Protein AF-A0A820IJX9-F1 (afdb_monomer)

Organism: NCBI:txid392030

Solvent-accessible surface area (backbone atoms only — not comparable to full-atom values): 36284 Å² total; per-residue (Å²): 142,84,86,86,88,84,89,85,84,89,75,97,72,84,84,76,83,81,79,85,72,93,63,94,74,79,81,80,58,70,76,65,58,66,68,69,74,77,71,93,64,100,60,86,51,48,82,42,84,26,24,65,51,80,82,35,75,58,30,22,73,74,80,63,50,58,52,84,50,95,81,56,66,68,45,68,67,50,68,68,48,31,47,49,36,31,75,81,65,39,32,43,57,52,89,66,27,23,36,38,60,94,46,53,49,101,87,32,70,37,70,72,45,52,52,60,68,57,61,94,61,63,58,49,34,76,40,38,67,70,59,50,53,50,52,52,49,56,45,48,55,53,48,54,55,50,50,54,51,49,53,50,39,68,76,56,60,52,71,64,76,56,95,89,53,80,82,71,52,60,68,59,44,25,70,45,43,70,38,47,70,66,54,47,51,54,58,51,70,50,43,59,78,85,65,41,73,73,51,101,87,39,45,49,65,41,33,43,47,54,45,33,28,33,39,33,64,42,59,54,62,66,59,50,23,63,47,50,67,42,95,45,60,66,60,51,52,52,40,42,53,48,35,51,52,38,40,58,69,44,41,25,59,68,64,32,35,58,86,44,54,56,65,68,53,44,34,72,76,30,44,41,69,68,52,36,65,65,69,72,49,85,63,76,88,49,48,53,40,35,50,48,72,47,75,36,40,34,47,85,55,91,48,65,68,60,33,55,39,19,32,21,81,91,76,74,44,35,27,34,28,40,36,38,33,20,30,56,66,33,50,59,43,32,63,49,59,57,37,53,29,25,95,81,39,43,63,17,50,46,47,48,51,51,59,77,64,32,86,63,40,58,64,79,64,51,55,70,66,20,36,41,38,38,56,68,74,34,61,86,28,45,68,60,46,41,74,70,37,32,41,71,46,55,48,70,76,75,53,93,94,48,94,67,70,53,75,65,50,48,49,52,26,51,43,46,50,62,48,48,48,31,52,57,50,42,52,51,57,58,40,61,22,29,37,50,66,38,74,31,58,65,95,45,56,86,49,48,30,60,59,61,44,64,64,72,79,80,70,80,50,66,44,81,28,49,46,66,80,39,44,68,60,47,41,73,46,56,72,65,58,48,27,60,59,43,67,38,63,70,36,55,64,48,11,52,56,57,41,52,75,49,40,45,99,85,74,45,41,69,27,30,23,27,75,90,40,66,50,32,42,33,41,82,44,74,41,94,89,37,96,88,44,70,33,50,29,38,41,37,42,43,73,82,42,74,78,52,65,41,32,73,48,100,58,17,81,48,92,73,42,61,34,43,70,52,37,15,53,50,44,34,68,24,37,40,78,81,40,61,83,74,63,70,80,92,68,64,77,62,55,82,71,57,80,63,79,84,72,59,75,73,78,79,90,70,91,75,88,89,80,88,82,84,86,84,84,81,87,78,92,84,132

Radius of gyration: 39.13 Å; Cα contacts (8 Å, |Δi|>4): 849; chains: 1; bounding box: 114×64×134 Å

pLDDT: mean 79.32, std 17.68, range [20.72, 97.44]

Structure (mmCIF, N/CA/C/O backbone):
data_AF-A0A820IJX9-F1
#
_entry.id   AF-A0A820IJX9-F1
#
loop_
_atom_site.group_PDB
_atom_site.id
_atom_site.type_symbol
_atom_site.label_atom_id
_atom_site.label_alt_id
_atom_site.label_comp_id
_atom_site.label_asym_id
_atom_site.label_entity_id
_atom_site.label_seq_id
_atom_site.pdbx_PDB_ins_code
_atom_site.Cartn_x
_atom_site.Cartn_y
_atom_site.Cartn_z
_atom_site.occupancy
_atom_site.B_iso_or_equiv
_atom_site.auth_seq_id
_atom_site.auth_comp_id
_atom_site.auth_asym_id
_atom_site.auth_atom_id
_atom_site.pdbx_PDB_model_num
ATOM 1 N N . MET A 1 1 ? 42.073 -17.102 -12.879 1.00 31.80 1 MET A N 1
ATOM 2 C CA . MET A 1 1 ? 43.390 -17.291 -13.516 1.00 31.80 1 MET A CA 1
ATOM 3 C C . MET A 1 1 ? 44.353 -17.722 -12.416 1.00 31.80 1 MET A C 1
ATOM 5 O O . MET A 1 1 ? 44.684 -16.904 -11.571 1.00 31.80 1 MET A O 1
ATOM 9 N N . LYS A 1 2 ? 44.666 -19.017 -12.320 1.00 20.72 2 LYS A N 1
ATOM 10 C CA . LYS A 1 2 ? 45.702 -19.557 -11.426 1.00 20.72 2 LYS A CA 1
ATOM 11 C C . LYS A 1 2 ? 46.682 -20.309 -12.317 1.00 20.72 2 LYS A C 1
ATOM 13 O O . LYS A 1 2 ? 46.236 -21.080 -13.160 1.00 20.72 2 LYS A O 1
ATOM 18 N N . ILE A 1 3 ? 47.963 -20.004 -12.169 1.00 26.28 3 ILE A N 1
ATOM 19 C CA . ILE A 1 3 ? 49.069 -20.662 -12.858 1.00 26.28 3 ILE A CA 1
ATOM 20 C C . ILE A 1 3 ? 49.832 -21.382 -11.752 1.00 26.28 3 ILE A C 1
ATOM 22 O O . ILE A 1 3 ? 50.403 -20.711 -10.895 1.00 26.28 3 ILE A O 1
ATOM 26 N N . ASP A 1 4 ? 49.798 -22.709 -11.760 1.00 24.23 4 ASP A N 1
ATOM 27 C CA . ASP A 1 4 ? 50.715 -23.530 -10.975 1.00 24.23 4 ASP A CA 1
ATOM 28 C C . ASP A 1 4 ? 51.800 -24.029 -11.937 1.00 24.23 4 ASP A C 1
ATOM 30 O O . ASP A 1 4 ? 51.501 -24.572 -13.002 1.00 24.23 4 ASP A O 1
ATOM 34 N N . VAL A 1 5 ? 53.059 -23.759 -11.589 1.00 33.53 5 VAL A N 1
ATOM 35 C CA . VAL A 1 5 ? 54.252 -24.185 -12.327 1.00 33.53 5 VAL A CA 1
ATOM 36 C C . VAL A 1 5 ? 54.889 -25.314 -11.530 1.00 33.53 5 VAL A C 1
ATOM 38 O O . VAL A 1 5 ? 55.386 -25.075 -10.432 1.00 33.53 5 VAL A O 1
ATOM 41 N N . GLU A 1 6 ? 54.917 -26.520 -12.092 1.00 26.78 6 GLU A N 1
ATOM 42 C CA . GLU A 1 6 ? 55.829 -27.576 -11.656 1.00 26.78 6 GLU A CA 1
ATOM 43 C C . GLU A 1 6 ? 56.790 -27.915 -12.795 1.00 26.78 6 GLU A C 1
ATOM 45 O O . GLU A 1 6 ? 56.400 -28.260 -13.909 1.00 26.78 6 GLU A O 1
ATOM 50 N N . THR A 1 7 ? 58.074 -27.756 -12.493 1.00 35.88 7 THR A N 1
ATOM 51 C CA . THR A 1 7 ? 59.224 -28.054 -13.342 1.00 35.88 7 THR A CA 1
ATOM 52 C C . THR A 1 7 ? 59.630 -29.518 -13.204 1.00 35.88 7 THR A C 1
ATOM 54 O O . THR A 1 7 ? 59.951 -29.950 -12.097 1.00 35.88 7 THR A O 1
ATOM 57 N N . GLN A 1 8 ? 59.749 -30.236 -14.323 1.00 29.16 8 GLN A N 1
ATOM 58 C CA . GLN A 1 8 ? 60.670 -31.368 -14.458 1.00 29.16 8 GLN A CA 1
ATOM 59 C C . GLN A 1 8 ? 61.413 -31.295 -15.795 1.00 29.16 8 GLN A C 1
ATOM 61 O O . GLN A 1 8 ? 60.885 -30.840 -16.806 1.00 29.16 8 GLN A O 1
ATOM 66 N N . THR A 1 9 ? 62.684 -31.664 -15.718 1.00 32.75 9 THR A N 1
ATOM 67 C CA . THR A 1 9 ? 63.774 -31.410 -16.655 1.00 32.75 9 THR A CA 1
ATOM 68 C C . THR A 1 9 ? 63.932 -32.488 -17.728 1.00 32.75 9 THR A C 1
ATOM 70 O O . THR A 1 9 ? 63.598 -33.650 -17.515 1.00 32.75 9 THR A O 1
ATOM 73 N N . ASP A 1 10 ? 64.570 -32.049 -18.816 1.00 32.97 10 ASP A N 1
ATOM 74 C CA . ASP A 1 10 ? 65.324 -32.796 -19.832 1.00 32.97 10 ASP A CA 1
ATOM 75 C C . ASP A 1 10 ? 64.570 -33.389 -21.033 1.00 32.97 10 ASP A C 1
ATOM 77 O O . ASP A 1 10 ? 63.985 -34.467 -20.991 1.00 32.97 10 ASP A O 1
ATOM 81 N N . GLY A 1 11 ? 64.726 -32.700 -22.172 1.00 32.88 11 GLY A N 1
ATOM 82 C CA . GLY A 1 11 ? 64.509 -33.244 -23.514 1.00 32.88 11 GLY A CA 1
ATOM 83 C C . GLY A 1 11 ? 63.673 -32.329 -24.404 1.00 32.88 11 GLY A C 1
ATOM 84 O O . GLY A 1 11 ? 62.457 -32.308 -24.287 1.00 32.88 11 GLY A O 1
ATOM 85 N N . VAL A 1 12 ? 64.350 -31.579 -25.282 1.00 40.69 12 VAL A N 1
ATOM 86 C CA . VAL A 1 12 ? 63.839 -30.701 -26.358 1.00 40.69 12 VAL A CA 1
ATOM 87 C C . VAL A 1 12 ? 62.379 -30.985 -26.759 1.00 40.69 12 VAL A C 1
ATOM 89 O O . VAL A 1 12 ? 62.106 -31.942 -27.480 1.00 40.69 12 VAL A O 1
ATOM 92 N N . ALA A 1 13 ? 61.456 -30.123 -26.322 1.00 28.61 13 ALA A N 1
ATOM 93 C CA . ALA A 1 13 ? 60.044 -30.165 -26.691 1.00 28.61 13 ALA A CA 1
ATOM 94 C C . ALA A 1 13 ? 59.657 -28.875 -27.432 1.00 28.61 13 ALA A C 1
ATOM 96 O O . ALA A 1 13 ? 59.848 -27.773 -26.922 1.00 28.61 13 ALA A O 1
ATOM 97 N N . GLU A 1 14 ? 59.118 -29.018 -28.643 1.00 31.45 14 GLU A N 1
ATOM 98 C CA . GLU A 1 14 ? 58.400 -27.956 -29.349 1.00 31.45 14 GLU A CA 1
ATOM 99 C C . GLU A 1 14 ? 57.160 -27.556 -28.527 1.00 31.45 14 GLU A C 1
ATOM 101 O O . GLU A 1 14 ? 56.232 -28.350 -28.358 1.00 31.45 14 GLU A O 1
ATOM 106 N N . GLU A 1 15 ? 57.122 -26.327 -28.005 1.00 27.41 15 GLU A N 1
ATOM 107 C CA . GLU A 1 15 ? 55.934 -25.777 -27.341 1.00 27.41 15 GLU A CA 1
ATOM 108 C C . GLU A 1 15 ? 54.823 -25.505 -28.370 1.00 27.41 15 GLU A C 1
ATOM 110 O O . GLU A 1 15 ? 54.707 -24.423 -28.946 1.00 27.41 15 GLU A O 1
ATOM 115 N N . GLN A 1 16 ? 53.953 -26.492 -28.593 1.00 29.77 16 GLN A N 1
ATOM 116 C CA . GLN A 1 16 ? 52.632 -26.254 -29.169 1.00 29.77 16 GLN A CA 1
ATOM 117 C C . GLN A 1 16 ? 51.704 -25.685 -28.091 1.00 29.77 16 GLN A C 1
ATOM 119 O O . GLN A 1 16 ? 51.156 -26.407 -27.257 1.00 29.77 16 GLN A O 1
ATOM 124 N N . MET A 1 17 ? 51.490 -24.373 -28.137 1.00 24.92 17 MET A N 1
ATOM 125 C CA . MET A 1 17 ? 50.489 -23.674 -27.335 1.00 24.92 17 MET A CA 1
ATOM 126 C C . MET A 1 17 ? 49.076 -24.076 -27.807 1.00 24.92 17 MET A C 1
ATOM 128 O O . MET A 1 17 ? 48.529 -23.504 -28.748 1.00 24.92 17 MET A O 1
ATOM 132 N N . LYS A 1 18 ? 48.475 -25.096 -27.179 1.00 26.00 18 LYS A N 1
ATOM 133 C CA . LYS A 1 18 ? 47.068 -25.467 -27.407 1.00 26.00 18 LYS A CA 1
ATOM 134 C C . LYS A 1 18 ? 46.151 -24.533 -26.622 1.00 26.00 18 LYS A C 1
ATOM 136 O O . LYS A 1 18 ? 46.002 -24.662 -25.411 1.00 26.00 18 LYS A O 1
ATOM 141 N N . ILE A 1 19 ? 45.523 -23.600 -27.331 1.00 25.70 19 ILE A N 1
ATOM 142 C CA . ILE A 1 19 ? 44.379 -22.834 -26.834 1.00 25.70 19 ILE A CA 1
ATOM 143 C C . ILE A 1 19 ? 43.129 -23.668 -27.124 1.00 25.70 19 ILE A C 1
ATOM 145 O O . ILE A 1 19 ? 42.722 -23.803 -28.277 1.00 25.70 19 ILE A O 1
ATOM 149 N N . ASP A 1 20 ? 42.540 -24.250 -26.084 1.00 27.50 20 ASP A N 1
ATOM 150 C CA . ASP A 1 20 ? 41.312 -25.035 -26.198 1.00 27.50 20 ASP A CA 1
ATOM 151 C C . ASP A 1 20 ? 40.101 -24.085 -26.183 1.00 27.50 20 ASP A C 1
ATOM 153 O O . ASP A 1 20 ? 39.605 -23.674 -25.131 1.00 27.50 20 ASP A O 1
ATOM 157 N N . ILE A 1 21 ? 39.670 -23.645 -27.370 1.00 28.48 21 ILE A N 1
ATOM 158 C CA . ILE A 1 21 ? 38.436 -22.870 -27.547 1.00 28.48 21 ILE A CA 1
ATOM 159 C C . ILE A 1 21 ? 37.325 -23.870 -27.848 1.00 28.48 21 ILE A C 1
ATOM 161 O O . ILE A 1 21 ? 37.113 -24.271 -28.991 1.00 28.48 21 ILE A O 1
ATOM 165 N N . GLY A 1 22 ? 36.601 -24.279 -26.809 1.00 33.31 22 GLY A N 1
ATOM 166 C CA . GLY A 1 22 ? 35.400 -25.089 -26.954 1.00 33.31 22 GLY A CA 1
ATOM 167 C C . GLY A 1 22 ? 34.324 -24.337 -27.737 1.00 33.31 22 GLY A C 1
ATOM 168 O O . GLY A 1 22 ? 33.561 -23.571 -27.165 1.00 33.31 22 GLY A O 1
ATOM 169 N N . THR A 1 23 ? 34.260 -24.540 -29.051 1.00 30.33 23 THR A N 1
ATOM 170 C CA . THR A 1 23 ? 33.072 -24.336 -29.898 1.00 30.33 23 THR A CA 1
ATOM 171 C C . THR A 1 23 ? 33.265 -25.094 -31.212 1.00 30.33 23 THR A C 1
ATOM 173 O O . THR A 1 23 ? 34.341 -25.075 -31.800 1.00 30.33 23 THR A O 1
ATOM 176 N N . GLN A 1 24 ? 32.217 -25.801 -31.648 1.00 33.06 24 GLN A N 1
ATOM 177 C CA . GLN A 1 24 ? 32.191 -26.691 -32.815 1.00 33.06 24 GLN A CA 1
ATOM 178 C C . GLN A 1 24 ? 32.876 -26.085 -34.050 1.00 33.06 24 GLN A C 1
ATOM 180 O O . GLN A 1 24 ? 32.298 -25.275 -34.776 1.00 33.06 24 GLN A O 1
ATOM 185 N N . THR A 1 25 ? 34.101 -26.523 -34.321 1.00 27.86 25 THR A N 1
ATOM 186 C CA . THR A 1 25 ? 34.817 -26.191 -35.548 1.00 27.86 25 THR A CA 1
ATOM 187 C C . THR A 1 25 ? 34.223 -27.032 -36.676 1.00 27.86 25 THR A C 1
ATOM 189 O O . THR A 1 25 ? 34.378 -28.252 -36.711 1.00 27.86 25 THR A O 1
ATOM 192 N N . LYS A 1 26 ? 33.518 -26.396 -37.619 1.00 31.23 26 LYS A N 1
ATOM 193 C CA . LYS A 1 26 ? 33.279 -27.009 -38.930 1.00 31.23 26 LYS A CA 1
ATOM 194 C C . LYS A 1 26 ? 34.651 -27.207 -39.573 1.00 31.23 26 LYS A C 1
ATOM 196 O O . LYS A 1 26 ? 35.306 -26.230 -39.922 1.00 31.23 26 LYS A O 1
ATOM 201 N N . VAL A 1 27 ? 35.084 -28.459 -39.684 1.00 29.92 27 VAL A N 1
ATOM 202 C CA . VAL A 1 27 ? 36.323 -28.841 -40.367 1.00 29.92 27 VAL A CA 1
ATOM 203 C C . VAL A 1 27 ? 36.219 -28.388 -41.823 1.00 29.92 27 VAL A C 1
ATOM 205 O O . VAL A 1 27 ? 35.438 -28.935 -42.600 1.00 29.92 27 VAL A O 1
ATOM 208 N N . ILE A 1 28 ? 36.977 -27.354 -42.180 1.00 31.27 28 ILE A N 1
ATOM 209 C CA . ILE A 1 28 ? 37.189 -26.956 -43.569 1.00 31.27 28 ILE A CA 1
ATOM 210 C C . ILE A 1 28 ? 38.214 -27.945 -44.133 1.00 31.27 28 ILE A C 1
ATOM 212 O O . ILE A 1 28 ? 39.368 -27.957 -43.723 1.00 31.27 28 ILE A O 1
ATOM 216 N N . THR A 1 29 ? 37.780 -28.831 -45.027 1.00 35.59 29 THR A N 1
ATOM 217 C CA . THR A 1 29 ? 38.657 -29.800 -45.703 1.00 35.59 29 THR A CA 1
ATOM 218 C C . THR A 1 29 ? 39.637 -29.107 -46.656 1.00 35.59 29 THR A C 1
ATOM 220 O O . THR A 1 29 ? 39.228 -28.208 -47.391 1.00 35.59 29 THR A O 1
ATOM 223 N N . GLU A 1 30 ? 40.881 -29.600 -46.733 1.00 37.69 30 GLU A N 1
ATOM 224 C CA . GLU A 1 30 ? 42.003 -29.113 -47.573 1.00 37.69 30 GLU A CA 1
ATOM 225 C C . GLU A 1 30 ? 41.640 -28.808 -49.041 1.00 37.69 30 GLU A C 1
ATOM 227 O O . GLU A 1 30 ? 42.233 -27.932 -49.671 1.00 37.69 30 GLU A O 1
ATOM 232 N N . LYS A 1 31 ? 40.596 -29.446 -49.589 1.00 38.88 31 LYS A N 1
ATOM 233 C CA . LYS A 1 31 ? 40.064 -29.134 -50.928 1.00 38.88 31 LYS A CA 1
ATOM 234 C C . LYS A 1 31 ? 39.573 -27.687 -51.094 1.00 38.88 31 LYS A C 1
ATOM 236 O O . LYS A 1 31 ? 39.574 -27.200 -52.219 1.00 38.88 31 LYS A O 1
ATOM 241 N N . GLN A 1 32 ? 39.162 -27.006 -50.022 1.00 40.28 32 GLN A N 1
ATOM 242 C CA . GLN A 1 32 ? 38.742 -25.598 -50.078 1.00 40.28 32 GLN A CA 1
ATOM 243 C C . GLN A 1 32 ? 39.925 -24.622 -50.014 1.00 40.28 32 GLN A C 1
ATOM 245 O O . GLN A 1 32 ? 39.826 -23.540 -50.582 1.00 40.28 32 GLN A O 1
ATOM 250 N N . MET A 1 33 ? 41.056 -25.002 -49.407 1.00 32.75 33 MET A N 1
ATOM 251 C CA . MET A 1 33 ? 42.272 -24.173 -49.417 1.00 32.75 33 MET A CA 1
ATOM 252 C C . MET A 1 33 ? 42.925 -24.142 -50.804 1.00 32.75 33 MET A C 1
ATOM 254 O O . MET A 1 33 ? 43.287 -23.072 -51.289 1.00 32.75 33 MET A O 1
ATOM 258 N N . ASN A 1 34 ? 42.950 -25.278 -51.508 1.00 37.72 34 ASN A N 1
ATOM 259 C CA . ASN A 1 34 ? 43.560 -25.374 -52.842 1.00 37.72 34 ASN A CA 1
ATOM 260 C C . ASN A 1 34 ? 42.801 -24.620 -53.953 1.00 37.72 34 ASN A C 1
ATOM 262 O O . ASN A 1 34 ? 43.336 -24.454 -55.048 1.00 37.72 34 ASN A O 1
ATOM 266 N N . GLN A 1 35 ? 41.577 -24.136 -53.701 1.00 40.38 35 GLN A N 1
ATOM 267 C CA . GLN A 1 35 ? 40.887 -23.222 -54.624 1.00 40.38 35 GLN A CA 1
ATOM 268 C C . GLN A 1 35 ? 41.380 -21.769 -54.519 1.00 40.38 35 GLN A C 1
ATOM 270 O O . GLN A 1 35 ? 41.171 -21.007 -55.460 1.00 40.38 35 GLN A O 1
ATOM 275 N N . TYR A 1 36 ? 42.056 -21.387 -53.429 1.00 38.88 36 TYR A N 1
ATOM 276 C CA . TYR A 1 36 ? 42.547 -20.020 -53.215 1.00 38.88 36 TYR A CA 1
ATOM 277 C C . TYR A 1 36 ? 44.025 -19.816 -53.582 1.00 38.88 36 TYR A C 1
ATOM 279 O O . TYR A 1 36 ? 44.436 -18.678 -53.793 1.00 38.88 36 TYR A O 1
ATOM 287 N N . GLU A 1 37 ? 44.823 -20.881 -53.712 1.00 36.06 37 GLU A N 1
ATOM 288 C CA . GLU A 1 37 ? 46.267 -20.756 -53.987 1.00 36.06 37 GLU A CA 1
ATOM 289 C C . GLU A 1 37 ? 46.631 -20.601 -55.473 1.00 36.06 37 GLU A C 1
ATOM 291 O O . GLU A 1 37 ? 47.745 -20.191 -55.789 1.00 36.06 37 GLU A O 1
ATOM 296 N N . ASN A 1 38 ? 45.698 -20.822 -56.403 1.00 40.09 38 ASN A N 1
ATOM 297 C CA . ASN A 1 38 ? 45.972 -20.742 -57.843 1.00 40.09 38 ASN A CA 1
ATOM 298 C C . ASN A 1 38 ? 45.238 -19.589 -58.542 1.00 40.09 38 ASN A C 1
ATOM 300 O O . ASN A 1 38 ? 44.512 -19.805 -59.508 1.00 40.09 38 ASN A O 1
ATOM 304 N N . GLN A 1 39 ? 45.454 -18.352 -58.083 1.00 40.88 39 GLN A N 1
ATOM 305 C CA . GLN A 1 39 ? 45.225 -17.139 -58.884 1.00 40.88 39 GLN A CA 1
ATOM 306 C C . GLN A 1 39 ? 46.299 -16.081 -58.588 1.00 40.88 39 GLN A C 1
ATOM 308 O O . GLN A 1 39 ? 46.058 -15.052 -57.958 1.00 40.88 39 GLN A O 1
ATOM 313 N N . SER A 1 40 ? 47.514 -16.315 -59.083 1.00 46.19 40 SER A N 1
ATOM 314 C CA . SER A 1 40 ? 48.481 -15.244 -59.304 1.00 46.19 40 SER A CA 1
ATOM 315 C C . SER A 1 40 ? 48.059 -14.439 -60.535 1.00 46.19 40 SER A C 1
ATOM 317 O O . SER A 1 40 ? 48.448 -14.718 -61.665 1.00 46.19 40 SER A O 1
ATOM 319 N N . THR A 1 41 ? 47.254 -13.400 -60.321 1.00 39.25 41 THR A N 1
ATOM 320 C CA . THR A 1 41 ? 47.034 -12.373 -61.344 1.00 39.25 41 THR A CA 1
ATOM 321 C C . THR A 1 41 ? 47.116 -10.984 -60.740 1.00 39.25 41 THR A C 1
ATOM 323 O O . THR A 1 41 ? 46.399 -10.630 -59.806 1.00 39.25 41 THR A O 1
ATOM 326 N N . SER A 1 42 ? 48.012 -10.199 -61.323 1.00 48.34 42 SER A N 1
ATOM 327 C CA . SER A 1 42 ? 48.183 -8.761 -61.179 1.00 48.34 42 SER A CA 1
ATOM 328 C C . SER A 1 42 ? 46.860 -7.990 -61.068 1.00 48.34 42 SER A C 1
ATOM 330 O O . SER A 1 42 ? 46.226 -7.671 -62.071 1.00 48.34 42 SER A O 1
ATOM 332 N N . SER A 1 43 ? 46.472 -7.624 -59.850 1.00 46.31 43 SER A N 1
ATOM 333 C CA . SER A 1 43 ? 45.634 -6.457 -59.563 1.00 46.31 43 SER A CA 1
ATOM 334 C C . SER A 1 43 ? 45.831 -6.075 -58.091 1.00 46.31 43 SER A C 1
ATOM 336 O O . SER A 1 43 ? 45.998 -6.941 -57.239 1.00 46.31 43 SER A O 1
ATOM 338 N N . ASN A 1 44 ? 45.870 -4.782 -57.765 1.00 61.28 44 ASN A N 1
ATOM 339 C CA . ASN A 1 44 ? 46.156 -4.261 -56.414 1.00 61.28 44 ASN A CA 1
ATOM 340 C C . ASN A 1 44 ? 45.029 -4.522 -55.375 1.00 61.28 44 ASN A C 1
ATOM 342 O O . ASN A 1 44 ? 44.795 -3.689 -54.494 1.00 61.28 44 ASN A O 1
ATOM 346 N N . GLY A 1 45 ? 44.294 -5.633 -55.473 1.00 70.31 45 GLY A N 1
ATOM 347 C CA . GLY A 1 45 ? 43.138 -5.928 -54.630 1.00 70.31 45 GLY A CA 1
ATOM 348 C C . GLY A 1 45 ? 42.999 -7.401 -54.246 1.00 70.31 45 GLY A C 1
ATOM 349 O O . GLY A 1 45 ? 43.401 -8.296 -54.978 1.00 70.31 45 GLY A O 1
ATOM 350 N N . ILE A 1 46 ? 42.420 -7.626 -53.071 1.00 84.25 46 ILE A N 1
ATOM 351 C CA . ILE A 1 46 ? 42.130 -8.922 -52.454 1.00 84.25 46 ILE A CA 1
ATOM 352 C C . ILE A 1 46 ? 40.650 -9.232 -52.690 1.00 84.25 46 ILE A C 1
ATOM 354 O O . ILE A 1 46 ? 39.807 -8.350 -52.506 1.00 84.25 46 ILE A O 1
ATOM 358 N N . GLN A 1 47 ? 40.323 -10.459 -53.097 1.00 86.19 47 GLN A N 1
ATOM 359 C CA . GLN A 1 47 ? 38.933 -10.907 -53.192 1.00 86.19 47 GLN A CA 1
ATOM 360 C C . GLN A 1 47 ? 38.402 -11.320 -51.818 1.00 86.19 47 GLN A C 1
ATOM 362 O O . GLN A 1 47 ? 39.047 -12.086 -51.107 1.00 86.19 47 GLN A O 1
ATOM 367 N N . LEU A 1 48 ? 37.226 -10.816 -51.448 1.00 86.50 48 LEU A N 1
ATOM 368 C CA . LEU A 1 48 ? 36.584 -11.083 -50.163 1.00 86.50 48 LEU A CA 1
ATOM 369 C C . LEU A 1 48 ? 35.128 -11.536 -50.355 1.00 86.50 48 LEU A C 1
ATOM 371 O O . LEU A 1 48 ? 34.458 -11.030 -51.259 1.00 86.50 48 LEU A O 1
ATOM 375 N N . PRO A 1 49 ? 34.618 -12.457 -49.512 1.00 86.88 49 PRO A N 1
ATOM 376 C CA . PRO A 1 49 ? 33.335 -13.142 -49.703 1.00 86.88 49 PRO A CA 1
ATOM 377 C C . PRO A 1 49 ? 32.144 -12.357 -49.128 1.00 86.88 49 PRO A C 1
ATOM 379 O O . PRO A 1 49 ? 31.303 -12.895 -48.408 1.00 86.88 49 PRO A O 1
ATOM 382 N N . PHE A 1 50 ? 32.085 -11.057 -49.399 1.00 87.50 50 PHE A N 1
ATOM 383 C CA . PHE A 1 50 ? 30.981 -10.202 -48.979 1.00 87.50 50 PHE A CA 1
ATOM 384 C C . PHE A 1 50 ? 30.691 -9.133 -50.029 1.00 87.50 50 PHE A C 1
ATOM 386 O O . PHE A 1 50 ? 31.552 -8.768 -50.832 1.00 87.50 50 PHE A O 1
ATOM 393 N N . TYR A 1 51 ? 29.468 -8.613 -50.020 1.00 88.00 51 TYR A N 1
ATOM 394 C CA . TYR A 1 51 ? 29.055 -7.567 -50.943 1.00 88.00 51 TYR A CA 1
ATOM 395 C C . TYR A 1 51 ? 29.616 -6.203 -50.510 1.00 88.00 51 TYR A C 1
ATOM 397 O O . TYR A 1 51 ? 29.429 -5.786 -49.367 1.00 88.00 51 TYR A O 1
ATOM 405 N N . ARG A 1 52 ? 30.256 -5.464 -51.428 1.00 86.94 52 ARG A N 1
ATOM 406 C CA . ARG A 1 52 ? 30.708 -4.079 -51.194 1.00 86.94 52 ARG A CA 1
ATOM 407 C C . ARG A 1 52 ? 29.716 -3.078 -51.767 1.00 86.94 52 ARG A C 1
ATOM 409 O O . ARG A 1 52 ? 29.495 -3.019 -52.976 1.00 86.94 52 ARG A O 1
ATOM 416 N N . LEU A 1 53 ? 29.191 -2.211 -50.907 1.00 87.31 53 LEU A N 1
ATOM 417 C CA . LEU A 1 53 ? 28.348 -1.107 -51.343 1.00 87.31 53 LEU A CA 1
ATOM 418 C C . LEU A 1 53 ? 29.186 -0.030 -52.061 1.00 87.31 53 LEU A C 1
ATOM 420 O O . LEU A 1 53 ? 30.248 0.346 -51.557 1.00 87.31 53 LEU A O 1
ATOM 424 N N . PRO A 1 54 ? 28.727 0.517 -53.204 1.00 83.75 54 PRO A N 1
ATOM 425 C CA . PRO A 1 54 ? 29.405 1.627 -53.859 1.00 83.75 54 PRO A CA 1
ATOM 426 C C . PRO A 1 54 ? 29.523 2.834 -52.927 1.00 83.75 54 PRO A C 1
ATOM 428 O O . PRO A 1 54 ? 28.555 3.232 -52.267 1.00 83.75 54 PRO A O 1
ATOM 431 N N . LYS A 1 55 ? 30.712 3.439 -52.887 1.00 81.62 55 LYS A N 1
ATOM 432 C CA . LYS A 1 55 ? 30.944 4.635 -52.080 1.00 81.62 55 LYS A CA 1
ATOM 433 C C . LYS A 1 55 ? 30.225 5.823 -52.707 1.00 81.62 55 LYS A C 1
ATOM 435 O O . LYS A 1 55 ? 30.554 6.233 -53.817 1.00 81.62 55 LYS A O 1
ATOM 440 N N . SER A 1 56 ? 29.260 6.389 -51.989 1.00 81.06 56 SER A N 1
ATOM 441 C CA . SER A 1 56 ? 28.605 7.626 -52.401 1.00 81.06 56 SER A CA 1
ATOM 442 C C . SER A 1 56 ? 28.190 8.479 -51.212 1.00 81.06 56 SER A C 1
ATOM 444 O O . SER A 1 56 ? 27.543 8.024 -50.271 1.00 81.06 56 SER A O 1
ATOM 446 N N . ASN A 1 57 ? 28.549 9.752 -51.303 1.00 80.62 57 ASN A N 1
ATOM 447 C CA . ASN A 1 57 ? 28.247 10.812 -50.349 1.00 80.62 57 ASN A CA 1
ATOM 448 C C . ASN A 1 57 ? 27.180 11.795 -50.874 1.00 80.62 57 ASN A C 1
ATOM 450 O O . ASN A 1 57 ? 26.696 12.636 -50.114 1.00 80.62 57 ASN A O 1
ATOM 454 N N . LYS A 1 58 ? 26.796 11.682 -52.156 1.00 82.75 58 LYS A N 1
ATOM 455 C CA . LYS A 1 58 ? 25.820 12.562 -52.830 1.00 82.75 58 LYS A CA 1
ATOM 456 C C . LYS A 1 58 ? 24.414 11.967 -52.925 1.00 82.75 58 LYS A C 1
ATOM 458 O O . LYS A 1 58 ? 23.459 12.721 -53.085 1.00 82.75 58 LYS A O 1
ATOM 463 N N . ILE A 1 59 ? 24.285 10.645 -52.828 1.00 87.44 59 ILE A N 1
ATOM 464 C CA . ILE A 1 59 ? 23.006 9.928 -52.902 1.00 87.44 59 ILE A CA 1
ATOM 465 C C . ILE A 1 59 ? 22.820 9.018 -51.688 1.00 87.44 59 ILE A C 1
ATOM 467 O O . ILE A 1 59 ? 23.788 8.595 -51.054 1.00 87.44 59 ILE A O 1
ATOM 471 N N . CYS A 1 60 ? 21.571 8.687 -51.369 1.00 86.12 60 CYS A N 1
ATOM 472 C CA . CYS A 1 60 ? 21.266 7.708 -50.341 1.00 86.12 60 CYS A CA 1
ATOM 473 C C . CYS A 1 60 ? 21.742 6.319 -50.759 1.00 86.12 60 CYS A C 1
ATOM 475 O O . CYS A 1 60 ? 21.306 5.783 -51.773 1.00 86.12 60 CYS A O 1
ATOM 477 N N . SER A 1 61 ? 22.552 5.707 -49.898 1.00 85.38 61 SER A N 1
ATOM 478 C CA . SER A 1 61 ? 23.150 4.381 -50.083 1.00 85.38 61 SER A CA 1
ATOM 479 C C . SER A 1 61 ? 22.134 3.232 -50.216 1.00 85.38 61 SER A C 1
ATOM 481 O O . SER A 1 61 ? 22.515 2.126 -50.577 1.00 85.38 61 SER A O 1
ATOM 483 N N . ILE A 1 62 ? 20.852 3.481 -49.918 1.00 85.19 62 ILE A N 1
ATOM 484 C CA . ILE A 1 62 ? 19.784 2.468 -49.879 1.00 85.19 62 ILE A CA 1
ATOM 485 C C . ILE A 1 62 ? 18.734 2.731 -50.961 1.00 85.19 62 ILE A C 1
ATOM 487 O O . ILE A 1 62 ? 18.417 1.831 -51.729 1.00 85.19 62 ILE A O 1
ATOM 491 N N . CYS A 1 63 ? 18.194 3.954 -51.052 1.00 84.56 63 CYS A N 1
ATOM 492 C CA . CYS A 1 63 ? 17.147 4.290 -52.029 1.00 84.56 63 CYS A CA 1
ATOM 493 C C . CYS A 1 63 ? 17.626 5.098 -53.241 1.00 84.56 63 CYS A C 1
ATOM 495 O O . CYS A 1 63 ? 16.802 5.480 -54.066 1.00 84.56 63 CYS A O 1
ATOM 497 N N . GLY A 1 64 ? 18.918 5.424 -53.338 1.00 82.81 64 GLY A N 1
ATOM 498 C CA . GLY A 1 64 ? 19.498 6.137 -54.481 1.00 82.81 64 GLY A CA 1
ATOM 499 C C . GLY A 1 64 ? 19.097 7.611 -54.623 1.00 82.81 64 GLY A C 1
ATOM 500 O O . GLY A 1 64 ? 19.588 8.285 -55.523 1.00 82.81 64 GLY A O 1
ATOM 501 N N . LYS A 1 65 ? 18.236 8.147 -53.745 1.00 84.88 65 LYS A N 1
ATOM 502 C CA . LYS A 1 65 ? 17.788 9.550 -53.802 1.00 84.88 65 LYS A CA 1
ATOM 503 C C . LYS A 1 65 ? 18.955 10.519 -53.615 1.00 84.88 65 LYS A C 1
ATOM 505 O O . LYS A 1 65 ? 19.731 10.362 -52.674 1.00 84.88 65 LYS A O 1
ATOM 510 N N . SER A 1 66 ? 19.044 11.535 -54.472 1.00 82.81 66 SER A N 1
ATOM 511 C CA . SER A 1 66 ? 20.071 12.577 -54.375 1.00 82.81 66 SER A CA 1
ATOM 512 C C . SER A 1 66 ? 19.833 13.516 -53.198 1.00 82.81 66 SER A C 1
ATOM 514 O O . SER A 1 66 ? 18.714 13.959 -52.958 1.00 82.81 66 SER A O 1
ATOM 516 N N . PHE A 1 67 ? 20.909 13.869 -52.500 1.00 80.75 67 PHE A N 1
ATOM 517 C CA . PHE A 1 67 ? 20.904 14.875 -51.439 1.00 80.75 67 PHE A CA 1
ATOM 518 C C . PHE A 1 67 ? 21.091 16.303 -51.970 1.00 80.75 67 PHE A C 1
ATOM 520 O O . PHE A 1 67 ? 21.031 17.254 -51.197 1.00 80.75 67 PHE A O 1
ATOM 527 N N . SER A 1 68 ? 21.305 16.477 -53.281 1.00 70.94 68 SER A N 1
ATOM 528 C CA . SER A 1 68 ? 21.401 17.800 -53.915 1.00 70.94 68 SER A CA 1
ATOM 529 C C . SER A 1 68 ? 20.056 18.533 -54.001 1.00 70.94 68 SER A C 1
ATOM 531 O O . SER A 1 68 ? 20.032 19.756 -54.130 1.00 70.94 68 SER A O 1
ATOM 533 N N . SER A 1 69 ? 18.930 17.819 -53.893 1.00 63.19 69 SER A N 1
ATOM 534 C CA . SER A 1 69 ? 17.612 18.428 -53.705 1.00 63.19 69 SER A CA 1
ATOM 535 C C . SER A 1 69 ? 17.459 18.837 -52.238 1.00 63.19 69 SER A C 1
ATOM 537 O O . SER A 1 69 ? 17.448 17.968 -51.366 1.00 63.19 69 SER A O 1
ATOM 539 N N . LYS A 1 70 ? 17.322 20.141 -51.961 1.00 57.28 70 LYS A N 1
ATOM 540 C CA . LYS A 1 70 ? 17.280 20.785 -50.625 1.00 57.28 70 LYS A CA 1
ATOM 541 C C . LYS A 1 70 ? 16.213 20.263 -49.626 1.00 57.28 70 LYS A C 1
ATOM 543 O O . LYS A 1 70 ? 16.049 20.854 -48.567 1.00 57.28 70 LYS A O 1
ATOM 548 N N . SER A 1 71 ? 15.492 19.182 -49.922 1.00 62.31 71 SER A N 1
ATOM 549 C CA . SER A 1 71 ? 14.371 18.650 -49.133 1.00 62.31 71 SER A CA 1
ATOM 550 C C . SER A 1 71 ? 14.629 17.308 -48.429 1.00 62.31 71 SER A C 1
ATOM 552 O O . SER A 1 71 ? 13.739 16.826 -47.733 1.00 62.31 71 SER A O 1
ATOM 554 N N . ILE A 1 72 ? 15.804 16.678 -48.580 1.00 69.44 72 ILE A N 1
ATOM 555 C CA . ILE A 1 72 ? 16.066 15.342 -48.007 1.00 69.44 72 ILE A CA 1
ATOM 556 C C . ILE A 1 72 ? 17.169 15.404 -46.944 1.00 69.44 72 ILE A C 1
ATOM 558 O O . ILE A 1 72 ? 18.358 15.479 -47.253 1.00 69.44 72 ILE A O 1
ATOM 562 N N . SER A 1 73 ? 16.773 15.305 -45.674 1.00 78.12 73 SER A N 1
ATOM 563 C CA . SER A 1 73 ? 17.685 15.137 -44.537 1.00 78.12 73 SER A CA 1
ATOM 564 C C . SER A 1 73 ? 18.400 13.782 -44.585 1.00 78.12 73 SER A C 1
ATOM 566 O O . SER A 1 73 ? 17.766 12.736 -44.785 1.00 78.12 73 SER A O 1
ATOM 568 N N . CYS A 1 74 ? 19.714 13.783 -44.360 1.00 82.75 74 CYS A N 1
ATOM 569 C CA . CYS A 1 74 ? 20.543 12.583 -44.422 1.00 82.75 74 CYS A CA 1
ATOM 570 C C . CYS A 1 74 ? 21.696 12.592 -43.417 1.00 82.75 74 CYS A C 1
ATOM 572 O O . CYS A 1 74 ? 22.263 13.639 -43.102 1.00 82.75 74 CYS A O 1
ATOM 574 N N . GLN A 1 75 ? 22.077 11.396 -42.980 1.00 84.88 75 GLN A N 1
ATOM 575 C CA . GLN A 1 75 ? 23.135 11.152 -42.003 1.00 84.88 75 GLN A CA 1
ATOM 576 C C . GLN A 1 75 ? 24.123 10.109 -42.521 1.00 84.88 75 GLN A C 1
ATOM 578 O O . GLN A 1 75 ? 23.774 9.274 -43.361 1.00 84.88 75 GLN A O 1
ATOM 583 N N . GLU A 1 76 ? 25.368 10.191 -42.064 1.00 87.12 76 GLU A N 1
ATOM 584 C CA . GLU A 1 76 ? 26.368 9.159 -42.326 1.00 87.12 76 GLU A CA 1
ATOM 585 C C . GLU A 1 76 ? 26.017 7.873 -41.569 1.00 87.12 76 GLU A C 1
ATOM 587 O O . GLU A 1 76 ? 25.487 7.920 -40.460 1.00 87.12 76 GLU A O 1
ATOM 592 N N . ILE A 1 77 ? 26.271 6.721 -42.190 1.00 87.19 77 ILE A N 1
ATOM 593 C CA . ILE A 1 77 ? 26.090 5.420 -41.544 1.00 87.19 77 ILE A CA 1
ATOM 594 C C . ILE A 1 77 ? 27.259 5.215 -40.572 1.00 87.19 77 ILE A C 1
ATOM 596 O O . ILE A 1 77 ? 28.415 5.143 -40.993 1.00 87.19 77 ILE A O 1
ATOM 600 N N . ASN A 1 78 ? 26.950 5.142 -39.276 1.00 87.06 78 ASN A N 1
ATOM 601 C CA . ASN A 1 78 ? 27.950 5.047 -38.210 1.00 87.06 78 ASN A CA 1
ATOM 602 C C . ASN A 1 78 ? 28.727 3.713 -38.232 1.00 87.06 78 ASN A C 1
ATOM 604 O O . ASN A 1 78 ? 28.257 2.716 -38.778 1.00 87.06 78 ASN A O 1
ATOM 608 N N . GLN A 1 79 ? 29.913 3.700 -37.615 1.00 86.06 79 GLN A N 1
ATOM 609 C CA . GLN A 1 79 ? 30.829 2.550 -37.579 1.00 86.06 79 GLN A CA 1
ATOM 610 C C . GLN A 1 79 ? 30.158 1.264 -37.084 1.00 86.06 79 GLN A C 1
ATOM 612 O O . GLN A 1 79 ? 30.190 0.266 -37.800 1.00 86.06 79 GLN A O 1
ATOM 617 N N . SER A 1 80 ? 29.469 1.312 -35.939 1.00 84.69 80 SER A N 1
ATOM 618 C CA . SER A 1 80 ? 28.782 0.145 -35.365 1.00 84.69 80 SER A CA 1
ATOM 619 C C . SER A 1 80 ? 27.773 -0.471 -36.345 1.00 84.69 80 SER A C 1
ATOM 621 O O . SER A 1 80 ? 27.793 -1.675 -36.580 1.00 84.69 80 SER A O 1
ATOM 623 N N . THR A 1 81 ? 26.978 0.348 -37.048 1.00 85.75 81 THR A N 1
ATOM 624 C CA . THR A 1 81 ? 26.039 -0.144 -38.073 1.00 85.75 81 THR A CA 1
ATOM 625 C C . THR A 1 81 ? 26.761 -0.765 -39.270 1.00 85.75 81 THR A C 1
ATOM 627 O O . THR A 1 81 ? 26.285 -1.764 -39.810 1.00 85.75 81 THR A O 1
ATOM 630 N N . ARG A 1 82 ? 27.901 -0.205 -39.706 1.00 87.94 82 ARG A N 1
ATOM 631 C CA . ARG A 1 82 ? 28.697 -0.778 -40.810 1.00 87.94 82 ARG A CA 1
ATOM 632 C C . ARG A 1 82 ? 29.274 -2.140 -40.427 1.00 87.94 82 ARG A C 1
ATOM 634 O O . ARG A 1 82 ? 29.170 -3.071 -41.221 1.00 87.94 82 ARG A O 1
ATOM 641 N N . VAL A 1 83 ? 29.829 -2.260 -39.218 1.00 86.75 83 VAL A N 1
ATOM 642 C CA . VAL A 1 83 ? 30.375 -3.520 -38.690 1.00 86.75 83 VAL A CA 1
ATOM 643 C C . VAL A 1 83 ? 29.263 -4.557 -38.515 1.00 86.75 83 VAL A C 1
ATOM 645 O O . VAL A 1 83 ? 29.415 -5.687 -38.966 1.00 86.75 83 VAL A O 1
ATOM 648 N N . GLN A 1 84 ? 28.112 -4.169 -37.959 1.00 86.12 84 GLN A N 1
ATOM 649 C CA . GLN A 1 84 ? 26.945 -5.044 -37.805 1.00 86.12 84 GLN A CA 1
ATOM 650 C C . GLN A 1 84 ? 26.429 -5.554 -39.166 1.00 86.12 84 GLN A C 1
ATOM 652 O O . GLN A 1 84 ? 26.163 -6.741 -39.324 1.00 86.12 84 GLN A O 1
ATOM 657 N N . CYS A 1 85 ? 26.351 -4.687 -40.186 1.00 86.06 85 CYS A N 1
ATOM 658 C CA . CYS A 1 85 ? 25.967 -5.093 -41.545 1.00 86.06 85 CYS A CA 1
ATOM 659 C C . CYS A 1 85 ? 26.957 -6.086 -42.168 1.00 86.06 85 CYS A C 1
ATOM 661 O O . CYS A 1 85 ? 26.548 -6.969 -42.927 1.00 86.06 85 CYS A O 1
ATOM 663 N N . LEU A 1 86 ? 28.247 -5.954 -41.858 1.00 88.19 86 LEU A N 1
ATOM 664 C CA . LEU A 1 86 ? 29.259 -6.892 -42.320 1.00 88.19 86 LEU A CA 1
ATOM 665 C C . LEU A 1 86 ? 29.107 -8.248 -41.621 1.00 88.19 86 LEU A C 1
ATOM 667 O O . LEU A 1 86 ? 29.024 -9.261 -42.307 1.00 88.19 86 LEU A O 1
ATOM 671 N N . LEU A 1 87 ? 29.008 -8.256 -40.289 1.00 85.06 87 LEU A N 1
ATOM 672 C CA . LEU A 1 87 ? 28.932 -9.472 -39.472 1.00 85.06 87 LEU A CA 1
ATOM 673 C C . LEU A 1 87 ? 27.636 -10.265 -39.690 1.00 85.06 87 LEU A C 1
ATOM 675 O O . LEU A 1 87 ? 27.681 -11.471 -39.913 1.00 85.06 87 LEU A O 1
ATOM 679 N N . ASP A 1 88 ? 26.485 -9.595 -39.658 1.00 83.31 88 ASP A N 1
ATOM 680 C CA . ASP A 1 88 ? 25.185 -10.276 -39.658 1.00 83.31 88 ASP A CA 1
ATOM 681 C C . ASP A 1 88 ? 24.677 -10.558 -41.077 1.00 83.31 88 ASP A C 1
ATOM 683 O O . ASP A 1 88 ? 23.785 -11.388 -41.293 1.00 83.31 88 ASP A O 1
ATOM 687 N N . HIS A 1 89 ? 25.175 -9.807 -42.065 1.00 84.44 89 HIS A N 1
ATOM 688 C CA . HIS A 1 89 ? 24.584 -9.770 -43.401 1.00 84.44 89 HIS A CA 1
ATOM 689 C C . HIS A 1 89 ? 25.582 -9.849 -44.556 1.00 84.44 89 HIS A C 1
ATOM 691 O O . HIS A 1 89 ? 25.123 -9.845 -45.698 1.00 84.44 89 HIS A O 1
ATOM 697 N N . ASN A 1 90 ? 26.890 -9.962 -44.295 1.00 87.19 90 ASN A N 1
ATOM 698 C CA . ASN A 1 90 ? 27.945 -9.984 -45.316 1.00 87.19 90 ASN A CA 1
ATOM 699 C C . ASN A 1 90 ? 27.878 -8.775 -46.268 1.00 87.19 90 ASN A C 1
ATOM 701 O O . ASN A 1 90 ? 28.065 -8.908 -47.480 1.00 87.19 90 ASN A O 1
ATOM 705 N N . ILE A 1 91 ? 27.584 -7.586 -45.730 1.00 88.69 91 ILE A N 1
ATOM 706 C CA . ILE A 1 91 ? 27.544 -6.332 -46.491 1.00 88.69 91 ILE A CA 1
ATOM 707 C C . ILE A 1 91 ? 28.564 -5.355 -45.913 1.00 88.69 91 ILE A C 1
ATOM 709 O O . ILE A 1 91 ? 28.373 -4.801 -44.832 1.00 88.69 91 ILE A O 1
ATOM 713 N N . TYR A 1 92 ? 29.612 -5.071 -46.680 1.00 88.81 92 TYR A N 1
ATOM 714 C CA . TYR A 1 92 ? 30.556 -4.010 -46.367 1.00 88.81 92 TYR A CA 1
ATOM 715 C C . TYR A 1 92 ? 30.051 -2.660 -46.882 1.00 88.81 92 TYR A C 1
ATOM 717 O O . TYR A 1 92 ? 29.849 -2.449 -48.083 1.00 88.81 92 TYR A O 1
ATOM 725 N N . ILE A 1 93 ? 29.888 -1.720 -45.955 1.00 88.69 93 ILE A N 1
ATOM 726 C CA . ILE A 1 93 ? 29.535 -0.329 -46.232 1.00 88.69 93 ILE A CA 1
ATOM 727 C C . ILE A 1 93 ? 30.801 0.521 -46.044 1.00 88.69 93 ILE A C 1
ATOM 729 O O . ILE A 1 93 ? 31.322 0.564 -44.932 1.00 88.69 93 ILE A O 1
ATOM 733 N N . PRO A 1 94 ? 31.311 1.208 -47.082 1.00 87.25 94 PRO A N 1
ATOM 734 C CA . PRO A 1 94 ? 32.484 2.070 -46.939 1.00 87.25 94 PRO A CA 1
ATOM 735 C C . PRO A 1 94 ? 32.246 3.306 -46.055 1.00 87.25 94 PRO A C 1
ATOM 737 O O . PRO A 1 94 ? 31.129 3.818 -45.947 1.00 87.25 94 PRO A O 1
ATOM 740 N N . ILE A 1 95 ? 33.330 3.845 -45.486 1.00 85.69 95 ILE A N 1
ATOM 741 C CA . ILE A 1 95 ? 33.320 5.126 -44.756 1.00 85.69 95 ILE A CA 1
ATOM 742 C C . ILE A 1 95 ? 32.826 6.262 -45.665 1.00 85.69 95 ILE A C 1
ATOM 744 O O . ILE A 1 95 ? 33.258 6.372 -46.820 1.00 85.69 95 ILE A O 1
ATOM 748 N N . GLY A 1 96 ? 31.962 7.137 -45.137 1.00 84.19 96 GLY A N 1
ATOM 749 C CA . GLY A 1 96 ? 31.382 8.275 -45.854 1.00 84.19 96 GLY A CA 1
ATOM 750 C C . GLY A 1 96 ? 30.068 7.980 -46.584 1.00 84.19 96 GLY A C 1
ATOM 751 O O . GLY A 1 96 ? 29.485 8.893 -47.175 1.00 84.19 96 GLY A O 1
ATOM 752 N N . ASN A 1 97 ? 29.579 6.735 -46.561 1.00 87.75 97 ASN A N 1
ATOM 753 C CA . ASN A 1 97 ? 28.264 6.393 -47.098 1.00 87.75 97 ASN A CA 1
ATOM 754 C C . ASN A 1 97 ? 27.145 6.976 -46.223 1.00 87.75 97 ASN A C 1
ATOM 756 O O . ASN A 1 97 ? 27.129 6.824 -45.002 1.00 87.75 97 ASN A O 1
ATOM 760 N N . ARG A 1 98 ? 26.171 7.628 -46.866 1.00 87.50 98 ARG A N 1
ATOM 761 C CA . ARG A 1 98 ? 25.054 8.307 -46.185 1.00 87.50 98 ARG A CA 1
ATOM 762 C C . ARG A 1 98 ? 23.709 7.648 -46.481 1.00 87.50 98 ARG A C 1
ATOM 764 O O . ARG A 1 98 ? 23.501 7.084 -47.560 1.00 87.50 98 ARG A O 1
ATOM 771 N N . CYS A 1 99 ? 22.768 7.761 -45.547 1.00 87.56 99 CYS A N 1
ATOM 772 C CA . CYS A 1 99 ? 21.380 7.321 -45.696 1.00 87.56 99 CYS A CA 1
ATOM 773 C C . CYS A 1 99 ? 20.385 8.438 -45.326 1.00 87.56 99 CYS A C 1
ATOM 775 O O . CYS A 1 99 ? 20.699 9.330 -44.537 1.00 87.56 99 CYS A O 1
ATOM 777 N N . CYS A 1 100 ? 19.189 8.431 -45.925 1.00 86.06 100 CYS A N 1
ATOM 778 C CA . CYS A 1 100 ? 18.114 9.339 -45.514 1.00 86.06 100 CYS A CA 1
ATOM 779 C C . CYS A 1 100 ? 17.450 8.850 -44.217 1.00 86.06 100 CYS A C 1
ATOM 781 O O . CYS A 1 100 ? 17.447 7.647 -43.949 1.00 86.06 100 CYS A O 1
ATOM 783 N N . LEU A 1 101 ? 16.816 9.756 -43.464 1.00 81.81 101 LEU A N 1
ATOM 784 C CA . LEU A 1 101 ? 16.189 9.428 -42.171 1.00 81.81 101 LEU A CA 1
ATOM 785 C C . LEU A 1 101 ? 15.155 8.288 -42.247 1.00 81.81 101 LEU A C 1
ATOM 787 O O . LEU A 1 101 ? 15.045 7.516 -41.306 1.00 81.81 101 LEU A O 1
ATOM 791 N N . ASN A 1 102 ? 14.477 8.097 -43.386 1.00 81.12 102 ASN A N 1
ATOM 792 C CA . ASN A 1 102 ? 13.495 7.013 -43.567 1.00 81.12 102 ASN A CA 1
ATOM 793 C C . ASN A 1 102 ? 14.095 5.592 -43.535 1.00 81.12 102 ASN A C 1
ATOM 795 O O . ASN A 1 102 ? 13.349 4.621 -43.457 1.00 81.12 102 ASN A O 1
ATOM 799 N N . HIS A 1 103 ? 15.419 5.456 -43.653 1.00 79.38 103 HIS A N 1
ATOM 800 C CA . HIS A 1 103 ? 16.114 4.162 -43.645 1.00 79.38 103 HIS A CA 1
ATOM 801 C C . HIS A 1 103 ? 16.928 3.919 -42.374 1.00 79.38 103 HIS A C 1
ATOM 803 O O . HIS A 1 103 ? 17.556 2.870 -42.237 1.00 79.38 103 HIS A O 1
ATOM 809 N N . HIS A 1 104 ? 16.899 4.872 -41.446 1.00 69.25 104 HIS A N 1
ATOM 810 C CA . HIS A 1 104 ? 17.620 4.808 -40.191 1.00 69.25 104 HIS A CA 1
ATOM 811 C C . HIS A 1 104 ? 16.638 4.655 -39.028 1.00 69.25 104 HIS A C 1
ATOM 813 O O . HIS A 1 104 ? 15.629 5.351 -38.955 1.00 69.25 104 HIS A O 1
ATOM 819 N N . SER A 1 105 ? 16.948 3.750 -38.112 1.00 64.25 105 SER A N 1
ATOM 820 C CA . SER A 1 105 ? 16.225 3.500 -36.864 1.00 64.25 105 SER A CA 1
ATOM 821 C C . SER A 1 105 ? 17.115 3.841 -35.664 1.00 64.25 105 SER A C 1
ATOM 823 O O . SER A 1 105 ? 18.305 4.092 -35.841 1.00 64.25 105 SER A O 1
ATOM 825 N N . GLU A 1 106 ? 16.570 3.849 -34.441 1.00 55.81 106 GLU A N 1
ATOM 826 C CA . GLU A 1 106 ? 17.378 4.044 -33.218 1.00 55.81 106 GLU A CA 1
ATOM 827 C C . GLU A 1 106 ? 18.519 3.009 -33.092 1.00 55.81 106 GLU A C 1
ATOM 829 O O . GLU A 1 106 ? 19.546 3.322 -32.500 1.00 55.81 106 GLU A O 1
ATOM 834 N N . ASN A 1 107 ? 18.387 1.833 -33.725 1.00 59.53 107 ASN A N 1
ATOM 835 C CA . ASN A 1 107 ? 19.344 0.721 -33.654 1.00 59.53 107 ASN A CA 1
ATOM 836 C C . ASN A 1 107 ? 20.105 0.473 -34.980 1.00 59.53 107 ASN A C 1
ATOM 838 O O . ASN A 1 107 ? 20.559 -0.640 -35.227 1.00 59.53 107 ASN A O 1
ATOM 842 N N . GLY A 1 108 ? 20.215 1.473 -35.864 1.00 73.19 108 GLY A N 1
ATOM 843 C CA . GLY A 1 108 ? 20.901 1.338 -37.161 1.00 73.19 108 GLY A CA 1
ATOM 844 C C . GLY A 1 108 ? 19.942 1.189 -38.349 1.00 73.19 108 GLY A C 1
ATOM 845 O O . GLY A 1 108 ? 18.861 1.782 -38.355 1.00 73.19 108 GLY A O 1
ATOM 846 N N . LEU A 1 109 ? 20.319 0.448 -39.397 1.00 80.12 109 LEU A N 1
ATOM 847 C CA . LEU A 1 109 ? 19.488 0.293 -40.605 1.00 80.12 109 LEU A CA 1
ATOM 848 C C . LEU A 1 109 ? 18.269 -0.609 -40.357 1.00 80.12 109 LEU A C 1
ATOM 850 O O . LEU A 1 109 ? 18.375 -1.649 -39.716 1.00 80.12 109 LEU A O 1
ATOM 854 N N . SER A 1 110 ? 17.101 -0.240 -40.896 1.00 77.31 110 SER A N 1
ATOM 855 C CA . SER A 1 110 ? 15.899 -1.081 -40.774 1.00 77.31 110 SER A CA 1
ATOM 856 C C . SER A 1 110 ? 16.013 -2.385 -41.579 1.00 77.31 110 SER A C 1
ATOM 858 O O . SER A 1 110 ? 16.651 -2.406 -42.632 1.00 77.31 110 SER A O 1
ATOM 860 N N . ILE A 1 111 ? 15.329 -3.453 -41.144 1.00 75.06 111 ILE A N 1
ATOM 861 C CA . ILE A 1 111 ? 15.322 -4.770 -41.823 1.00 75.06 111 ILE A CA 1
ATOM 862 C C . ILE A 1 111 ? 14.973 -4.633 -43.313 1.00 75.06 111 ILE A C 1
ATOM 864 O O . ILE A 1 111 ? 15.709 -5.107 -44.173 1.00 75.06 111 ILE A O 1
ATOM 868 N N . GLN A 1 112 ? 13.924 -3.870 -43.633 1.00 78.69 112 GLN A N 1
ATOM 869 C CA . GLN A 1 112 ? 13.516 -3.587 -45.017 1.00 78.69 112 GLN A CA 1
ATOM 870 C C . GLN A 1 112 ? 14.610 -2.885 -45.838 1.00 78.69 112 GLN A C 1
ATOM 872 O O . GLN A 1 112 ? 14.684 -3.026 -47.057 1.00 78.69 112 GLN A O 1
ATOM 877 N N . SER A 1 113 ? 15.452 -2.081 -45.187 1.00 80.81 113 SER A N 1
ATOM 878 C CA . SER A 1 113 ? 16.574 -1.408 -45.842 1.00 80.81 113 SER A CA 1
ATOM 879 C C . SER A 1 113 ? 17.708 -2.384 -46.142 1.00 80.81 113 SER A C 1
ATOM 881 O O . SER A 1 113 ? 18.306 -2.310 -47.211 1.00 80.81 113 SER A O 1
ATOM 883 N N . ILE A 1 114 ? 17.966 -3.322 -45.232 1.00 79.62 114 ILE A N 1
ATOM 884 C CA . ILE A 1 114 ? 18.963 -4.384 -45.396 1.00 79.62 114 ILE A CA 1
ATOM 885 C C . ILE A 1 114 ? 18.535 -5.353 -46.505 1.00 79.62 114 ILE A C 1
ATOM 887 O O . ILE A 1 114 ? 19.345 -5.698 -47.361 1.00 79.62 114 ILE A O 1
ATOM 891 N N . GLU A 1 115 ? 17.258 -5.733 -46.564 1.00 80.75 115 GLU A N 1
ATOM 892 C CA . GLU A 1 115 ? 16.710 -6.563 -47.647 1.00 80.75 115 GLU A CA 1
ATOM 893 C C . GLU A 1 115 ? 16.882 -5.899 -49.017 1.00 80.75 115 GLU A C 1
ATOM 895 O O . GLU A 1 115 ? 17.379 -6.527 -49.952 1.00 80.75 115 GLU A O 1
ATOM 900 N N . LYS A 1 116 ? 16.596 -4.594 -49.125 1.00 80.62 116 LYS A N 1
ATOM 901 C CA . LYS A 1 116 ? 16.856 -3.824 -50.354 1.00 80.62 116 LYS A CA 1
ATOM 902 C C . LYS A 1 116 ? 18.321 -3.873 -50.770 1.00 80.62 116 LYS A C 1
ATOM 904 O O . LYS A 1 116 ? 18.606 -3.958 -51.962 1.00 80.62 116 LYS A O 1
ATOM 909 N N . LEU A 1 117 ? 19.242 -3.845 -49.807 1.00 77.69 117 LEU A N 1
ATOM 910 C CA . LEU A 1 117 ? 20.672 -3.953 -50.080 1.00 77.69 117 LEU A CA 1
ATOM 911 C C . LEU A 1 117 ? 21.101 -5.352 -50.534 1.00 77.69 117 LEU A C 1
ATOM 913 O O . LEU A 1 117 ? 22.113 -5.413 -51.226 1.00 77.69 117 LEU A O 1
ATOM 917 N N . LYS A 1 118 ? 20.363 -6.417 -50.185 1.00 73.31 118 LYS A N 1
ATOM 918 C CA . LYS A 1 118 ? 20.642 -7.816 -50.569 1.00 73.31 118 LYS A CA 1
ATOM 919 C C . LYS A 1 118 ? 20.133 -8.192 -51.965 1.00 73.31 118 LYS A C 1
ATOM 921 O O . LYS A 1 118 ? 20.663 -9.118 -52.570 1.00 73.31 118 LYS A O 1
ATOM 926 N N . THR A 1 119 ? 19.119 -7.499 -52.483 1.00 67.00 119 THR A N 1
ATOM 927 C CA . THR A 1 119 ? 18.516 -7.826 -53.789 1.00 67.00 119 THR A CA 1
ATOM 928 C C . THR A 1 119 ? 19.546 -7.739 -54.929 1.00 67.00 119 THR A C 1
ATOM 930 O O . THR A 1 119 ? 20.103 -6.669 -55.172 1.00 67.00 119 THR A O 1
ATOM 933 N N . ASN A 1 120 ? 19.757 -8.851 -55.646 1.00 54.38 120 ASN A N 1
ATOM 934 C CA . ASN A 1 120 ? 20.538 -8.964 -56.890 1.00 54.38 120 ASN A CA 1
ATOM 935 C C . ASN A 1 120 ? 21.989 -8.460 -56.830 1.00 54.38 120 ASN A C 1
ATOM 937 O O . ASN A 1 120 ? 22.423 -7.706 -57.703 1.00 54.38 120 ASN A O 1
ATOM 941 N N . LYS A 1 121 ? 22.750 -8.871 -55.812 1.00 68.88 121 LYS A N 1
ATOM 942 C CA . LYS A 1 121 ? 24.165 -8.507 -55.678 1.00 68.88 121 LYS A CA 1
ATOM 943 C C . LYS A 1 121 ? 25.045 -9.717 -55.428 1.00 68.88 121 LYS A C 1
ATOM 945 O O . LYS A 1 121 ? 24.678 -10.638 -54.706 1.00 68.88 121 LYS A O 1
ATOM 950 N N . GLU A 1 122 ? 26.218 -9.680 -56.037 1.00 69.50 122 GLU A N 1
ATOM 951 C CA . GLU A 1 122 ? 27.249 -10.689 -55.878 1.00 69.50 122 GLU A CA 1
ATOM 952 C C . GLU A 1 122 ? 27.857 -10.611 -54.468 1.00 69.50 122 GLU A C 1
ATOM 954 O O . GLU A 1 122 ? 28.302 -9.550 -54.025 1.00 69.50 122 GLU A O 1
ATOM 959 N N . ASN A 1 123 ? 27.886 -11.742 -53.754 1.00 74.19 123 ASN A N 1
ATOM 960 C CA . ASN A 1 123 ? 28.490 -11.870 -52.418 1.00 74.19 123 ASN A CA 1
ATOM 961 C C . ASN A 1 123 ? 30.022 -11.981 -52.482 1.00 74.19 123 ASN A C 1
ATOM 963 O O . ASN A 1 123 ? 30.637 -12.744 -51.742 1.00 74.19 123 ASN A O 1
ATOM 967 N N . HIS A 1 124 ? 30.640 -11.248 -53.397 1.00 81.75 124 HIS A N 1
ATOM 968 C CA . HIS A 1 124 ? 32.081 -11.135 -53.486 1.00 81.75 124 HIS A CA 1
ATOM 969 C C . HIS A 1 124 ? 32.456 -9.717 -53.907 1.00 81.75 124 HIS A C 1
ATOM 971 O O . HIS A 1 124 ? 31.720 -9.039 -54.624 1.00 81.75 124 HIS A O 1
ATOM 977 N N . CYS A 1 125 ? 33.607 -9.245 -53.449 1.00 85.25 125 CYS A N 1
ATOM 978 C CA . CYS A 1 125 ? 34.147 -7.967 -53.883 1.00 85.25 125 CYS A CA 1
ATOM 979 C C . CYS A 1 125 ? 35.672 -7.977 -53.880 1.00 85.25 125 CYS A C 1
ATOM 981 O O . CYS A 1 125 ? 36.305 -8.733 -53.148 1.00 85.25 125 CYS A O 1
ATOM 983 N N . THR A 1 126 ? 36.264 -7.098 -54.685 1.00 85.94 126 THR A N 1
ATOM 984 C CA . THR A 1 126 ? 37.703 -6.832 -54.659 1.00 85.94 126 THR A CA 1
ATOM 985 C C . THR A 1 126 ? 37.973 -5.563 -53.853 1.00 85.94 126 THR A C 1
ATOM 987 O O . THR A 1 126 ? 37.414 -4.494 -54.125 1.00 85.94 126 THR A O 1
ATOM 990 N N . ILE A 1 127 ? 38.829 -5.673 -52.840 1.00 84.69 127 ILE A N 1
ATOM 991 C CA . ILE A 1 127 ? 39.146 -4.600 -51.892 1.00 84.69 127 ILE A CA 1
ATOM 992 C C . ILE A 1 127 ? 40.656 -4.363 -51.853 1.00 84.69 127 ILE A C 1
ATOM 994 O O . ILE A 1 127 ? 41.447 -5.297 -51.923 1.00 84.69 127 ILE A O 1
ATOM 998 N N . LYS A 1 128 ? 41.075 -3.095 -51.778 1.00 86.25 128 LYS A N 1
ATOM 999 C CA . LYS A 1 128 ? 42.496 -2.729 -51.676 1.00 86.25 128 LYS A CA 1
ATOM 1000 C C . LYS A 1 128 ? 43.038 -3.058 -50.284 1.00 86.25 128 LYS A C 1
ATOM 1002 O O . LYS A 1 128 ? 42.281 -3.084 -49.320 1.00 86.25 128 LYS A O 1
ATOM 1007 N N . ARG A 1 129 ? 44.357 -3.224 -50.159 1.00 82.50 129 ARG A N 1
ATOM 1008 C CA . ARG A 1 129 ? 45.013 -3.488 -48.861 1.00 82.50 129 ARG A CA 1
ATOM 1009 C C . ARG A 1 129 ? 44.653 -2.445 -47.793 1.00 82.50 129 ARG A C 1
ATOM 1011 O O . ARG A 1 129 ? 44.287 -2.827 -46.689 1.00 82.50 129 ARG A O 1
ATOM 1018 N N . ASP A 1 130 ? 44.657 -1.162 -48.147 1.00 81.81 130 ASP A N 1
ATOM 1019 C CA . ASP A 1 130 ? 44.334 -0.075 -47.207 1.00 81.81 130 ASP A CA 1
ATOM 1020 C C . ASP A 1 130 ? 42.880 -0.139 -46.710 1.00 81.81 130 ASP A C 1
ATOM 1022 O O . ASP A 1 130 ? 42.612 0.034 -45.524 1.00 81.81 130 ASP A O 1
ATOM 1026 N N . ASP A 1 131 ? 41.938 -0.456 -47.604 1.00 81.12 131 ASP A N 1
ATOM 1027 C CA . ASP A 1 131 ? 40.521 -0.619 -47.260 1.00 81.12 131 ASP A CA 1
ATOM 1028 C C . ASP A 1 131 ? 40.307 -1.837 -46.332 1.00 81.12 131 ASP A C 1
ATOM 1030 O O . ASP A 1 131 ? 39.443 -1.803 -45.457 1.00 81.12 131 ASP A O 1
ATOM 1034 N N . LEU A 1 132 ? 41.102 -2.906 -46.488 1.00 86.06 132 LEU A N 1
ATOM 1035 C CA . LEU A 1 132 ? 41.060 -4.074 -45.600 1.00 86.06 132 LEU A CA 1
ATOM 1036 C C . LEU A 1 132 ? 41.575 -3.741 -44.193 1.00 86.06 132 LEU A C 1
ATOM 1038 O O . LEU A 1 132 ? 40.964 -4.159 -43.212 1.00 86.06 132 LEU A O 1
ATOM 1042 N N . ILE A 1 133 ? 42.655 -2.961 -44.082 1.00 85.88 133 ILE A N 1
ATOM 1043 C CA . ILE A 1 133 ? 43.168 -2.483 -42.786 1.00 85.88 133 ILE A CA 1
ATOM 1044 C C . ILE A 1 133 ? 42.088 -1.673 -42.058 1.00 85.88 133 ILE A C 1
ATOM 1046 O O . ILE A 1 133 ? 41.876 -1.867 -40.863 1.00 85.88 133 ILE A O 1
ATOM 1050 N N . ILE A 1 134 ? 41.364 -0.814 -42.782 1.00 85.69 134 ILE A N 1
ATOM 1051 C CA . ILE A 1 134 ? 40.239 -0.046 -42.234 1.00 85.69 134 ILE A CA 1
ATOM 1052 C C . ILE A 1 134 ? 39.143 -0.976 -41.700 1.00 85.69 134 ILE A C 1
ATOM 1054 O O . ILE A 1 134 ? 38.687 -0.780 -40.580 1.00 85.69 134 ILE A O 1
ATOM 1058 N N . ILE A 1 135 ? 38.743 -2.003 -42.461 1.00 87.12 135 ILE A N 1
ATOM 1059 C CA . ILE A 1 135 ? 37.728 -2.977 -42.018 1.00 87.12 135 ILE A CA 1
ATOM 1060 C C . ILE A 1 135 ? 38.164 -3.676 -40.727 1.00 87.12 135 ILE A C 1
ATOM 1062 O O . ILE A 1 135 ? 37.382 -3.766 -39.783 1.00 87.12 135 ILE A O 1
ATOM 1066 N N . LEU A 1 136 ? 39.408 -4.158 -40.676 1.00 88.88 136 LEU A N 1
ATOM 1067 C CA . LEU A 1 136 ? 39.930 -4.874 -39.512 1.00 88.88 136 LEU A CA 1
ATOM 1068 C C . LEU A 1 136 ? 40.021 -3.972 -38.276 1.00 88.88 136 LEU A C 1
ATOM 1070 O O . LEU A 1 136 ? 39.691 -4.422 -37.181 1.00 88.88 136 LEU A O 1
ATOM 1074 N N . ASN A 1 137 ? 40.417 -2.708 -38.442 1.00 88.19 137 ASN A N 1
ATOM 1075 C CA . ASN A 1 137 ? 40.439 -1.739 -37.346 1.00 88.19 137 ASN A CA 1
ATOM 1076 C C . ASN A 1 137 ? 39.024 -1.390 -36.865 1.00 88.19 137 ASN A C 1
ATOM 1078 O O . ASN A 1 137 ? 38.780 -1.456 -35.663 1.00 88.19 137 ASN A O 1
ATOM 1082 N N . ASP A 1 138 ? 38.081 -1.128 -37.779 1.00 86.06 138 ASP A N 1
ATOM 1083 C CA . ASP A 1 138 ? 36.673 -0.874 -37.441 1.00 86.06 138 ASP A CA 1
ATOM 1084 C C . ASP A 1 138 ? 36.083 -2.044 -36.631 1.00 86.06 138 ASP A C 1
ATOM 1086 O O . ASP A 1 138 ? 35.400 -1.829 -35.628 1.00 86.06 138 ASP A O 1
ATOM 1090 N N . MET A 1 139 ? 36.368 -3.286 -37.049 1.00 87.31 139 MET A N 1
ATOM 1091 C CA . MET A 1 139 ? 35.946 -4.502 -36.348 1.00 87.31 139 MET A CA 1
ATOM 1092 C C . MET A 1 139 ? 36.627 -4.648 -34.986 1.00 87.31 139 MET A C 1
ATOM 1094 O O . MET A 1 139 ? 35.960 -4.979 -34.008 1.00 87.31 139 MET A O 1
ATOM 1098 N N . LYS A 1 140 ? 37.940 -4.405 -34.909 1.00 88.12 140 LYS A N 1
ATOM 1099 C CA . LYS A 1 140 ? 38.707 -4.482 -33.661 1.00 88.12 140 LYS A CA 1
ATOM 1100 C C . LYS A 1 140 ? 38.172 -3.497 -32.626 1.00 88.12 140 LYS A C 1
ATOM 1102 O O . LYS A 1 140 ? 37.943 -3.901 -31.493 1.00 88.12 140 LYS A O 1
ATOM 1107 N N . GLU A 1 141 ? 37.948 -2.242 -33.003 1.00 86.06 141 GLU A N 1
ATOM 1108 C CA . GLU A 1 14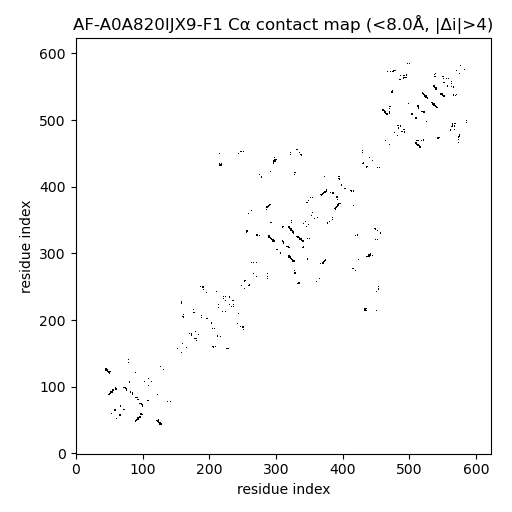1 ? 37.420 -1.211 -32.102 1.00 86.06 141 GLU A CA 1
ATOM 1109 C C . GLU A 1 141 ? 36.006 -1.550 -31.607 1.00 86.06 141 GLU A C 1
ATOM 1111 O O . GLU A 1 141 ? 35.721 -1.437 -30.412 1.00 86.06 141 GLU A O 1
ATOM 1116 N N . GLU A 1 142 ? 35.127 -2.033 -32.494 1.00 84.12 142 GLU A N 1
ATOM 1117 C CA . GLU A 1 142 ? 33.771 -2.455 -32.119 1.00 84.12 142 GLU A CA 1
ATOM 1118 C C . GLU A 1 142 ? 33.805 -3.656 -31.158 1.00 84.12 142 GLU A C 1
ATOM 1120 O O . GLU A 1 142 ? 33.079 -3.680 -30.161 1.00 84.12 142 GLU A O 1
ATOM 1125 N N . LEU A 1 143 ? 34.674 -4.640 -31.420 1.00 83.25 143 LEU A N 1
ATOM 1126 C CA . LEU A 1 143 ? 34.859 -5.803 -30.551 1.00 83.25 143 LEU A CA 1
ATOM 1127 C C . LEU A 1 143 ? 35.439 -5.406 -29.194 1.00 83.25 143 LEU A C 1
ATOM 1129 O O . LEU A 1 143 ? 34.884 -5.810 -28.181 1.00 83.25 143 LEU A O 1
ATOM 1133 N N . GLN A 1 144 ? 36.479 -4.571 -29.149 1.00 84.25 144 GLN A N 1
ATOM 1134 C CA . GLN A 1 144 ? 37.062 -4.069 -27.898 1.00 84.25 144 GLN A CA 1
ATOM 1135 C C . GLN A 1 144 ? 36.042 -3.287 -27.061 1.00 84.25 144 GLN A C 1
ATOM 1137 O O . GLN A 1 144 ? 35.997 -3.426 -25.837 1.00 84.25 144 GLN A O 1
ATOM 1142 N N . THR A 1 145 ? 35.185 -2.499 -27.715 1.00 80.25 145 THR A N 1
ATOM 1143 C CA . THR A 1 145 ? 34.108 -1.759 -27.044 1.00 80.25 145 THR A CA 1
ATOM 1144 C C . THR A 1 145 ? 33.058 -2.706 -26.458 1.00 80.25 145 THR A C 1
ATOM 1146 O O . THR A 1 145 ? 32.600 -2.505 -25.331 1.00 80.25 145 THR A O 1
ATOM 1149 N N . LYS A 1 146 ? 32.673 -3.755 -27.198 1.00 80.69 146 LYS A N 1
ATOM 1150 C CA . LYS A 1 146 ? 31.735 -4.779 -26.711 1.00 80.69 146 LYS A CA 1
ATOM 1151 C C . LYS A 1 146 ? 32.343 -5.626 -25.592 1.00 80.69 146 LYS A C 1
ATOM 1153 O O . LYS A 1 146 ? 31.652 -5.882 -24.613 1.00 80.69 146 LYS A O 1
ATOM 1158 N N . ASP A 1 147 ? 33.615 -5.995 -25.697 1.00 80.62 147 ASP A N 1
ATOM 1159 C CA . ASP A 1 147 ? 34.330 -6.795 -24.697 1.00 80.62 147 ASP A CA 1
ATOM 1160 C C . ASP A 1 147 ? 34.476 -6.031 -23.373 1.00 80.62 147 ASP A C 1
ATOM 1162 O O . ASP A 1 147 ? 34.107 -6.538 -22.318 1.00 80.62 147 ASP A O 1
ATOM 1166 N N . SER A 1 148 ? 34.834 -4.742 -23.440 1.00 74.88 148 SER A N 1
ATOM 1167 C CA . SER A 1 148 ? 34.877 -3.858 -22.262 1.00 74.88 148 SER A CA 1
ATOM 1168 C C . SER A 1 148 ? 33.517 -3.766 -21.554 1.00 74.88 148 SER A C 1
ATOM 1170 O O . SER A 1 148 ? 33.446 -3.835 -20.328 1.00 74.88 148 SER A O 1
ATOM 1172 N N . LYS A 1 149 ? 32.414 -3.659 -22.315 1.00 74.81 149 LYS A N 1
ATOM 1173 C CA . LYS A 1 149 ? 31.049 -3.682 -21.755 1.00 74.81 149 LYS A CA 1
ATOM 1174 C C . LYS A 1 149 ? 30.691 -5.036 -21.145 1.00 74.81 149 LYS A C 1
ATOM 1176 O O . LYS A 1 149 ? 29.999 -5.082 -20.132 1.00 74.81 149 LYS A O 1
ATOM 1181 N N . ILE A 1 150 ? 31.117 -6.138 -21.760 1.00 74.38 150 ILE A N 1
ATOM 1182 C CA . ILE A 1 150 ? 30.885 -7.488 -21.236 1.00 74.38 150 ILE A CA 1
ATOM 1183 C C . ILE A 1 150 ? 31.623 -7.669 -19.907 1.00 74.38 150 ILE A C 1
ATOM 1185 O O . ILE A 1 150 ? 31.038 -8.200 -18.966 1.00 74.38 150 ILE A O 1
ATOM 1189 N N . ASP A 1 151 ? 32.866 -7.206 -19.801 1.00 76.69 151 ASP A N 1
ATOM 1190 C CA . ASP A 1 151 ? 33.634 -7.276 -18.559 1.00 76.69 151 ASP A CA 1
ATOM 1191 C C . ASP A 1 151 ? 33.035 -6.399 -17.455 1.00 76.69 151 ASP A C 1
ATOM 1193 O O . ASP A 1 151 ? 32.928 -6.848 -16.311 1.00 76.69 151 ASP A O 1
ATOM 1197 N N . GLU A 1 152 ? 32.542 -5.203 -17.790 1.00 72.12 152 GLU A N 1
ATOM 1198 C CA . GLU A 1 152 ? 31.791 -4.356 -16.857 1.00 72.12 152 GLU A CA 1
ATOM 1199 C C . GLU A 1 152 ? 30.516 -5.058 -16.352 1.00 72.12 152 GLU A C 1
ATOM 1201 O O . GLU A 1 152 ? 30.270 -5.103 -15.146 1.00 72.12 152 GLU A O 1
ATOM 1206 N N . LEU A 1 153 ? 29.743 -5.682 -17.249 1.00 70.31 153 LEU A N 1
ATOM 1207 C CA . LEU A 1 153 ? 28.534 -6.441 -16.902 1.00 70.31 153 LEU A CA 1
ATOM 1208 C C . LEU A 1 153 ? 28.834 -7.727 -16.116 1.00 70.31 153 LEU A C 1
ATOM 1210 O O . LEU A 1 153 ? 28.001 -8.164 -15.326 1.00 70.31 153 LEU A O 1
ATOM 1214 N N . LYS A 1 154 ? 30.003 -8.349 -16.305 1.00 72.50 154 LYS A N 1
ATOM 1215 C CA . LYS A 1 154 ? 30.440 -9.498 -15.493 1.00 72.50 154 LYS A CA 1
ATOM 1216 C C . LYS A 1 154 ? 30.820 -9.075 -14.077 1.00 72.50 154 LYS A C 1
ATOM 1218 O O . LYS A 1 154 ? 30.535 -9.808 -13.135 1.00 72.50 154 LYS A O 1
ATOM 1223 N N . GLN A 1 155 ? 31.468 -7.919 -13.926 1.00 73.38 155 GLN A N 1
ATOM 1224 C CA . GLN A 1 155 ? 31.845 -7.384 -12.616 1.00 73.38 155 GLN A CA 1
ATOM 1225 C C . GLN A 1 155 ? 30.631 -6.838 -11.856 1.00 73.38 155 GLN A C 1
ATOM 1227 O O . GLN A 1 155 ? 30.513 -7.060 -10.654 1.00 73.38 155 GLN A O 1
ATOM 1232 N N . ASN A 1 156 ? 29.712 -6.172 -12.561 1.00 68.94 156 ASN A N 1
ATOM 1233 C CA . ASN A 1 156 ? 28.492 -5.586 -12.014 1.00 68.94 156 ASN A CA 1
ATOM 1234 C C . ASN A 1 156 ? 27.272 -6.029 -12.839 1.00 68.94 156 ASN A C 1
ATOM 1236 O O . ASN A 1 156 ? 26.774 -5.262 -13.671 1.00 68.94 156 ASN A O 1
ATOM 1240 N N . PRO A 1 157 ? 26.772 -7.260 -12.634 1.00 75.06 157 PRO A N 1
ATOM 1241 C CA . PRO A 1 157 ? 25.609 -7.732 -13.366 1.00 75.06 157 PRO A CA 1
ATOM 1242 C C . PRO A 1 157 ? 24.369 -6.901 -13.008 1.00 75.06 157 PRO A C 1
ATOM 1244 O O . PRO A 1 157 ? 24.184 -6.545 -11.837 1.00 75.06 157 PRO A O 1
ATOM 1247 N N . PRO A 1 158 ? 23.491 -6.608 -13.987 1.00 79.69 158 PRO A N 1
ATOM 1248 C CA . PRO A 1 158 ? 22.217 -5.970 -13.697 1.00 79.69 158 PRO A CA 1
ATOM 1249 C C . PRO A 1 158 ? 21.411 -6.834 -12.734 1.00 79.69 158 PRO A C 1
ATOM 1251 O O . PRO A 1 158 ? 21.499 -8.066 -12.743 1.00 79.69 158 PRO A O 1
ATOM 1254 N N . LEU A 1 159 ? 20.572 -6.183 -11.931 1.00 83.38 159 LEU A N 1
ATOM 1255 C CA . LEU A 1 159 ? 19.628 -6.901 -11.096 1.00 83.38 159 LEU A CA 1
ATOM 1256 C C . LEU A 1 159 ? 18.711 -7.751 -11.977 1.00 83.38 159 LEU A C 1
ATOM 1258 O O . LEU A 1 159 ? 17.956 -7.235 -12.801 1.00 83.38 159 LEU A O 1
ATOM 1262 N N . ASN A 1 160 ? 18.757 -9.058 -11.750 1.00 78.56 160 ASN A N 1
ATOM 1263 C CA . ASN A 1 160 ? 17.899 -10.026 -12.403 1.00 78.56 160 ASN A CA 1
ATOM 1264 C C . ASN A 1 160 ? 17.084 -10.760 -11.339 1.00 78.56 160 ASN A C 1
ATOM 1266 O O . ASN A 1 160 ? 17.630 -11.254 -10.354 1.00 78.56 160 ASN A O 1
ATOM 1270 N N . PHE A 1 161 ? 15.772 -10.791 -11.538 1.00 81.38 161 PHE A N 1
ATOM 1271 C CA . PHE A 1 161 ? 14.833 -11.435 -10.629 1.00 81.38 161 PHE A CA 1
ATOM 1272 C C . PHE A 1 161 ? 14.222 -12.702 -11.218 1.00 81.38 161 PHE A C 1
ATOM 1274 O O . PHE A 1 161 ? 13.409 -13.322 -10.542 1.00 81.38 161 PHE A O 1
ATOM 1281 N N . ASP A 1 162 ? 14.589 -13.083 -12.441 1.00 79.12 162 ASP A N 1
ATOM 1282 C CA . ASP A 1 162 ? 14.158 -14.325 -13.070 1.00 79.12 162 ASP A CA 1
ATOM 1283 C C . ASP A 1 162 ? 14.905 -15.536 -12.501 1.00 79.12 162 ASP A C 1
ATOM 1285 O O . ASP A 1 162 ? 16.067 -15.445 -12.101 1.00 79.12 162 ASP A O 1
ATOM 1289 N N . ASP A 1 163 ? 14.236 -16.691 -12.504 1.00 63.16 163 ASP A N 1
ATOM 1290 C CA . ASP A 1 163 ? 14.700 -17.927 -11.852 1.00 63.16 163 ASP A CA 1
ATOM 1291 C C . ASP A 1 163 ? 15.979 -18.526 -12.478 1.00 63.16 163 ASP A C 1
ATOM 1293 O O . ASP A 1 163 ? 16.553 -19.477 -11.951 1.00 63.16 163 ASP A O 1
ATOM 1297 N N . ASN A 1 164 ? 16.461 -17.936 -13.576 1.00 55.78 164 ASN A N 1
ATOM 1298 C CA . ASN A 1 164 ? 17.614 -18.386 -14.354 1.00 55.78 164 ASN A CA 1
ATOM 1299 C C . ASN A 1 164 ? 18.935 -17.672 -13.974 1.00 55.78 164 ASN A C 1
ATOM 1301 O O . ASN A 1 164 ? 19.941 -17.860 -14.657 1.00 55.78 164 ASN A O 1
ATOM 1305 N N . GLY A 1 165 ? 18.941 -16.818 -12.940 1.00 55.06 165 GLY A N 1
ATOM 1306 C CA . GLY A 1 165 ? 20.096 -16.003 -12.528 1.00 55.06 165 GLY A CA 1
ATOM 1307 C C . GLY A 1 165 ? 20.805 -16.445 -11.236 1.00 55.06 165 GLY A C 1
ATOM 1308 O O . GLY A 1 165 ? 20.452 -17.437 -10.599 1.00 55.06 165 GLY A O 1
ATOM 1309 N N . ILE A 1 166 ? 21.814 -15.664 -10.820 1.00 52.88 166 ILE A N 1
ATOM 1310 C CA . ILE A 1 166 ? 22.462 -15.790 -9.503 1.00 52.88 166 ILE A CA 1
ATOM 1311 C C . ILE A 1 166 ? 21.391 -15.590 -8.424 1.00 52.88 166 ILE A C 1
ATOM 1313 O O . ILE A 1 166 ? 20.803 -14.513 -8.324 1.00 52.88 166 ILE A O 1
ATOM 1317 N N . LYS A 1 167 ? 21.138 -16.621 -7.607 1.00 62.91 167 LYS A N 1
ATOM 1318 C CA . LYS A 1 167 ? 20.145 -16.561 -6.527 1.00 62.91 167 LYS A CA 1
ATOM 1319 C C . LYS A 1 167 ? 20.543 -15.507 -5.497 1.00 62.91 167 LYS A C 1
ATOM 1321 O O . LYS A 1 167 ? 21.425 -15.722 -4.667 1.00 62.91 167 LYS A O 1
ATOM 1326 N N . MET A 1 168 ? 19.864 -14.366 -5.544 1.00 75.06 168 MET A N 1
ATOM 1327 C CA . MET A 1 168 ? 19.917 -13.372 -4.483 1.00 75.06 168 MET A CA 1
ATOM 1328 C C . MET A 1 168 ? 19.374 -13.980 -3.182 1.00 75.06 168 MET A C 1
ATOM 1330 O O . MET A 1 168 ? 18.396 -14.724 -3.203 1.00 75.06 168 MET A O 1
ATOM 1334 N N . SER A 1 169 ? 19.996 -13.654 -2.043 1.00 79.81 169 SER A N 1
ATOM 1335 C CA . SER A 1 169 ? 19.494 -14.106 -0.740 1.00 79.81 169 SER A CA 1
ATOM 1336 C C . SER A 1 169 ? 18.074 -13.586 -0.485 1.00 79.81 169 SER A C 1
ATOM 1338 O O . SER A 1 169 ? 17.755 -12.450 -0.850 1.00 79.81 169 SER A O 1
ATOM 1340 N N . ASP A 1 170 ? 17.236 -14.366 0.200 1.00 78.31 170 ASP A N 1
ATOM 1341 C CA . ASP A 1 170 ? 15.868 -13.943 0.538 1.00 78.31 170 ASP A CA 1
ATOM 1342 C C . ASP A 1 170 ? 15.838 -12.659 1.372 1.00 78.31 170 ASP A C 1
ATOM 1344 O O . ASP A 1 170 ? 14.945 -11.825 1.209 1.00 78.31 170 ASP A O 1
ATOM 1348 N N . THR A 1 171 ? 16.850 -12.443 2.215 1.00 80.50 171 THR A N 1
ATOM 1349 C CA . THR A 1 171 ? 17.014 -11.206 2.985 1.00 80.50 171 THR A CA 1
ATOM 1350 C C . THR A 1 171 ? 17.198 -10.001 2.064 1.00 80.50 171 THR A C 1
ATOM 1352 O O . THR A 1 171 ? 16.500 -8.996 2.213 1.00 80.50 171 THR A O 1
ATOM 1355 N N . SER A 1 172 ? 18.099 -10.099 1.082 1.00 83.44 172 SER A N 1
ATOM 1356 C CA . SER A 1 172 ? 18.327 -9.045 0.087 1.00 83.44 172 SER A CA 1
ATOM 1357 C C . SER A 1 172 ? 17.095 -8.836 -0.797 1.00 83.44 172 SER A C 1
ATOM 1359 O O . SER A 1 172 ? 16.693 -7.699 -1.047 1.00 83.44 172 SER A O 1
ATOM 1361 N N . PHE A 1 173 ? 16.436 -9.923 -1.200 1.00 85.69 173 PHE A N 1
ATOM 1362 C CA . PHE A 1 173 ? 15.219 -9.884 -2.003 1.00 85.69 173 PHE A CA 1
ATOM 1363 C C . PHE A 1 173 ? 14.092 -9.133 -1.285 1.00 85.69 173 PHE A C 1
ATOM 1365 O O . PHE A 1 173 ? 13.490 -8.211 -1.846 1.00 85.69 173 PHE A O 1
ATOM 1372 N N . LYS A 1 174 ? 13.860 -9.463 -0.010 1.00 85.12 174 LYS A N 1
ATOM 1373 C CA . LYS A 1 174 ? 12.864 -8.806 0.842 1.00 85.12 174 LYS A CA 1
ATOM 1374 C C . LYS A 1 174 ? 13.239 -7.368 1.172 1.00 85.12 174 LYS A C 1
ATOM 1376 O O . LYS A 1 174 ? 12.353 -6.519 1.265 1.00 85.12 174 LYS A O 1
ATOM 1381 N N . ALA A 1 175 ? 14.526 -7.056 1.301 1.00 86.50 175 ALA A N 1
ATOM 1382 C CA . ALA A 1 175 ? 14.979 -5.681 1.485 1.00 86.50 175 ALA A CA 1
ATOM 1383 C C . ALA A 1 175 ? 14.632 -4.801 0.270 1.00 86.50 175 ALA A C 1
ATOM 1385 O O . ALA A 1 175 ? 14.103 -3.701 0.448 1.00 86.50 175 ALA A O 1
ATOM 1386 N N . LEU A 1 176 ? 14.868 -5.305 -0.947 1.00 89.38 176 LEU A N 1
ATOM 1387 C CA . LEU A 1 176 ? 14.619 -4.579 -2.194 1.00 89.38 176 LEU A CA 1
ATOM 1388 C C . LEU A 1 176 ? 13.127 -4.470 -2.527 1.00 89.38 176 LEU A C 1
ATOM 1390 O O . LEU A 1 176 ? 12.644 -3.380 -2.829 1.00 89.38 176 LEU A O 1
ATOM 1394 N N . THR A 1 177 ? 12.393 -5.581 -2.471 1.00 88.38 177 THR A N 1
ATOM 1395 C CA . THR A 1 177 ? 11.008 -5.655 -2.975 1.00 88.38 177 THR A CA 1
ATOM 1396 C C . THR A 1 177 ? 9.953 -5.514 -1.877 1.00 88.38 177 THR A C 1
ATOM 1398 O O . THR A 1 177 ? 8.825 -5.099 -2.140 1.00 88.38 177 THR A O 1
ATOM 1401 N N . GLY A 1 178 ? 10.309 -5.826 -0.629 1.00 84.69 178 GLY A N 1
ATOM 1402 C CA . GLY A 1 178 ? 9.372 -5.974 0.486 1.00 84.69 178 GLY A CA 1
ATOM 1403 C C . GLY A 1 178 ? 8.691 -7.345 0.567 1.00 84.69 178 GLY A C 1
ATOM 1404 O O . GLY A 1 178 ? 7.998 -7.594 1.551 1.00 84.69 178 GLY A O 1
ATOM 1405 N N . LEU A 1 179 ? 8.899 -8.222 -0.418 1.00 85.44 179 LEU A N 1
ATOM 1406 C CA . LEU A 1 179 ? 8.330 -9.569 -0.504 1.00 85.44 179 LEU A CA 1
ATOM 1407 C C . LEU A 1 179 ? 9.452 -10.608 -0.474 1.00 85.44 179 LEU A C 1
ATOM 1409 O O . LEU A 1 179 ? 10.581 -10.285 -0.816 1.00 85.44 179 LEU A O 1
ATOM 1413 N N . ASN A 1 180 ? 9.174 -11.844 -0.070 1.00 83.94 180 ASN A N 1
ATOM 1414 C CA . ASN A 1 180 ? 10.070 -12.964 -0.377 1.00 83.94 180 ASN A CA 1
ATOM 1415 C C . ASN A 1 180 ? 9.764 -13.533 -1.781 1.00 83.94 180 ASN A C 1
ATOM 1417 O O . ASN A 1 180 ? 8.858 -13.053 -2.470 1.00 83.94 180 ASN A O 1
ATOM 1421 N N . GLN A 1 181 ? 10.527 -14.537 -2.217 1.00 82.19 181 GLN A N 1
ATOM 1422 C CA . GLN A 1 181 ? 10.369 -15.121 -3.553 1.00 82.19 181 GLN A CA 1
ATOM 1423 C C . GLN A 1 181 ? 8.991 -15.762 -3.750 1.00 82.19 181 GLN A C 1
ATOM 1425 O O . GLN A 1 181 ? 8.344 -15.498 -4.761 1.00 82.19 181 GLN A O 1
ATOM 1430 N N . ASP A 1 182 ? 8.505 -16.520 -2.766 1.00 80.00 182 ASP A N 1
ATOM 1431 C CA . ASP A 1 182 ? 7.195 -17.178 -2.832 1.00 80.00 182 ASP A CA 1
ATOM 1432 C C . ASP A 1 182 ? 6.046 -16.171 -2.909 1.00 80.00 182 ASP A C 1
ATOM 1434 O O . ASP A 1 182 ? 5.111 -16.338 -3.686 1.00 80.00 182 ASP A O 1
ATOM 1438 N N . GLN A 1 183 ? 6.137 -15.073 -2.160 1.00 82.19 183 GLN A N 1
ATOM 1439 C CA . GLN A 1 183 ? 5.171 -13.979 -2.215 1.00 82.19 183 GLN A CA 1
ATOM 1440 C C . GLN A 1 183 ? 5.198 -13.258 -3.564 1.00 82.19 183 GLN A C 1
ATOM 1442 O O . GLN A 1 183 ? 4.149 -12.838 -4.050 1.00 82.19 183 GLN A O 1
ATOM 1447 N N . LEU A 1 184 ? 6.374 -13.102 -4.184 1.00 85.81 184 LEU A N 1
ATOM 1448 C CA . LEU A 1 184 ? 6.443 -12.563 -5.541 1.00 85.81 184 LEU A CA 1
ATOM 1449 C C . LEU A 1 184 ? 5.848 -13.549 -6.556 1.00 85.81 184 LEU A C 1
ATOM 1451 O O . LEU A 1 184 ? 5.143 -13.111 -7.463 1.00 85.81 184 LEU A O 1
ATOM 1455 N N . ASN A 1 185 ? 6.105 -14.852 -6.407 1.00 84.12 185 ASN A N 1
ATOM 1456 C CA . ASN A 1 185 ? 5.522 -15.901 -7.249 1.00 84.12 185 ASN A CA 1
ATOM 1457 C C . ASN A 1 185 ? 3.994 -15.869 -7.166 1.00 84.12 185 ASN A C 1
ATOM 1459 O O . ASN A 1 185 ? 3.328 -15.811 -8.199 1.00 84.12 185 ASN A O 1
ATOM 1463 N N . ASP A 1 186 ? 3.455 -15.819 -5.946 1.00 83.31 186 ASP A N 1
ATOM 1464 C CA . ASP A 1 186 ? 2.025 -15.665 -5.688 1.00 83.31 186 ASP A CA 1
ATOM 1465 C C . ASP A 1 186 ? 1.480 -14.406 -6.371 1.00 83.31 186 ASP A C 1
ATOM 1467 O O . ASP A 1 186 ? 0.559 -14.497 -7.182 1.00 83.31 186 ASP A O 1
ATOM 1471 N N . LEU A 1 187 ? 2.102 -13.240 -6.163 1.00 84.94 187 LEU A N 1
ATOM 1472 C CA . LEU A 1 187 ? 1.700 -11.992 -6.819 1.00 84.94 187 LEU A CA 1
ATOM 1473 C C . LEU A 1 187 ? 1.687 -12.114 -8.351 1.00 84.94 187 LEU A C 1
ATOM 1475 O O . LEU A 1 187 ? 0.721 -11.709 -8.998 1.00 84.94 187 LEU A O 1
ATOM 1479 N N . CYS A 1 188 ? 2.745 -12.680 -8.933 1.00 85.94 188 CYS A N 1
ATOM 1480 C CA . CYS A 1 188 ? 2.866 -12.854 -10.378 1.00 85.94 188 CYS A CA 1
ATOM 1481 C C . CYS A 1 188 ? 1.822 -13.835 -10.925 1.00 85.94 188 CYS A C 1
ATOM 1483 O O . CYS A 1 188 ? 1.313 -13.607 -12.019 1.00 85.94 188 CYS A O 1
ATOM 1485 N N . SER A 1 189 ? 1.448 -14.869 -10.162 1.00 85.44 189 SER A N 1
ATOM 1486 C CA . SER A 1 189 ? 0.436 -15.856 -10.571 1.00 85.44 189 SER A CA 1
ATOM 1487 C C . SER A 1 189 ? -0.955 -15.245 -10.793 1.00 85.44 189 SER A C 1
ATOM 1489 O O . SER A 1 189 ? -1.754 -15.768 -11.567 1.00 85.44 189 SER A O 1
ATOM 1491 N N . HIS A 1 190 ? -1.237 -14.093 -10.173 1.00 83.75 190 HIS A N 1
ATOM 1492 C CA . HIS A 1 190 ? -2.499 -13.379 -10.357 1.00 83.75 190 HIS A CA 1
ATOM 1493 C C . HIS A 1 190 ? -2.574 -12.616 -11.685 1.00 83.75 190 HIS A C 1
ATOM 1495 O O . HIS A 1 190 ? -3.671 -12.227 -12.093 1.00 83.75 190 HIS A O 1
ATOM 1501 N N . ILE A 1 191 ? -1.438 -12.369 -12.341 1.00 86.25 191 ILE A N 1
ATOM 1502 C CA . ILE A 1 191 ? -1.337 -11.531 -13.535 1.00 86.25 191 ILE A CA 1
ATOM 1503 C C . ILE A 1 191 ? -1.366 -12.420 -14.777 1.00 86.25 191 ILE A C 1
ATOM 1505 O O . ILE A 1 191 ? -0.579 -13.351 -14.916 1.00 86.25 191 ILE A O 1
ATOM 1509 N N . SER A 1 192 ? -2.258 -12.102 -15.717 1.00 83.38 192 SER A N 1
ATOM 1510 C CA . SER A 1 192 ? -2.332 -12.825 -16.990 1.00 83.38 192 SER A CA 1
ATOM 1511 C C . SER A 1 192 ? -1.007 -12.748 -17.756 1.00 83.38 192 SER A C 1
ATOM 1513 O O . SER A 1 192 ? -0.449 -11.661 -17.924 1.00 83.38 192 SER A O 1
ATOM 1515 N N . ALA A 1 193 ? -0.566 -13.871 -18.328 1.00 77.69 193 ALA A N 1
ATOM 1516 C CA . ALA A 1 193 ? 0.623 -13.938 -19.180 1.00 77.69 193 ALA A CA 1
ATOM 1517 C C . ALA A 1 193 ? 0.551 -12.993 -20.398 1.00 77.69 193 ALA A C 1
ATOM 1519 O O . ALA A 1 193 ? 1.575 -12.536 -20.895 1.00 77.69 193 ALA A O 1
ATOM 1520 N N . SER A 1 194 ? -0.656 -12.643 -20.860 1.00 81.50 194 SER A N 1
ATOM 1521 C CA . SER A 1 194 ? -0.856 -11.685 -21.958 1.00 81.50 194 SER A CA 1
ATOM 1522 C C . SER A 1 194 ? -0.751 -10.214 -21.535 1.00 81.50 194 SER A C 1
ATOM 1524 O O . SER A 1 194 ? -0.664 -9.335 -22.394 1.00 81.50 194 SER A O 1
ATOM 1526 N N . ALA A 1 195 ? -0.767 -9.919 -20.230 1.00 83.56 195 ALA A N 1
ATOM 1527 C CA . ALA A 1 195 ? -0.770 -8.553 -19.708 1.00 83.56 195 ALA A CA 1
ATOM 1528 C C . ALA A 1 195 ? 0.603 -7.878 -19.798 1.00 83.56 195 ALA A C 1
ATOM 1530 O O . ALA A 1 195 ? 0.691 -6.667 -20.004 1.00 83.56 195 ALA A O 1
ATOM 1531 N N . LEU A 1 196 ? 1.671 -8.661 -19.642 1.00 85.50 196 LEU A N 1
ATOM 1532 C CA . LEU A 1 196 ? 3.049 -8.193 -19.663 1.00 85.50 196 LEU A CA 1
ATOM 1533 C C . LEU A 1 196 ? 3.823 -9.008 -20.694 1.00 85.50 196 LEU A C 1
ATOM 1535 O O . LEU A 1 196 ? 3.925 -10.225 -20.590 1.00 85.50 196 LEU A O 1
ATOM 1539 N N . ARG A 1 197 ? 4.372 -8.331 -21.704 1.00 77.25 197 ARG A N 1
ATOM 1540 C CA . ARG A 1 197 ? 5.159 -8.993 -22.747 1.00 77.25 197 ARG A CA 1
ATOM 1541 C C . ARG A 1 197 ? 6.549 -9.323 -22.226 1.00 77.25 197 ARG A C 1
ATOM 1543 O O . ARG A 1 197 ? 7.228 -8.443 -21.695 1.00 77.25 197 ARG A O 1
ATOM 1550 N N . HIS A 1 198 ? 6.972 -10.559 -22.454 1.00 80.31 198 HIS A N 1
ATOM 1551 C CA . HIS A 1 198 ? 8.378 -10.921 -22.373 1.00 80.31 198 HIS A CA 1
ATOM 1552 C C . HIS A 1 198 ? 9.139 -10.253 -23.526 1.00 80.31 198 HIS A C 1
ATOM 1554 O O . HIS A 1 198 ? 8.659 -10.218 -24.659 1.00 80.31 198 HIS A O 1
ATOM 1560 N N . THR A 1 199 ? 10.308 -9.699 -23.231 1.00 73.81 199 THR A N 1
ATOM 1561 C CA . THR A 1 199 ? 11.224 -9.096 -24.208 1.00 73.81 199 THR A CA 1
ATOM 1562 C C . THR A 1 199 ? 12.652 -9.453 -23.821 1.00 73.81 199 THR A C 1
ATOM 1564 O O . THR A 1 199 ? 12.889 -9.800 -22.668 1.00 73.81 199 THR A O 1
ATOM 1567 N N . ASP A 1 200 ? 13.604 -9.272 -24.730 1.00 63.41 200 ASP A N 1
ATOM 1568 C CA . ASP A 1 200 ? 15.022 -9.575 -24.471 1.00 63.41 200 ASP A CA 1
ATOM 1569 C C . ASP A 1 200 ? 15.616 -8.756 -23.309 1.00 63.41 200 ASP A C 1
ATOM 1571 O O . ASP A 1 200 ? 16.608 -9.145 -22.707 1.00 63.41 200 ASP A O 1
ATOM 1575 N N . ILE A 1 201 ? 14.985 -7.625 -22.971 1.00 64.88 201 ILE A N 1
ATOM 1576 C CA . ILE A 1 201 ? 15.434 -6.690 -21.928 1.00 64.88 201 ILE A CA 1
ATOM 1577 C C . ILE A 1 201 ? 14.719 -6.942 -20.589 1.00 64.88 201 ILE A C 1
ATOM 1579 O O . ILE A 1 201 ? 15.204 -6.535 -19.536 1.00 64.88 201 ILE A O 1
ATOM 1583 N N . ARG A 1 202 ? 13.526 -7.551 -20.603 1.00 76.50 202 ARG A N 1
ATOM 1584 C CA . ARG A 1 202 ? 12.712 -7.720 -19.390 1.00 76.50 202 ARG A CA 1
ATOM 1585 C C . ARG A 1 202 ? 11.703 -8.852 -19.495 1.00 76.50 202 ARG A C 1
ATOM 1587 O O . ARG A 1 202 ? 10.979 -8.974 -20.489 1.00 76.50 202 ARG A O 1
ATOM 1594 N N . SER A 1 203 ? 11.549 -9.560 -18.386 1.00 85.50 203 SER A N 1
ATOM 1595 C CA . SER A 1 203 ? 10.439 -10.469 -18.139 1.00 85.50 203 SER A CA 1
ATOM 1596 C C . SER A 1 203 ? 9.244 -9.757 -17.470 1.00 85.50 203 SER A C 1
ATOM 1598 O O . SER A 1 203 ? 9.375 -8.639 -16.937 1.00 85.50 203 SER A O 1
ATOM 1600 N N . PRO A 1 204 ? 8.057 -10.396 -17.446 1.00 87.19 204 PRO A N 1
ATOM 1601 C CA . PRO A 1 204 ? 6.928 -9.964 -16.620 1.0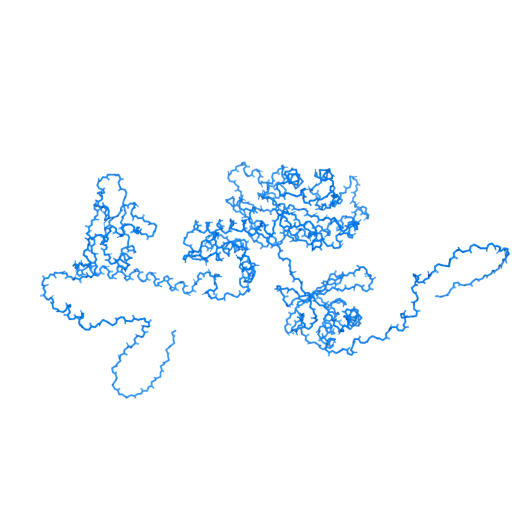0 87.19 204 PRO A CA 1
ATOM 1602 C C . PRO A 1 204 ? 7.286 -9.823 -15.136 1.00 87.19 204 PRO A C 1
ATOM 1604 O O . PRO A 1 204 ? 6.922 -8.832 -14.501 1.00 87.19 204 PRO A O 1
ATOM 1607 N N . ARG A 1 205 ? 8.057 -10.777 -14.605 1.00 87.69 205 ARG A N 1
ATOM 1608 C CA . ARG A 1 205 ? 8.503 -10.807 -13.210 1.00 87.69 205 ARG A CA 1
ATOM 1609 C C . ARG A 1 205 ? 9.390 -9.609 -12.893 1.00 87.69 205 ARG A C 1
ATOM 1611 O O . ARG A 1 205 ? 9.066 -8.829 -12.003 1.00 87.69 205 ARG A O 1
ATOM 1618 N N . THR A 1 206 ? 10.435 -9.389 -13.687 1.00 87.19 206 THR A N 1
ATOM 1619 C CA . THR A 1 206 ? 11.332 -8.233 -13.562 1.00 87.19 206 THR A CA 1
ATOM 1620 C C . THR A 1 206 ? 10.567 -6.911 -13.684 1.00 87.19 206 THR A C 1
ATOM 1622 O O . THR A 1 206 ? 10.814 -5.978 -12.924 1.00 87.19 206 THR A O 1
ATOM 1625 N N . THR A 1 207 ? 9.559 -6.837 -14.561 1.00 90.06 207 THR A N 1
ATOM 1626 C CA . THR A 1 207 ? 8.687 -5.656 -14.700 1.00 90.06 207 THR A CA 1
ATOM 1627 C C . THR A 1 207 ? 7.936 -5.318 -13.405 1.00 90.06 207 THR A C 1
ATOM 1629 O O . THR A 1 207 ? 7.924 -4.157 -12.990 1.00 90.06 207 THR A O 1
ATOM 1632 N N . ILE A 1 208 ? 7.333 -6.313 -12.749 1.00 91.56 208 ILE A N 1
ATOM 1633 C CA . ILE A 1 208 ? 6.637 -6.133 -11.464 1.00 91.56 208 ILE A CA 1
ATOM 1634 C C . ILE A 1 208 ? 7.642 -5.777 -10.368 1.00 91.56 208 ILE A C 1
ATOM 1636 O O . ILE A 1 208 ? 7.413 -4.851 -9.589 1.00 91.56 208 ILE A O 1
ATOM 1640 N N . THR A 1 209 ? 8.787 -6.456 -10.341 1.00 90.81 209 THR A N 1
ATOM 1641 C CA . THR A 1 209 ? 9.827 -6.214 -9.343 1.00 90.81 209 THR A CA 1
ATOM 1642 C C . THR A 1 209 ? 10.388 -4.797 -9.416 1.00 90.81 209 THR A C 1
ATOM 1644 O O . THR A 1 209 ? 10.535 -4.152 -8.378 1.00 90.81 209 THR A O 1
ATOM 1647 N N . CYS A 1 210 ? 10.616 -4.255 -10.616 1.00 91.88 210 CYS A N 1
ATOM 1648 C CA . CYS A 1 210 ? 11.001 -2.854 -10.794 1.00 91.88 210 CYS A CA 1
ATOM 1649 C C . CYS A 1 210 ? 10.026 -1.907 -10.080 1.00 91.88 210 CYS A C 1
ATOM 1651 O O . CYS A 1 210 ? 10.450 -1.018 -9.333 1.00 91.88 210 CYS A O 1
ATOM 1653 N N . LEU A 1 211 ? 8.717 -2.122 -10.269 1.00 93.44 211 LEU A N 1
ATOM 1654 C CA . LEU A 1 211 ? 7.680 -1.329 -9.614 1.00 93.44 211 LEU A CA 1
ATOM 1655 C C . LEU A 1 211 ? 7.751 -1.450 -8.088 1.00 93.44 211 LEU A C 1
ATOM 1657 O O . LEU A 1 211 ? 7.786 -0.428 -7.397 1.00 93.44 211 LEU A O 1
ATOM 1661 N N . LEU A 1 212 ? 7.847 -2.674 -7.568 1.00 93.06 212 LEU A N 1
ATOM 1662 C CA . LEU A 1 212 ? 7.949 -2.930 -6.130 1.00 93.06 212 LEU A CA 1
ATOM 1663 C C . LEU A 1 212 ? 9.177 -2.261 -5.505 1.00 93.06 212 LEU A C 1
ATOM 1665 O O . LEU A 1 212 ? 9.046 -1.627 -4.462 1.00 93.06 212 LEU A O 1
ATOM 1669 N N . ILE A 1 213 ? 10.342 -2.313 -6.158 1.00 93.69 213 ILE A N 1
ATOM 1670 C CA . ILE A 1 213 ? 11.569 -1.661 -5.671 1.00 93.69 213 ILE A CA 1
ATOM 1671 C C . ILE A 1 213 ? 11.393 -0.146 -5.597 1.00 93.69 213 ILE A C 1
ATOM 1673 O O . ILE A 1 213 ? 11.776 0.478 -4.603 1.00 93.69 213 ILE A O 1
ATOM 1677 N N . LYS A 1 214 ? 10.775 0.476 -6.609 1.00 93.06 214 LYS A N 1
ATOM 1678 C CA . LYS A 1 214 ? 10.488 1.917 -6.556 1.00 93.06 214 LYS A CA 1
ATOM 1679 C C . LYS A 1 214 ? 9.571 2.260 -5.395 1.00 93.06 214 LYS A C 1
ATOM 1681 O O . LYS A 1 214 ? 9.828 3.242 -4.707 1.00 93.06 214 LYS A O 1
ATOM 1686 N N . LEU A 1 215 ? 8.509 1.485 -5.192 1.00 93.56 215 LEU A N 1
ATOM 1687 C CA . LEU A 1 215 ? 7.546 1.727 -4.123 1.00 93.56 215 LEU A CA 1
ATOM 1688 C C . LEU A 1 215 ? 8.212 1.536 -2.755 1.00 93.56 215 LEU A C 1
ATOM 1690 O O . LEU A 1 215 ? 8.138 2.417 -1.895 1.00 93.56 215 LEU A O 1
ATOM 1694 N N . ARG A 1 216 ? 8.952 0.436 -2.588 1.00 92.25 216 ARG A N 1
ATOM 1695 C CA . ARG A 1 216 ? 9.653 0.071 -1.358 1.00 92.25 216 ARG A CA 1
ATOM 1696 C C . ARG A 1 216 ? 10.737 1.077 -0.984 1.00 92.25 216 ARG A C 1
ATOM 1698 O O . ARG A 1 216 ? 10.705 1.581 0.134 1.00 92.25 216 ARG A O 1
ATOM 1705 N N . LEU A 1 217 ? 11.658 1.388 -1.897 1.00 93.19 217 LEU A N 1
ATOM 1706 C CA . LEU A 1 217 ? 12.850 2.202 -1.619 1.00 93.19 217 LEU A CA 1
ATOM 1707 C C . LEU A 1 217 ? 12.669 3.695 -1.947 1.00 93.19 217 LEU A C 1
ATOM 1709 O O . LEU A 1 217 ? 13.421 4.552 -1.467 1.00 93.19 217 LEU A O 1
ATOM 1713 N N . GLY A 1 218 ? 11.658 4.048 -2.744 1.00 91.69 218 GLY A N 1
ATOM 1714 C CA . GLY A 1 218 ? 11.429 5.424 -3.185 1.00 91.69 218 GLY A CA 1
ATOM 1715 C C . GLY A 1 218 ? 12.589 5.955 -4.030 1.00 91.69 218 GLY A C 1
ATOM 1716 O O . GLY A 1 218 ? 13.052 7.073 -3.791 1.00 91.69 218 GLY A O 1
ATOM 1717 N N . VAL A 1 219 ? 13.117 5.128 -4.938 1.00 92.12 219 VAL A N 1
ATOM 1718 C CA . VAL A 1 219 ? 14.251 5.458 -5.822 1.00 92.12 219 VAL A CA 1
ATOM 1719 C C . VAL A 1 219 ? 13.802 6.144 -7.120 1.00 92.12 219 VAL A C 1
ATOM 1721 O O . VAL A 1 219 ? 12.656 6.016 -7.573 1.00 92.12 219 VAL A O 1
ATOM 1724 N N . SER A 1 220 ? 14.714 6.912 -7.722 1.00 90.38 220 SER A N 1
ATOM 1725 C CA . SER A 1 220 ? 14.469 7.611 -8.989 1.00 90.38 220 SER A CA 1
ATOM 1726 C C . SER A 1 220 ? 14.446 6.637 -10.176 1.00 90.38 220 SER A C 1
ATOM 1728 O O . SER A 1 220 ? 14.995 5.539 -10.095 1.00 90.38 220 SER A O 1
ATOM 1730 N N . HIS A 1 221 ? 13.840 7.033 -11.304 1.00 90.56 221 HIS A N 1
ATOM 1731 C CA . HIS A 1 221 ? 13.939 6.223 -12.527 1.00 90.56 221 HIS A CA 1
ATOM 1732 C C . HIS A 1 221 ? 15.381 6.109 -13.027 1.00 90.56 221 HIS A C 1
ATOM 1734 O O . HIS A 1 221 ? 15.732 5.055 -13.538 1.00 90.56 221 HIS A O 1
ATOM 1740 N N . GLN A 1 222 ? 16.215 7.137 -12.829 1.00 91.06 222 GLN A N 1
ATOM 1741 C CA . GLN A 1 222 ? 17.629 7.104 -13.209 1.00 91.06 222 GLN A CA 1
ATOM 1742 C C . GLN A 1 222 ? 18.374 5.994 -12.463 1.00 91.06 222 GLN A C 1
ATOM 1744 O O . GLN A 1 222 ? 19.061 5.186 -13.072 1.00 91.06 222 GLN A O 1
ATOM 1749 N N . THR A 1 223 ? 18.164 5.903 -11.147 1.00 91.69 223 THR A N 1
ATOM 1750 C CA . THR A 1 223 ? 18.756 4.853 -10.310 1.00 91.69 223 THR A CA 1
ATOM 1751 C C . THR A 1 223 ? 18.318 3.467 -10.771 1.00 91.69 223 THR A C 1
ATOM 1753 O O . THR A 1 223 ? 19.136 2.564 -10.873 1.00 91.69 223 THR A O 1
ATOM 1756 N N . LEU A 1 224 ? 17.034 3.294 -11.088 1.00 91.81 224 LEU A N 1
ATOM 1757 C CA . LEU A 1 224 ? 16.525 2.021 -11.599 1.00 91.81 224 LEU A CA 1
ATOM 1758 C C . LEU A 1 224 ? 17.103 1.682 -12.978 1.00 91.81 224 LEU A C 1
ATOM 1760 O O . LEU A 1 224 ? 17.364 0.518 -13.244 1.00 91.81 224 LEU A O 1
ATOM 1764 N N . CYS A 1 225 ? 17.318 2.676 -13.844 1.00 90.94 225 CYS A N 1
ATOM 1765 C CA . CYS A 1 225 ? 17.964 2.468 -15.140 1.00 90.94 225 CYS A CA 1
ATOM 1766 C C . CYS A 1 225 ? 19.372 1.901 -14.957 1.00 90.94 225 CYS A C 1
ATOM 1768 O O . CYS A 1 225 ? 19.711 0.922 -15.608 1.00 90.94 225 CYS A O 1
ATOM 1770 N N . THR A 1 226 ? 20.140 2.439 -14.007 1.00 88.75 226 THR A N 1
ATOM 1771 C CA . THR A 1 226 ? 21.455 1.898 -13.643 1.00 88.75 226 THR A CA 1
ATOM 1772 C C . THR A 1 226 ? 21.356 0.484 -13.067 1.00 88.75 226 THR A C 1
ATOM 1774 O O . THR A 1 226 ? 22.071 -0.399 -13.514 1.00 88.75 226 THR A O 1
ATOM 1777 N N . LEU A 1 227 ? 20.451 0.242 -12.111 1.00 88.69 227 LEU A N 1
ATOM 1778 C CA . LEU A 1 227 ? 20.338 -1.061 -11.438 1.00 88.69 227 LEU A CA 1
ATOM 1779 C C . LEU A 1 227 ? 19.925 -2.207 -12.371 1.00 88.69 227 LEU A C 1
ATOM 1781 O O . LEU A 1 227 ? 20.309 -3.348 -12.139 1.00 88.69 227 LEU A O 1
ATOM 1785 N N . PHE A 1 228 ? 19.124 -1.914 -13.394 1.00 87.19 228 PHE A N 1
ATOM 1786 C CA . PHE A 1 228 ? 18.610 -2.900 -14.348 1.00 87.19 228 PHE A CA 1
ATOM 1787 C C . PHE A 1 228 ? 19.286 -2.811 -15.725 1.00 87.19 228 PHE A C 1
ATOM 1789 O O . PHE A 1 228 ? 18.811 -3.435 -16.670 1.00 87.19 228 PHE A O 1
ATOM 1796 N N . SER A 1 229 ? 20.351 -2.012 -15.862 1.00 84.62 229 SER A N 1
ATOM 1797 C CA . SER A 1 229 ? 21.038 -1.728 -17.134 1.00 84.62 229 SER A CA 1
ATOM 1798 C C . SER A 1 229 ? 20.084 -1.359 -18.281 1.00 84.62 229 SER A C 1
ATOM 1800 O O . SER A 1 229 ? 20.216 -1.824 -19.411 1.00 84.62 229 SER A O 1
ATOM 1802 N N . ILE A 1 230 ? 19.097 -0.507 -17.990 1.00 85.69 230 ILE A N 1
ATOM 1803 C CA . ILE A 1 230 ? 18.137 0.011 -18.972 1.00 85.69 230 ILE A CA 1
ATOM 1804 C C . ILE A 1 230 ? 18.605 1.381 -19.452 1.00 85.69 230 ILE A C 1
ATOM 1806 O O . ILE A 1 230 ? 18.678 2.326 -18.678 1.00 85.69 230 ILE A O 1
ATOM 1810 N N . GLU A 1 231 ? 18.865 1.504 -20.749 1.00 82.88 231 GLU A N 1
ATOM 1811 C CA . GLU A 1 231 ? 19.523 2.682 -21.333 1.00 82.88 231 GLU A CA 1
ATOM 1812 C C . GLU A 1 231 ? 18.676 3.970 -21.322 1.00 82.88 231 GLU A C 1
ATOM 1814 O O . GLU A 1 231 ? 19.229 5.067 -21.311 1.00 82.88 231 GLU A O 1
ATOM 1819 N N . ASP A 1 232 ? 17.339 3.869 -21.336 1.00 85.94 232 ASP A N 1
ATOM 1820 C CA . ASP A 1 232 ? 16.440 5.031 -21.453 1.00 85.94 232 ASP A CA 1
ATOM 1821 C C . ASP A 1 232 ? 15.403 5.085 -20.317 1.00 85.94 232 ASP A C 1
ATOM 1823 O O . ASP A 1 232 ? 14.575 4.185 -20.132 1.00 85.94 232 ASP A O 1
ATOM 1827 N N . VAL A 1 233 ? 15.370 6.221 -19.617 1.00 88.31 233 VAL A N 1
ATOM 1828 C CA . VAL A 1 233 ? 14.389 6.562 -18.575 1.00 88.31 233 VAL A CA 1
ATOM 1829 C C . VAL A 1 233 ? 12.944 6.497 -19.083 1.00 88.31 233 VAL A C 1
ATOM 1831 O O . VAL A 1 233 ? 12.034 6.154 -18.326 1.00 88.31 233 VAL A O 1
ATOM 1834 N N . ARG A 1 234 ? 12.696 6.788 -20.363 1.00 88.75 234 ARG A N 1
ATOM 1835 C CA . ARG A 1 234 ? 11.368 6.664 -20.986 1.00 88.75 234 ARG A CA 1
ATOM 1836 C C . ARG A 1 234 ? 10.951 5.206 -21.118 1.00 88.75 234 ARG A C 1
ATOM 1838 O O . ARG A 1 234 ? 9.790 4.890 -20.853 1.00 88.75 234 ARG A O 1
ATOM 1845 N N . LYS A 1 235 ? 11.884 4.310 -21.471 1.00 88.00 235 LYS A N 1
ATOM 1846 C CA . LYS A 1 235 ? 11.637 2.858 -21.445 1.00 88.00 235 LYS A CA 1
ATOM 1847 C C . LYS A 1 235 ? 11.293 2.442 -20.018 1.00 88.00 235 LYS A C 1
ATOM 1849 O O . LYS A 1 235 ? 10.266 1.798 -19.827 1.00 88.00 235 LYS A O 1
ATOM 1854 N N . MET A 1 236 ? 12.049 2.918 -19.026 1.00 89.75 236 MET A N 1
ATOM 1855 C CA . MET A 1 236 ? 11.736 2.674 -17.618 1.00 89.75 236 MET A CA 1
ATOM 1856 C C . MET A 1 236 ? 10.328 3.157 -17.246 1.00 89.75 236 MET A C 1
ATOM 1858 O O . MET A 1 236 ? 9.545 2.379 -16.722 1.00 89.75 236 MET A O 1
ATOM 1862 N N . SER A 1 237 ? 9.928 4.384 -17.586 1.00 89.69 237 SER A N 1
ATOM 1863 C CA . SER A 1 237 ? 8.563 4.854 -17.294 1.00 89.69 237 SER A CA 1
ATOM 1864 C C . SER A 1 237 ? 7.484 3.938 -17.887 1.00 89.69 237 SER A C 1
ATOM 1866 O O . SER A 1 237 ? 6.521 3.611 -17.199 1.00 89.69 237 SER A O 1
ATOM 1868 N N . ARG A 1 238 ? 7.665 3.457 -19.125 1.00 89.06 238 ARG A N 1
ATOM 1869 C CA . ARG A 1 238 ? 6.727 2.514 -19.762 1.00 89.06 238 ARG A CA 1
ATOM 1870 C C . ARG A 1 238 ? 6.661 1.169 -19.034 1.00 89.06 238 ARG A C 1
ATOM 1872 O O . ARG A 1 238 ? 5.590 0.569 -18.969 1.00 89.06 238 ARG A O 1
ATOM 1879 N N . ILE A 1 239 ? 7.781 0.694 -18.480 1.00 89.12 239 ILE A N 1
ATOM 1880 C CA . ILE A 1 239 ? 7.818 -0.521 -17.648 1.00 89.12 239 ILE A CA 1
ATOM 1881 C C . ILE A 1 239 ? 6.899 -0.342 -16.444 1.00 89.12 239 ILE A C 1
ATOM 1883 O O . ILE A 1 239 ? 6.024 -1.174 -16.210 1.00 89.12 239 ILE A O 1
ATOM 1887 N N . PHE A 1 240 ? 7.039 0.784 -15.751 1.00 90.00 240 PHE A N 1
ATOM 1888 C CA . PHE A 1 240 ? 6.224 1.137 -14.594 1.00 90.00 240 PHE A CA 1
ATOM 1889 C C . PHE A 1 240 ? 4.739 1.230 -14.928 1.00 90.00 240 PHE A C 1
ATOM 1891 O O . PHE A 1 240 ? 3.921 0.648 -14.223 1.00 90.00 240 PHE A O 1
ATOM 1898 N N . ASP A 1 241 ? 4.400 1.893 -16.031 1.00 90.38 241 ASP A N 1
ATOM 1899 C CA . ASP A 1 241 ? 3.012 2.036 -16.475 1.00 90.38 241 ASP A CA 1
ATOM 1900 C C . ASP A 1 241 ? 2.386 0.683 -16.821 1.00 90.38 241 ASP A C 1
ATOM 1902 O O . ASP A 1 241 ? 1.253 0.401 -16.426 1.00 90.38 241 ASP A O 1
ATOM 1906 N N . SER A 1 242 ? 3.147 -0.198 -17.482 1.00 92.06 242 SER A N 1
ATOM 1907 C CA . SER A 1 242 ? 2.695 -1.560 -17.781 1.00 92.06 242 SER A CA 1
ATOM 1908 C C . SER A 1 242 ? 2.491 -2.403 -16.517 1.00 92.06 242 SER A C 1
ATOM 1910 O O . SER A 1 242 ? 1.461 -3.061 -16.391 1.00 92.06 242 SER A O 1
ATOM 1912 N N . ALA A 1 243 ? 3.419 -2.336 -15.555 1.00 92.31 243 ALA A N 1
ATOM 1913 C CA . ALA A 1 243 ? 3.311 -3.044 -14.279 1.00 92.31 243 ALA A CA 1
ATOM 1914 C C . ALA A 1 243 ? 2.105 -2.551 -13.465 1.00 92.31 243 ALA A C 1
ATOM 1916 O O . ALA A 1 243 ? 1.306 -3.354 -12.986 1.00 92.31 243 ALA A O 1
ATOM 1917 N N . SER A 1 244 ? 1.951 -1.227 -13.365 1.00 92.44 244 SER A N 1
ATOM 1918 C CA . SER A 1 244 ? 0.855 -0.561 -12.660 1.00 92.44 244 SER A CA 1
ATOM 1919 C C . SER A 1 244 ? -0.497 -0.986 -13.221 1.00 92.44 244 SER A C 1
ATOM 1921 O O . SER A 1 244 ? -1.360 -1.472 -12.494 1.00 92.44 244 SER A O 1
ATOM 1923 N N . SER A 1 245 ? -0.649 -0.886 -14.543 1.00 93.12 245 SER A N 1
ATOM 1924 C CA . SER A 1 245 ? -1.888 -1.244 -15.236 1.00 93.12 245 SER A CA 1
ATOM 1925 C C . SER A 1 245 ? -2.227 -2.727 -15.069 1.00 93.12 245 SER A C 1
ATOM 1927 O O . SER A 1 245 ? -3.390 -3.079 -14.879 1.00 93.12 245 SER A O 1
ATOM 1929 N N . ALA A 1 246 ? -1.220 -3.607 -15.106 1.00 93.12 246 ALA A N 1
ATOM 1930 C CA . ALA A 1 246 ? -1.416 -5.037 -14.893 1.00 93.12 246 ALA A CA 1
ATOM 1931 C C . ALA A 1 246 ? -1.899 -5.341 -13.465 1.00 93.12 246 ALA A C 1
ATOM 1933 O O . ALA A 1 246 ? -2.877 -6.070 -13.295 1.00 93.12 246 ALA A O 1
ATOM 1934 N N . LEU A 1 247 ? -1.277 -4.750 -12.441 1.00 92.06 247 LEU A N 1
ATOM 1935 C CA . LEU A 1 247 ? -1.695 -4.945 -11.050 1.00 92.06 247 LEU A CA 1
ATOM 1936 C C . LEU A 1 247 ? -3.097 -4.387 -10.788 1.00 92.06 247 LEU A C 1
ATOM 1938 O O . LEU A 1 247 ? -3.919 -5.069 -10.181 1.00 92.06 247 LEU A O 1
ATOM 1942 N N . ILE A 1 248 ? -3.409 -3.193 -11.292 1.00 92.00 248 ILE A N 1
ATOM 1943 C CA . ILE A 1 24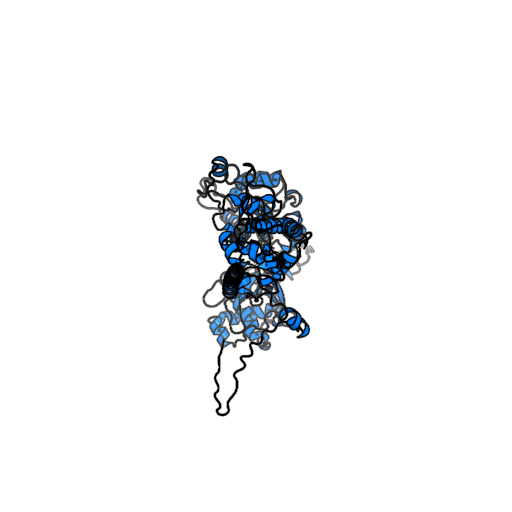8 ? -4.741 -2.591 -11.131 1.00 92.00 248 ILE A CA 1
ATOM 1944 C C . ILE A 1 248 ? -5.825 -3.433 -11.795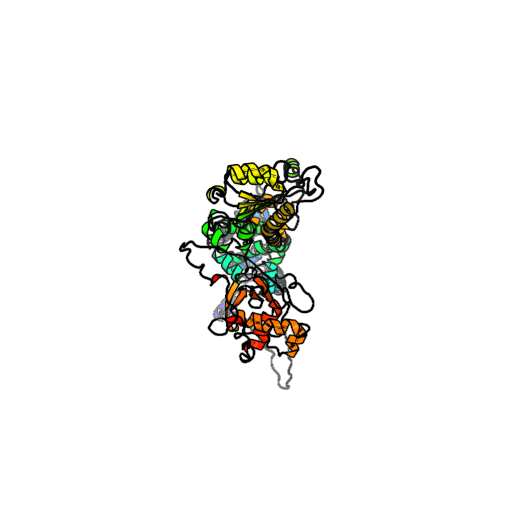 1.00 92.00 248 ILE A C 1
ATOM 1946 O O . ILE A 1 248 ? -6.920 -3.552 -11.257 1.00 92.00 248 ILE A O 1
ATOM 1950 N N . LYS A 1 249 ? -5.529 -4.045 -12.943 1.00 93.00 249 LYS A N 1
ATOM 1951 C CA . LYS A 1 249 ? -6.509 -4.847 -13.675 1.00 93.00 249 LYS A CA 1
ATOM 1952 C C . LYS A 1 249 ? -6.714 -6.244 -13.085 1.00 93.00 249 LYS A C 1
ATOM 1954 O O . LYS A 1 249 ? -7.844 -6.718 -13.056 1.00 93.00 249 LYS A O 1
ATOM 1959 N N . TYR A 1 250 ? -5.643 -6.923 -12.673 1.00 90.56 250 TYR A N 1
ATOM 1960 C CA . TYR A 1 250 ? -5.701 -8.356 -12.348 1.00 90.56 250 TYR A CA 1
ATOM 1961 C C . TYR A 1 250 ? -5.515 -8.683 -10.864 1.00 90.56 250 TYR A C 1
ATOM 1963 O O . TYR A 1 250 ? -5.993 -9.727 -10.416 1.00 90.56 250 TYR A O 1
ATOM 1971 N N . PHE A 1 251 ? -4.829 -7.821 -10.112 1.00 89.38 251 PHE A N 1
ATOM 1972 C CA . PHE A 1 251 ? -4.540 -8.039 -8.697 1.00 89.38 251 PHE A CA 1
ATOM 1973 C C . PHE A 1 251 ? -5.510 -7.268 -7.800 1.00 89.38 251 PHE A C 1
ATOM 1975 O O . PHE A 1 251 ? -6.187 -7.875 -6.979 1.00 89.38 251 PHE A O 1
ATOM 1982 N N . VAL A 1 252 ? -5.634 -5.951 -7.980 1.00 90.38 252 VAL A N 1
ATOM 1983 C CA . VAL A 1 252 ? -6.420 -5.090 -7.078 1.00 90.38 252 VAL A CA 1
ATOM 1984 C C . VAL A 1 252 ? -7.875 -5.555 -6.900 1.00 90.38 252 VAL A C 1
ATOM 1986 O O . VAL A 1 252 ? -8.268 -5.707 -5.749 1.00 90.38 252 VAL A O 1
ATOM 1989 N N . PRO A 1 253 ? -8.649 -5.903 -7.948 1.00 90.62 253 PRO A N 1
ATOM 1990 C CA . PRO A 1 253 ? -10.046 -6.319 -7.782 1.00 90.62 253 PRO A CA 1
ATOM 1991 C C . PRO A 1 253 ? -10.230 -7.618 -6.986 1.00 90.62 253 PRO A C 1
ATOM 1993 O O . PRO A 1 253 ? -11.337 -7.922 -6.566 1.00 90.62 253 PRO A O 1
ATOM 1996 N N . LYS A 1 254 ? -9.161 -8.404 -6.799 1.00 88.38 254 LYS A N 1
ATOM 1997 C CA . LYS A 1 254 ? -9.179 -9.652 -6.021 1.00 88.38 254 LYS A CA 1
ATOM 1998 C C . LYS A 1 254 ? -8.752 -9.459 -4.564 1.00 88.38 254 LYS A C 1
ATOM 2000 O O . LYS A 1 254 ? -8.900 -10.383 -3.776 1.00 88.38 254 LYS A O 1
ATOM 2005 N N . HIS A 1 255 ? -8.171 -8.307 -4.220 1.00 87.69 255 HIS A N 1
ATOM 2006 C CA . HIS A 1 255 ? -7.522 -8.084 -2.918 1.00 87.69 255 HIS A CA 1
ATOM 2007 C C . HIS A 1 255 ? -7.871 -6.734 -2.266 1.00 87.69 255 HIS A C 1
ATOM 2009 O O . HIS A 1 255 ? -7.361 -6.454 -1.184 1.00 87.69 255 HIS A O 1
ATOM 2015 N N . LEU A 1 256 ? -8.658 -5.872 -2.922 1.00 91.19 256 LEU A N 1
ATOM 2016 C CA . LEU A 1 256 ? -9.064 -4.562 -2.407 1.00 91.19 256 LEU A CA 1
ATOM 2017 C C . LEU A 1 256 ? -10.360 -4.058 -3.079 1.00 91.19 256 LEU A C 1
ATOM 2019 O O . LEU A 1 256 ? -10.556 -4.245 -4.278 1.00 91.19 256 LEU A O 1
ATOM 2023 N N . GLY A 1 257 ? -11.197 -3.340 -2.327 1.00 91.88 257 GLY A N 1
ATOM 2024 C CA . GLY A 1 257 ? -12.491 -2.784 -2.756 1.00 91.88 257 GLY A CA 1
ATOM 2025 C C . GLY A 1 257 ? -13.670 -3.588 -2.201 1.00 91.88 257 GLY A C 1
ATOM 2026 O O . GLY A 1 257 ? -13.516 -4.754 -1.877 1.00 91.88 257 GLY A O 1
ATOM 2027 N N . PHE A 1 258 ? -14.865 -3.024 -2.065 1.00 93.06 258 PHE A N 1
ATOM 2028 C CA . PHE A 1 258 ? -15.964 -3.769 -1.424 1.00 93.06 258 PHE A CA 1
ATOM 2029 C C . PHE A 1 258 ? -16.427 -5.010 -2.207 1.00 93.06 258 PHE A C 1
ATOM 2031 O O . PHE A 1 258 ? -16.952 -5.939 -1.601 1.00 93.06 258 PHE A O 1
ATOM 2038 N N . ASP A 1 259 ? -16.142 -5.077 -3.509 1.00 92.00 259 ASP A N 1
ATOM 2039 C CA . ASP A 1 259 ? -16.478 -6.223 -4.363 1.00 92.00 259 ASP A CA 1
ATOM 2040 C C . ASP A 1 259 ? -15.623 -7.473 -4.094 1.00 92.00 259 ASP A C 1
ATOM 2042 O O . ASP A 1 259 ? -16.047 -8.585 -4.407 1.00 92.00 259 ASP A O 1
ATOM 2046 N N . HIS A 1 260 ? -14.408 -7.321 -3.550 1.00 90.69 260 HIS A N 1
ATOM 2047 C CA . HIS A 1 260 ? -13.490 -8.459 -3.397 1.00 90.69 260 HIS A CA 1
ATOM 2048 C C . HIS A 1 260 ? -13.770 -9.303 -2.148 1.00 90.69 260 HIS A C 1
ATOM 2050 O O . HIS A 1 260 ? -13.339 -10.454 -2.093 1.00 90.69 260 HIS A O 1
ATOM 2056 N N . ILE A 1 261 ? -14.436 -8.730 -1.137 1.00 91.00 261 ILE A N 1
ATOM 2057 C CA . ILE A 1 261 ? -14.656 -9.382 0.154 1.00 91.00 261 ILE A CA 1
ATOM 2058 C C . ILE A 1 261 ? -16.091 -9.208 0.636 1.00 91.00 261 ILE A C 1
ATOM 2060 O O . ILE A 1 261 ? -16.635 -8.106 0.742 1.00 91.00 261 ILE A O 1
ATOM 2064 N N . ASN A 1 262 ? -16.700 -10.330 1.000 1.00 92.19 262 ASN A N 1
ATOM 2065 C CA . ASN A 1 262 ? -18.074 -10.349 1.466 1.00 92.19 262 ASN A CA 1
ATOM 2066 C C . ASN A 1 262 ? -18.205 -9.770 2.879 1.00 92.19 262 ASN A C 1
ATOM 2068 O O . ASN A 1 262 ? -17.340 -9.938 3.744 1.00 92.19 262 ASN A O 1
ATOM 2072 N N . ARG A 1 263 ? -19.365 -9.170 3.159 1.00 94.62 263 ARG A N 1
ATOM 2073 C CA . ARG A 1 263 ? -19.695 -8.628 4.485 1.00 94.62 263 ARG A CA 1
ATOM 2074 C C . ARG A 1 263 ? -19.581 -9.653 5.609 1.00 94.62 263 ARG A C 1
ATOM 2076 O O . ARG A 1 263 ? -18.995 -9.366 6.651 1.00 94.62 263 ARG A O 1
ATOM 2083 N N . SER A 1 264 ? -20.114 -10.855 5.397 1.00 92.19 264 SER A N 1
ATOM 2084 C CA . SER A 1 264 ? -20.029 -11.954 6.366 1.00 92.19 264 SER A CA 1
ATOM 2085 C C . SER A 1 264 ? -18.584 -12.368 6.646 1.00 92.19 264 SER A C 1
ATOM 2087 O O . SER A 1 264 ? -18.238 -12.658 7.787 1.00 92.19 264 SER A O 1
ATOM 2089 N N . GLU A 1 265 ? -17.716 -12.342 5.635 1.00 88.75 265 GLU A N 1
ATOM 2090 C CA . GLU A 1 265 ? -16.307 -12.692 5.783 1.00 88.75 265 GLU A CA 1
ATOM 2091 C C . GLU A 1 265 ? -15.557 -11.675 6.648 1.00 88.75 265 GLU A C 1
ATOM 2093 O O . GLU A 1 265 ? -14.846 -12.072 7.573 1.00 88.75 265 GLU A O 1
ATOM 2098 N N . VAL A 1 266 ? -15.782 -10.373 6.437 1.00 90.81 266 VAL A N 1
ATOM 2099 C CA . VAL A 1 266 ? -15.204 -9.321 7.292 1.00 90.81 266 VAL A CA 1
ATOM 2100 C C . VAL A 1 266 ? -15.683 -9.450 8.738 1.00 90.81 266 VAL A C 1
ATOM 2102 O O . VAL A 1 266 ? -14.893 -9.315 9.676 1.00 90.81 266 VAL A O 1
ATOM 2105 N N . ILE A 1 267 ? -16.966 -9.741 8.943 1.00 89.06 267 ILE A N 1
ATOM 2106 C CA . ILE A 1 267 ? -17.539 -9.928 10.279 1.00 89.06 267 ILE A CA 1
ATOM 2107 C C . ILE A 1 267 ? -16.918 -11.135 10.988 1.00 89.06 267 ILE A C 1
ATOM 2109 O O . ILE A 1 267 ? -16.564 -11.038 12.163 1.00 89.06 267 ILE A O 1
ATOM 2113 N N . ASN A 1 268 ? -16.748 -12.250 10.281 1.00 82.75 268 ASN A N 1
ATOM 2114 C CA . ASN A 1 268 ? -16.292 -13.502 10.880 1.00 82.75 268 ASN A CA 1
ATOM 2115 C C . ASN A 1 268 ? -14.769 -13.556 11.071 1.00 82.75 268 ASN A C 1
ATOM 2117 O O . ASN A 1 268 ? -14.300 -14.074 12.083 1.00 82.75 268 ASN A O 1
ATOM 2121 N N . HIS A 1 269 ? -13.990 -13.004 10.135 1.00 80.50 269 HIS A N 1
ATOM 2122 C CA . HIS A 1 269 ? -12.531 -13.184 10.102 1.00 80.50 269 HIS A CA 1
ATOM 2123 C C . HIS A 1 269 ? -11.730 -11.912 10.399 1.00 80.50 269 HIS A C 1
ATOM 2125 O O . HIS A 1 269 ? -10.590 -12.000 10.866 1.00 80.50 269 HIS A O 1
ATOM 2131 N N . HIS A 1 270 ? -12.319 -10.734 10.181 1.00 84.44 270 HIS A N 1
ATOM 2132 C CA . HIS A 1 270 ? -11.627 -9.445 10.309 1.00 84.44 270 HIS A CA 1
ATOM 2133 C C . HIS A 1 270 ? -12.210 -8.530 11.393 1.00 84.44 270 HIS A C 1
ATOM 2135 O O . HIS A 1 270 ? -11.699 -7.434 11.647 1.00 84.44 270 HIS A O 1
ATOM 2141 N N . THR A 1 271 ? -13.231 -8.996 12.116 1.00 83.25 271 THR A N 1
ATOM 2142 C CA . THR A 1 271 ? -13.786 -8.280 13.265 1.00 83.25 271 THR A CA 1
ATOM 2143 C C . THR A 1 271 ? -13.273 -8.867 14.573 1.00 83.25 271 THR A C 1
ATOM 2145 O O . THR A 1 271 ? -13.535 -10.019 14.911 1.00 83.25 271 THR A O 1
ATOM 2148 N N . ARG A 1 272 ? -12.523 -8.076 15.349 1.00 77.00 272 ARG A N 1
ATOM 2149 C CA . ARG A 1 272 ? -11.990 -8.515 16.643 1.00 77.00 272 ARG A CA 1
ATOM 2150 C C . ARG A 1 272 ? -13.129 -8.622 17.664 1.00 77.00 272 ARG A C 1
ATOM 2152 O O . ARG A 1 272 ? -13.818 -7.622 17.872 1.00 77.00 272 ARG A O 1
ATOM 2159 N N . PRO A 1 273 ? -13.246 -9.733 18.418 1.00 76.44 273 PRO A N 1
ATOM 2160 C CA . PRO A 1 273 ? -14.210 -9.839 19.520 1.00 76.44 273 PRO A CA 1
ATOM 2161 C C . PRO A 1 273 ? -14.080 -8.694 20.533 1.00 76.44 273 PRO A C 1
ATOM 2163 O O . PRO A 1 273 ? -15.069 -8.148 21.006 1.00 76.44 273 PRO A O 1
ATOM 2166 N N . HIS A 1 274 ? -12.844 -8.252 20.790 1.00 76.38 274 HIS A N 1
ATOM 2167 C CA . HIS A 1 274 ? -12.567 -7.105 21.653 1.00 76.38 274 HIS A CA 1
ATOM 2168 C C . HIS A 1 274 ? -13.259 -5.811 21.195 1.00 76.38 274 HIS A C 1
ATOM 2170 O O . HIS A 1 274 ? -13.696 -5.039 22.043 1.00 76.38 274 HIS A O 1
ATOM 2176 N N . ALA A 1 275 ? -13.365 -5.566 19.884 1.00 80.81 275 ALA A N 1
ATOM 2177 C CA . ALA A 1 275 ? -14.024 -4.368 19.374 1.00 80.81 275 ALA A CA 1
ATOM 2178 C C . ALA A 1 275 ? -15.531 -4.397 19.670 1.00 80.81 275 ALA A C 1
ATOM 2180 O O . ALA A 1 275 ? -16.058 -3.396 20.139 1.00 80.81 275 ALA A O 1
ATOM 2181 N N . LYS A 1 276 ? -16.191 -5.552 19.499 1.00 83.12 276 LYS A N 1
ATOM 2182 C CA . LYS A 1 276 ? -17.617 -5.737 19.829 1.00 83.12 276 LYS A CA 1
ATOM 2183 C C . LYS A 1 276 ? -17.892 -5.490 21.317 1.00 83.12 276 LYS A C 1
ATOM 2185 O O . LYS A 1 276 ? -18.719 -4.649 21.659 1.00 83.12 276 LYS A O 1
ATOM 2190 N N . ILE A 1 277 ? -17.086 -6.109 22.187 1.00 79.75 277 ILE A N 1
ATOM 2191 C CA . ILE A 1 277 ? -17.175 -5.944 23.650 1.00 79.75 277 ILE A CA 1
ATOM 2192 C C . ILE A 1 277 ? -17.025 -4.471 24.053 1.00 79.75 277 ILE A C 1
ATOM 2194 O O . ILE A 1 277 ? -17.782 -3.968 24.877 1.00 79.75 277 ILE A O 1
ATOM 2198 N N . LEU A 1 278 ? -16.047 -3.761 23.481 1.00 80.56 278 LEU A N 1
ATOM 2199 C CA . LEU A 1 278 ? -15.815 -2.352 23.807 1.00 80.56 278 LEU A CA 1
ATOM 2200 C C . LEU 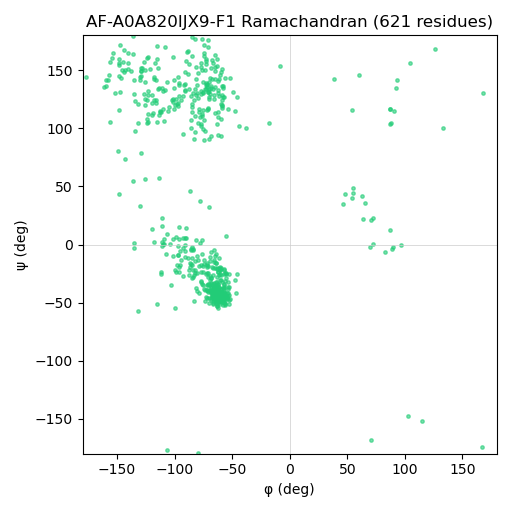A 1 278 ? -16.925 -1.415 23.316 1.00 80.56 278 LEU A C 1
ATOM 2202 O O . LEU A 1 278 ? -17.118 -0.355 23.910 1.00 80.56 278 LEU A O 1
ATOM 2206 N N . LEU A 1 279 ? -17.614 -1.773 22.232 1.00 87.31 279 LEU A N 1
ATOM 2207 C CA . LEU A 1 279 ? -18.748 -1.012 21.712 1.00 87.31 279 LEU A CA 1
ATOM 2208 C C . LEU A 1 279 ? -20.059 -1.322 22.447 1.00 87.31 279 LEU A C 1
ATOM 2210 O O . LEU A 1 279 ? -21.003 -0.544 22.304 1.00 87.31 279 LEU A O 1
ATOM 2214 N N . GLY A 1 280 ? -20.103 -2.404 23.234 1.00 79.44 280 GLY A N 1
ATOM 2215 C CA . GLY A 1 280 ? -21.303 -2.858 23.937 1.00 79.44 280 GLY A CA 1
ATOM 2216 C C . GLY A 1 280 ? -22.399 -3.320 22.978 1.00 79.44 280 GLY A C 1
ATOM 2217 O O . GLY A 1 280 ? -23.569 -3.038 23.217 1.00 79.44 280 GLY A O 1
ATOM 2218 N N . ASP A 1 281 ? -22.016 -3.941 21.859 1.00 81.12 281 ASP A N 1
ATOM 2219 C CA . ASP A 1 281 ? -22.947 -4.457 20.856 1.00 81.12 281 ASP A CA 1
ATOM 2220 C C . ASP A 1 281 ? -22.682 -5.949 20.631 1.00 81.12 281 ASP A C 1
ATOM 2222 O O . ASP A 1 281 ? -21.681 -6.327 20.013 1.00 81.12 281 ASP A O 1
ATOM 2226 N N . ASP A 1 282 ? -23.570 -6.779 21.175 1.00 76.06 282 ASP A N 1
ATOM 2227 C CA . ASP A 1 282 ? -23.457 -8.239 21.143 1.00 76.06 282 ASP A CA 1
ATOM 2228 C C . ASP A 1 282 ? -24.003 -8.851 19.847 1.00 76.06 282 ASP A C 1
ATOM 2230 O O . ASP A 1 282 ? -23.880 -10.058 19.642 1.00 76.06 282 ASP A O 1
ATOM 2234 N N . ASP A 1 283 ? -24.571 -8.041 18.943 1.00 85.50 283 ASP A N 1
ATOM 2235 C CA . ASP A 1 283 ? -25.063 -8.534 17.659 1.00 85.50 283 ASP A CA 1
ATOM 2236 C C . ASP A 1 283 ? -23.887 -9.045 16.804 1.00 85.50 283 ASP A C 1
ATOM 2238 O O . ASP A 1 283 ? -23.028 -8.265 16.356 1.00 85.50 283 ASP A O 1
ATOM 2242 N N . PRO A 1 284 ? -23.819 -10.363 16.532 1.00 80.69 284 PRO A N 1
ATOM 2243 C CA . PRO A 1 284 ? -22.714 -10.924 15.784 1.00 80.69 284 PRO A CA 1
ATOM 2244 C C . PRO A 1 284 ? -22.715 -10.457 14.327 1.00 80.69 284 PRO A C 1
ATOM 2246 O O . PRO A 1 284 ? -21.650 -10.500 13.716 1.00 80.69 284 PRO A O 1
ATOM 2249 N N . ASN A 1 285 ? -23.844 -9.971 13.800 1.00 89.31 285 ASN A N 1
ATOM 2250 C CA . ASN A 1 285 ? -24.047 -9.647 12.393 1.00 89.31 285 ASN A CA 1
ATOM 2251 C C . ASN A 1 285 ? -23.717 -8.200 12.025 1.00 89.31 285 ASN A C 1
ATOM 2253 O O . ASN A 1 285 ? -23.956 -7.824 10.875 1.00 89.31 285 ASN A O 1
ATOM 2257 N N . LYS A 1 286 ? -23.175 -7.391 12.940 1.00 92.62 286 LYS A N 1
ATOM 2258 C CA . LYS A 1 286 ? -22.777 -6.008 12.647 1.00 92.62 286 LYS A CA 1
ATOM 2259 C C . LYS A 1 286 ? -21.327 -5.906 12.199 1.00 92.62 286 LYS A C 1
ATOM 2261 O O . LYS A 1 286 ? -20.418 -6.448 12.833 1.00 92.62 286 LYS A O 1
ATOM 2266 N N . ALA A 1 287 ? -21.118 -5.183 11.106 1.00 95.12 287 ALA A N 1
ATOM 2267 C CA . ALA A 1 287 ? -19.796 -4.826 10.625 1.00 95.12 287 ALA A CA 1
ATOM 2268 C C . ALA A 1 287 ? -19.240 -3.640 11.426 1.00 95.12 287 ALA A C 1
ATOM 2270 O O . ALA A 1 287 ? -19.977 -2.763 11.878 1.00 95.12 287 ALA A O 1
ATOM 2271 N N . ILE A 1 288 ? -17.916 -3.622 11.596 1.00 95.50 288 ILE A N 1
ATOM 2272 C CA . ILE A 1 288 ? -17.189 -2.519 12.228 1.00 95.50 288 ILE A CA 1
ATOM 2273 C C . ILE A 1 288 ? -16.135 -2.030 11.242 1.00 95.50 288 ILE A C 1
ATOM 2275 O O . ILE A 1 288 ? -15.125 -2.710 11.028 1.00 95.50 288 ILE A O 1
ATOM 2279 N N . LEU A 1 289 ? -16.362 -0.848 10.670 1.00 97.06 289 LEU A N 1
ATOM 2280 C CA . LEU A 1 289 ? -15.425 -0.186 9.769 1.00 97.06 289 LEU A CA 1
ATOM 2281 C C . LEU A 1 289 ? -14.757 0.995 10.463 1.00 97.06 289 LEU A C 1
ATOM 2283 O O . LEU A 1 289 ? -15.395 1.746 11.197 1.00 97.06 289 LEU A O 1
ATOM 2287 N N . ILE A 1 290 ? -13.464 1.170 10.217 1.00 97.06 290 ILE A N 1
ATOM 2288 C CA . ILE A 1 290 ? -12.682 2.299 10.714 1.00 97.06 290 ILE A CA 1
ATOM 2289 C C . ILE A 1 290 ? -12.201 3.102 9.511 1.00 97.06 290 ILE A C 1
ATOM 2291 O O . ILE A 1 290 ? -11.550 2.551 8.620 1.00 97.06 290 ILE A O 1
ATOM 2295 N N . LEU A 1 291 ? -12.524 4.393 9.498 1.00 96.38 291 LEU A N 1
ATOM 2296 C CA . LEU A 1 291 ? -12.174 5.318 8.423 1.00 96.38 291 LEU A CA 1
ATOM 2297 C C . LEU A 1 291 ? -11.094 6.287 8.904 1.00 96.38 291 LEU A C 1
ATOM 2299 O O . LEU A 1 291 ? -11.206 6.857 9.991 1.00 96.38 291 LEU A O 1
ATOM 2303 N N . ASP A 1 292 ? -10.054 6.479 8.094 1.00 94.62 292 ASP A N 1
ATOM 2304 C CA . ASP A 1 292 ? -8.992 7.444 8.390 1.00 94.62 292 ASP A CA 1
ATOM 2305 C C . ASP A 1 292 ? -8.343 7.991 7.119 1.00 94.62 292 ASP A C 1
ATOM 2307 O O . ASP A 1 292 ? -7.918 7.244 6.231 1.00 94.62 292 ASP A O 1
ATOM 2311 N N . GLY A 1 293 ? -8.230 9.316 7.048 1.00 91.69 293 GLY A N 1
ATOM 2312 C CA . GLY A 1 293 ? -7.528 9.997 5.969 1.00 91.69 293 GLY A CA 1
ATOM 2313 C C . GLY A 1 293 ? -6.024 9.994 6.220 1.00 91.69 293 GLY A C 1
ATOM 2314 O O . GLY A 1 293 ? -5.553 10.429 7.269 1.00 91.69 293 GLY A O 1
ATOM 2315 N N . THR A 1 294 ? -5.236 9.568 5.235 1.00 91.69 294 THR A N 1
ATOM 2316 C CA . THR A 1 294 ? -3.774 9.700 5.279 1.00 91.69 294 THR A CA 1
ATOM 2317 C C . THR A 1 294 ? -3.291 10.758 4.298 1.00 91.69 294 THR A C 1
ATOM 2319 O O . THR A 1 294 ? -4.044 11.271 3.477 1.00 91.69 294 THR A O 1
ATOM 2322 N N . TYR A 1 295 ? -2.014 11.118 4.389 1.00 92.00 295 TYR A N 1
ATOM 2323 C CA . TYR A 1 295 ? -1.419 12.181 3.580 1.00 92.00 295 TYR A CA 1
ATOM 2324 C C . TYR A 1 295 ? -0.234 11.646 2.783 1.00 92.00 295 TYR A C 1
ATOM 2326 O O . TYR A 1 295 ? 0.667 11.026 3.359 1.00 92.00 295 TYR A O 1
ATOM 2334 N N . CYS A 1 296 ? -0.209 11.960 1.490 1.00 93.81 296 CYS A N 1
ATOM 2335 C CA . CYS A 1 296 ? 0.936 11.777 0.605 1.00 93.81 296 CYS A CA 1
ATOM 2336 C C . CYS A 1 296 ? 1.464 13.155 0.202 1.00 93.81 296 CYS A C 1
ATOM 2338 O O . CYS A 1 296 ? 0.766 13.916 -0.470 1.00 93.81 296 CYS A O 1
ATOM 2340 N N . TYR A 1 297 ? 2.682 13.493 0.628 1.00 95.31 297 TYR A N 1
ATOM 2341 C CA . TYR A 1 297 ? 3.293 14.776 0.284 1.00 95.31 297 TYR A CA 1
ATOM 2342 C C . TYR A 1 297 ? 3.720 14.791 -1.179 1.00 95.31 297 TYR A C 1
ATOM 2344 O O . TYR A 1 297 ? 4.306 13.827 -1.670 1.00 95.31 297 TYR A O 1
ATOM 2352 N N . ILE A 1 298 ? 3.465 15.906 -1.856 1.00 95.75 298 ILE A N 1
ATOM 2353 C CA . ILE A 1 298 ? 3.835 16.103 -3.259 1.00 95.75 298 ILE A CA 1
ATOM 2354 C C . ILE A 1 298 ? 4.711 17.347 -3.404 1.00 95.75 298 ILE A C 1
ATOM 2356 O O . ILE A 1 298 ? 4.763 18.203 -2.516 1.00 95.75 298 ILE A O 1
ATOM 2360 N N . GLN A 1 299 ? 5.437 17.452 -4.513 1.00 95.56 299 GLN A N 1
ATOM 2361 C CA . GLN A 1 299 ? 6.220 18.648 -4.807 1.00 95.56 299 GLN A CA 1
ATOM 2362 C C . GLN A 1 299 ? 5.305 19.871 -5.021 1.00 95.56 299 GLN A C 1
ATOM 2364 O O . GLN A 1 299 ? 4.099 19.792 -5.252 1.00 95.56 299 GLN A O 1
ATOM 2369 N N . LYS A 1 300 ? 5.882 21.070 -4.946 1.00 93.31 300 LYS A N 1
ATOM 2370 C CA . LYS A 1 300 ? 5.151 22.294 -5.286 1.00 93.31 300 LYS A CA 1
ATOM 2371 C C . LYS A 1 300 ? 4.889 22.327 -6.792 1.00 93.31 300 LYS A C 1
ATOM 2373 O O . LYS A 1 300 ? 5.809 22.117 -7.577 1.00 93.31 300 LYS A O 1
ATOM 2378 N N . SER A 1 301 ? 3.646 22.571 -7.195 1.00 92.50 301 SER A N 1
ATOM 2379 C CA . SER A 1 301 ? 3.284 22.730 -8.607 1.00 92.50 301 SER A CA 1
ATOM 2380 C C . SER A 1 301 ? 3.593 24.141 -9.106 1.00 92.50 301 SER A C 1
ATOM 2382 O O . SER A 1 301 ? 3.373 25.104 -8.377 1.00 92.50 301 SER A O 1
ATOM 2384 N N . GLY A 1 302 ? 4.055 24.264 -10.354 1.00 91.06 302 GLY A N 1
ATOM 2385 C CA . GLY A 1 302 ? 4.119 25.551 -11.059 1.00 91.06 302 GLY A CA 1
ATOM 2386 C C . GLY A 1 302 ? 2.744 26.047 -11.527 1.00 91.06 302 GLY A C 1
ATOM 2387 O O . GLY A 1 302 ? 2.574 27.225 -11.823 1.00 91.06 302 GLY A O 1
ATOM 2388 N N . ASN A 1 303 ? 1.737 25.167 -11.563 1.00 92.50 303 ASN A N 1
ATOM 2389 C CA . ASN A 1 303 ? 0.354 25.549 -11.823 1.00 92.50 303 ASN A CA 1
ATOM 2390 C C . ASN A 1 303 ? -0.292 26.050 -10.521 1.00 92.50 303 ASN A C 1
ATOM 2392 O O . ASN A 1 303 ? -0.585 25.262 -9.618 1.00 92.50 303 ASN A O 1
ATOM 2396 N N . ASN A 1 304 ? -0.560 27.356 -10.460 1.00 92.75 304 ASN A N 1
ATOM 2397 C CA . ASN A 1 304 ? -1.134 28.028 -9.293 1.00 92.75 304 ASN A CA 1
ATOM 2398 C C . ASN A 1 304 ? -2.485 27.446 -8.846 1.00 92.75 304 ASN A C 1
ATOM 2400 O O . ASN A 1 304 ? -2.763 27.406 -7.646 1.00 92.75 304 ASN A O 1
ATOM 2404 N N . LEU A 1 305 ? -3.328 26.983 -9.778 1.00 91.88 305 LEU A N 1
ATOM 2405 C CA . LEU A 1 305 ? -4.601 26.346 -9.439 1.00 91.88 305 LEU A CA 1
ATOM 2406 C C . LEU A 1 305 ? -4.353 25.020 -8.718 1.00 91.88 305 LEU A C 1
ATOM 2408 O O . LEU A 1 305 ? -4.875 24.811 -7.625 1.00 91.88 305 LEU A O 1
ATOM 2412 N N . LEU A 1 306 ? -3.515 24.154 -9.294 1.00 90.75 306 LEU A N 1
ATOM 2413 C CA . LEU A 1 306 ? -3.176 22.869 -8.681 1.00 90.75 306 LEU A CA 1
ATOM 2414 C C . LEU A 1 306 ? -2.470 23.062 -7.333 1.00 90.75 306 LEU A C 1
ATOM 2416 O O . LEU A 1 306 ? -2.782 22.359 -6.375 1.00 90.75 306 LEU A O 1
ATOM 2420 N N . GLN A 1 307 ? -1.563 24.039 -7.235 1.00 91.50 307 GLN A N 1
ATOM 2421 C CA . GLN A 1 307 ? -0.878 24.364 -5.987 1.00 91.50 307 GLN A CA 1
ATOM 2422 C C . GLN A 1 307 ? -1.877 24.755 -4.892 1.00 91.50 307 GLN A C 1
ATOM 2424 O O . GLN A 1 307 ? -1.806 24.209 -3.798 1.00 91.50 307 GLN A O 1
ATOM 2429 N N . ARG A 1 308 ? -2.833 25.654 -5.171 1.00 91.81 308 ARG A N 1
ATOM 2430 C CA . ARG A 1 308 ? -3.863 26.035 -4.186 1.00 91.81 308 ARG A CA 1
ATOM 2431 C C . ARG A 1 308 ? -4.726 24.849 -3.761 1.00 91.81 308 ARG A C 1
ATOM 2433 O O . ARG A 1 308 ? -5.032 24.727 -2.582 1.00 91.81 308 ARG A O 1
ATOM 2440 N N . ARG A 1 309 ? -5.085 23.977 -4.707 1.00 91.69 309 ARG A N 1
ATOM 2441 C CA . ARG A 1 309 ? -5.958 22.818 -4.459 1.00 91.69 309 ARG A CA 1
ATOM 2442 C C . ARG A 1 309 ? -5.284 21.693 -3.665 1.00 91.69 309 ARG A C 1
ATOM 2444 O O . ARG A 1 309 ? -5.949 20.913 -2.995 1.00 91.69 309 ARG A O 1
ATOM 2451 N N . THR A 1 310 ? -3.960 21.601 -3.728 1.00 92.88 310 THR A N 1
ATOM 2452 C CA . THR A 1 310 ? -3.175 20.570 -3.027 1.00 92.88 310 THR A CA 1
ATOM 2453 C C . THR A 1 310 ? -2.505 21.089 -1.757 1.00 92.88 310 THR A C 1
ATOM 2455 O O . THR A 1 310 ? -1.977 20.304 -0.979 1.00 92.88 310 THR A O 1
ATOM 2458 N N . TYR A 1 311 ? -2.506 22.398 -1.501 1.00 92.25 311 TYR A N 1
ATOM 2459 C CA . TYR A 1 311 ? -1.860 22.962 -0.320 1.00 92.25 311 TYR A CA 1
ATOM 2460 C C . TYR A 1 311 ? -2.709 22.784 0.942 1.00 92.25 311 TYR A C 1
ATOM 2462 O O . TYR A 1 311 ? -3.756 23.411 1.099 1.00 92.25 311 TYR A O 1
ATOM 2470 N N . SER A 1 312 ? -2.211 21.989 1.891 1.00 90.50 312 SER A N 1
ATOM 2471 C CA . SER A 1 312 ? -2.838 21.850 3.202 1.00 90.50 312 SER A CA 1
ATOM 2472 C C . SER A 1 312 ? -2.378 22.964 4.136 1.00 90.50 312 SER A C 1
ATOM 2474 O O . SER A 1 312 ? -1.203 23.028 4.500 1.00 90.50 312 SER A O 1
ATOM 2476 N N . LEU A 1 313 ? -3.313 23.797 4.600 1.00 87.38 313 LEU A N 1
ATOM 2477 C CA . LEU A 1 313 ? -3.028 24.819 5.616 1.00 87.38 313 LEU A CA 1
ATOM 2478 C C . LEU A 1 313 ? -2.593 24.201 6.952 1.00 87.38 313 LEU A C 1
ATOM 2480 O O . LEU A 1 313 ? -1.718 24.740 7.616 1.00 87.38 313 LEU A O 1
ATOM 2484 N N . HIS A 1 314 ? -3.155 23.044 7.314 1.00 84.25 314 HIS A N 1
ATOM 2485 C CA . HIS A 1 314 ? -2.829 22.342 8.557 1.00 84.25 314 HIS A CA 1
ATOM 2486 C C . HIS A 1 314 ? -1.401 21.772 8.560 1.00 84.25 314 HIS A C 1
ATOM 2488 O O . HIS A 1 314 ? -0.733 21.791 9.589 1.00 84.25 314 HIS A O 1
ATOM 2494 N N . LYS A 1 315 ? -0.920 21.259 7.418 1.00 89.38 315 LYS A N 1
ATOM 2495 C CA . LYS A 1 315 ? 0.438 20.694 7.297 1.00 89.38 315 LYS A CA 1
ATOM 2496 C C . LYS A 1 315 ? 1.470 21.673 6.729 1.00 89.38 315 LYS A C 1
ATOM 2498 O O . LYS A 1 315 ? 2.656 21.352 6.715 1.00 89.38 315 LYS A O 1
ATOM 2503 N N . GLY A 1 316 ? 1.030 22.831 6.235 1.00 91.19 316 GLY A N 1
ATOM 2504 C CA . GLY A 1 316 ? 1.880 23.856 5.626 1.00 91.19 316 GLY A CA 1
ATOM 2505 C C . GLY A 1 316 ? 2.593 23.406 4.346 1.00 91.19 316 GLY A C 1
ATOM 2506 O O . GLY A 1 316 ? 3.648 23.945 4.017 1.00 91.19 316 GLY A O 1
ATOM 2507 N N . LYS A 1 317 ? 2.086 22.374 3.654 1.00 93.06 317 LYS A N 1
ATOM 2508 C CA . LYS A 1 317 ? 2.738 21.762 2.482 1.00 93.06 317 LYS A CA 1
ATOM 2509 C C . LYS A 1 317 ? 1.717 21.208 1.476 1.00 93.06 317 LYS A C 1
ATOM 2511 O O . LYS A 1 317 ? 0.611 20.839 1.884 1.00 93.06 317 LYS A O 1
ATOM 2516 N N . PRO A 1 318 ? 2.082 21.108 0.183 1.00 94.69 318 PRO A N 1
ATOM 2517 C CA . PRO A 1 318 ? 1.302 20.382 -0.814 1.00 94.69 318 PRO A CA 1
ATOM 2518 C C . PRO A 1 318 ? 1.192 18.886 -0.488 1.00 94.69 318 PRO A C 1
ATOM 2520 O O . PRO A 1 318 ? 2.196 18.222 -0.218 1.00 94.69 318 PRO A O 1
ATOM 2523 N N . LEU A 1 319 ? -0.026 18.353 -0.515 1.00 94.88 319 LEU A N 1
ATOM 2524 C CA . LEU A 1 319 ? -0.319 16.939 -0.313 1.00 94.88 319 LEU A CA 1
ATOM 2525 C C . LEU A 1 319 ? -1.613 16.528 -1.020 1.00 94.88 319 LEU A C 1
ATOM 2527 O O . LEU A 1 319 ? -2.436 17.363 -1.395 1.00 94.88 319 LEU A O 1
ATOM 2531 N N . VAL A 1 320 ? -1.797 15.222 -1.158 1.00 94.81 320 VAL A N 1
ATOM 2532 C CA . VAL A 1 320 ? -3.075 14.596 -1.512 1.00 94.81 320 VAL A CA 1
ATOM 2533 C C . VAL A 1 320 ? -3.462 13.573 -0.446 1.00 94.81 320 VAL A C 1
ATOM 2535 O O . VAL A 1 320 ? -2.609 13.138 0.337 1.00 94.81 320 VAL A O 1
ATOM 2538 N N . LYS A 1 321 ? -4.744 13.211 -0.396 1.00 93.06 321 LYS A N 1
ATOM 2539 C CA . LYS A 1 321 ? -5.330 12.420 0.686 1.00 93.06 321 LYS A CA 1
ATOM 2540 C C . LYS A 1 321 ? -5.996 11.135 0.203 1.00 93.06 321 LYS A C 1
ATOM 2542 O O . LYS A 1 321 ? -7.086 11.202 -0.349 1.00 93.06 321 LYS A O 1
ATOM 2547 N N . PRO A 1 322 ? -5.394 9.965 0.408 1.00 93.31 322 PRO A N 1
ATOM 2548 C CA . PRO A 1 322 ? -6.115 8.697 0.349 1.00 93.31 322 PRO A CA 1
ATOM 2549 C C . PRO A 1 322 ? -6.971 8.504 1.613 1.00 93.31 322 PRO A C 1
ATOM 2551 O O . PRO A 1 322 ? -6.514 8.815 2.716 1.00 93.31 322 PRO A O 1
ATOM 2554 N N . MET A 1 323 ? -8.190 7.986 1.459 1.00 94.06 323 MET A N 1
ATOM 2555 C CA . MET A 1 323 ? -9.067 7.583 2.563 1.00 94.06 323 MET A CA 1
ATOM 2556 C C . MET A 1 323 ? -8.981 6.072 2.756 1.00 94.06 323 MET A C 1
ATOM 2558 O O . MET A 1 323 ? -9.308 5.314 1.842 1.00 94.06 323 MET A O 1
ATOM 2562 N N . MET A 1 324 ? -8.557 5.640 3.940 1.00 93.56 324 MET A N 1
ATOM 2563 C CA . MET A 1 324 ? -8.475 4.229 4.297 1.00 93.56 324 MET A CA 1
ATOM 2564 C C . MET A 1 324 ? -9.746 3.750 4.957 1.00 93.56 324 MET A C 1
ATOM 2566 O O . MET A 1 324 ? -10.270 4.417 5.845 1.00 93.56 324 MET A O 1
ATOM 2570 N N . ILE A 1 325 ? -10.177 2.557 4.563 1.00 95.44 325 ILE A N 1
ATOM 2571 C CA . ILE A 1 325 ? -11.285 1.840 5.176 1.00 95.44 325 ILE A CA 1
ATOM 2572 C C . ILE A 1 325 ? -10.756 0.488 5.620 1.00 95.44 325 ILE A C 1
ATOM 2574 O O . ILE A 1 325 ? -10.381 -0.352 4.796 1.00 95.44 325 ILE A O 1
ATOM 2578 N N . VAL A 1 326 ? -10.699 0.288 6.932 1.00 94.38 326 VAL A N 1
ATOM 2579 C CA . VAL A 1 326 ? -10.134 -0.926 7.523 1.00 94.38 326 VAL A CA 1
ATOM 2580 C C . VAL A 1 326 ? -11.117 -1.594 8.470 1.00 94.38 326 VAL A C 1
ATOM 2582 O O . VAL A 1 326 ? -11.929 -0.937 9.121 1.00 94.38 326 VAL A O 1
ATOM 2585 N N . ALA A 1 327 ? -11.013 -2.911 8.579 1.00 93.81 327 ALA A N 1
ATOM 2586 C CA . ALA A 1 327 ? -11.693 -3.670 9.611 1.00 93.81 327 ALA A CA 1
ATOM 2587 C C . ALA A 1 327 ? -11.006 -3.477 10.974 1.00 93.81 327 ALA A C 1
ATOM 2589 O O . ALA A 1 327 ? -9.852 -3.047 11.073 1.00 93.81 327 ALA A O 1
ATOM 2590 N N . SER A 1 328 ? -11.693 -3.861 12.051 1.00 87.56 328 SER A N 1
ATOM 2591 C CA . SER A 1 328 ? -11.171 -3.730 13.423 1.00 87.56 328 SER A CA 1
ATOM 2592 C C . SER A 1 328 ? -9.919 -4.564 13.733 1.00 87.56 328 SER A C 1
ATOM 2594 O O . SER A 1 328 ? -9.324 -4.401 14.802 1.00 87.56 328 SER A O 1
ATOM 2596 N N . ASP A 1 329 ? -9.490 -5.450 12.829 1.00 80.69 329 ASP A N 1
ATOM 2597 C CA . ASP A 1 329 ? -8.218 -6.155 12.941 1.00 80.69 329 ASP A CA 1
ATOM 2598 C C . ASP A 1 329 ? -7.042 -5.530 12.182 1.00 80.69 329 ASP A C 1
ATOM 2600 O O . ASP A 1 329 ? -5.910 -5.974 12.406 1.00 80.69 329 ASP A O 1
ATOM 2604 N N . GLY A 1 330 ? -7.295 -4.481 11.394 1.00 85.25 330 GLY A N 1
ATOM 2605 C CA . GLY A 1 330 ? -6.326 -3.809 10.531 1.00 85.25 330 GLY A CA 1
ATOM 2606 C C . GLY A 1 330 ? -6.352 -4.275 9.073 1.00 85.25 330 GLY A C 1
ATOM 2607 O O . GLY A 1 330 ? -5.580 -3.750 8.273 1.00 85.25 330 GLY A O 1
ATOM 2608 N N . TYR A 1 331 ? -7.212 -5.234 8.710 1.00 88.19 331 TYR A N 1
ATOM 2609 C CA . TYR A 1 331 ? -7.417 -5.621 7.317 1.00 88.19 331 TYR A CA 1
ATOM 2610 C C . TYR A 1 331 ? -7.937 -4.438 6.500 1.00 88.19 331 TYR A C 1
ATOM 2612 O O . TYR A 1 331 ? -8.915 -3.796 6.884 1.00 88.19 331 TYR A O 1
ATOM 2620 N N . ILE A 1 332 ? -7.279 -4.140 5.382 1.00 92.06 332 ILE A N 1
ATOM 2621 C CA . ILE A 1 332 ? -7.664 -3.035 4.507 1.00 92.06 332 ILE A CA 1
ATOM 2622 C C . ILE A 1 332 ? -8.748 -3.538 3.561 1.00 92.06 332 ILE A C 1
ATOM 2624 O O . ILE A 1 332 ? -8.476 -4.371 2.705 1.00 92.06 332 ILE A O 1
ATOM 2628 N N . ILE A 1 333 ? -9.957 -3.001 3.701 1.00 93.69 333 ILE A N 1
ATOM 2629 C CA . ILE A 1 333 ? -11.085 -3.340 2.829 1.00 93.69 333 ILE A CA 1
ATOM 2630 C C . ILE A 1 333 ? -11.008 -2.502 1.559 1.00 93.69 333 ILE A C 1
ATOM 2632 O O . ILE A 1 333 ? -11.079 -3.043 0.460 1.00 93.69 333 ILE A O 1
ATOM 2636 N N . SER A 1 334 ? -10.817 -1.188 1.701 1.00 93.62 334 SER A N 1
ATOM 2637 C CA . SER A 1 334 ? -10.595 -0.298 0.562 1.00 93.62 334 SER A CA 1
ATOM 2638 C C . SER A 1 334 ? -9.685 0.888 0.900 1.00 93.62 334 SER A C 1
ATOM 2640 O O . SER A 1 334 ? -9.502 1.262 2.061 1.00 93.62 334 SER A O 1
ATOM 2642 N N . ALA A 1 335 ? -9.107 1.471 -0.149 1.00 92.25 335 ALA A N 1
ATOM 2643 C CA . ALA A 1 335 ? -8.359 2.716 -0.131 1.00 92.25 335 ALA A CA 1
ATOM 2644 C C . ALA A 1 335 ? -8.863 3.610 -1.273 1.00 92.25 335 ALA A C 1
ATOM 2646 O O . ALA A 1 335 ? -8.547 3.372 -2.440 1.00 92.25 335 ALA A O 1
ATOM 2647 N N . ILE A 1 336 ? -9.643 4.636 -0.929 1.00 91.88 336 ILE A N 1
ATOM 2648 C CA . ILE A 1 336 ? -10.349 5.483 -1.897 1.00 91.88 336 ILE A CA 1
ATOM 2649 C C . ILE A 1 336 ? -9.589 6.796 -2.107 1.00 91.88 336 ILE A C 1
ATOM 2651 O O . ILE A 1 336 ? -9.053 7.392 -1.169 1.00 91.88 336 ILE A O 1
ATOM 2655 N N . GLY A 1 337 ? -9.568 7.273 -3.350 1.00 90.25 337 GLY A N 1
ATOM 2656 C CA . GLY A 1 337 ? -8.958 8.540 -3.744 1.00 90.25 337 GLY A CA 1
ATOM 2657 C C . GLY A 1 337 ? -7.757 8.350 -4.680 1.00 90.25 337 GLY A C 1
ATOM 2658 O O . GLY A 1 337 ? -7.714 7.374 -5.430 1.00 90.25 337 GLY A O 1
ATOM 2659 N N . PRO A 1 338 ? -6.779 9.274 -4.673 1.00 92.94 338 PRO A N 1
ATOM 2660 C CA . PRO A 1 338 ? -6.565 10.322 -3.682 1.00 92.94 338 PRO A CA 1
ATOM 2661 C C . PRO A 1 338 ? -7.458 11.551 -3.900 1.00 92.94 338 PRO A C 1
ATOM 2663 O O . PRO A 1 338 ? -7.824 11.896 -5.020 1.00 92.94 338 PRO A O 1
ATOM 2666 N N . PHE A 1 339 ? -7.744 12.256 -2.813 1.00 93.31 339 PHE A N 1
ATOM 2667 C CA . PHE A 1 339 ? -8.479 13.513 -2.783 1.00 93.31 339 PHE A CA 1
ATOM 2668 C C . PHE A 1 339 ? -7.536 14.707 -2.629 1.00 93.31 339 PHE A C 1
ATOM 2670 O O . PHE A 1 339 ? -6.381 14.587 -2.209 1.00 93.31 339 PHE A O 1
ATOM 2677 N N . LEU A 1 340 ? -8.037 15.885 -2.979 1.00 91.75 340 LEU A N 1
ATOM 2678 C CA . LEU A 1 340 ? -7.324 17.144 -2.796 1.00 91.75 340 LEU A CA 1
ATOM 2679 C C . LEU A 1 340 ? -7.241 17.524 -1.310 1.00 91.75 340 LEU A C 1
ATOM 2681 O O . LEU A 1 340 ? -7.860 16.897 -0.455 1.00 91.75 340 LEU A O 1
ATOM 2685 N N . ALA A 1 341 ? -6.436 18.537 -0.996 1.00 86.62 341 ALA A N 1
ATOM 2686 C CA . ALA A 1 341 ? -6.163 18.953 0.382 1.00 86.62 341 ALA A CA 1
ATOM 2687 C C . ALA A 1 341 ? -6.579 20.400 0.675 1.00 86.62 341 ALA A C 1
ATOM 2689 O O . ALA A 1 341 ? -6.160 20.970 1.687 1.00 86.62 341 ALA A O 1
ATOM 2690 N N . ASP A 1 342 ? -7.367 20.995 -0.220 1.00 81.19 342 ASP A N 1
ATOM 2691 C CA . ASP A 1 342 ? -7.939 22.320 -0.032 1.00 81.19 342 ASP A CA 1
ATOM 2692 C C . ASP A 1 342 ? -9.036 22.324 1.044 1.00 81.19 342 ASP A C 1
ATOM 2694 O O . ASP A 1 342 ? -9.392 21.305 1.642 1.00 81.19 342 ASP A O 1
ATOM 2698 N N . ARG A 1 343 ? -9.559 23.521 1.330 1.00 69.75 343 ARG A N 1
ATOM 2699 C CA . ARG A 1 343 ? -10.547 23.734 2.396 1.00 69.75 343 ARG A CA 1
ATOM 2700 C C . ARG A 1 343 ? -11.847 22.952 2.184 1.00 69.75 343 ARG A C 1
ATOM 2702 O O . ARG A 1 343 ? -12.558 22.748 3.159 1.00 69.75 343 ARG A O 1
ATOM 2709 N N . THR A 1 344 ? -12.148 22.525 0.957 1.00 76.06 344 THR A N 1
ATOM 2710 C CA . THR A 1 344 ? -13.369 21.779 0.629 1.00 76.06 344 THR A CA 1
ATOM 2711 C C . THR A 1 344 ? -13.173 20.265 0.682 1.00 76.06 344 THR A C 1
ATOM 2713 O O . THR A 1 344 ? -14.127 19.540 0.471 1.00 76.06 344 THR A O 1
ATOM 2716 N N . HIS A 1 345 ? -11.966 19.760 0.952 1.00 80.62 345 HIS A N 1
ATOM 2717 C CA . HIS A 1 345 ? -11.685 18.321 1.036 1.00 80.62 345 HIS A CA 1
ATOM 2718 C C . HIS A 1 345 ? -11.027 17.978 2.384 1.00 80.62 345 HIS A C 1
ATOM 2720 O O . HIS A 1 345 ? -9.915 17.439 2.489 1.00 80.62 345 HIS A O 1
ATOM 2726 N N . ASN A 1 346 ? -11.719 18.341 3.468 1.00 88.06 346 ASN A N 1
ATOM 2727 C CA . ASN A 1 346 ? -11.424 17.793 4.790 1.00 88.06 346 ASN A CA 1
ATOM 2728 C C . ASN A 1 346 ? -11.940 16.342 4.893 1.00 88.06 346 ASN A C 1
ATOM 2730 O O . ASN A 1 346 ? -12.604 15.845 3.985 1.00 88.06 346 ASN A O 1
ATOM 2734 N N . ASP A 1 347 ? -11.595 15.641 5.970 1.00 90.19 347 ASP A N 1
ATOM 2735 C CA . ASP A 1 347 ? -11.859 14.199 6.059 1.00 90.19 347 ASP A CA 1
ATOM 2736 C C . ASP A 1 347 ? -13.370 13.900 6.175 1.00 90.19 347 ASP A C 1
ATOM 2738 O O . ASP A 1 347 ? -13.851 12.914 5.613 1.00 90.19 347 ASP A O 1
ATOM 2742 N N . ALA A 1 348 ? -14.140 14.814 6.780 1.00 92.75 348 ALA A N 1
ATOM 2743 C CA . ALA A 1 348 ? -15.600 14.760 6.803 1.00 92.75 348 ALA A CA 1
ATOM 2744 C C . ALA A 1 348 ? -16.209 14.893 5.395 1.00 92.75 348 ALA A C 1
ATOM 2746 O O . ALA A 1 348 ? -17.014 14.059 4.997 1.00 92.75 348 ALA A O 1
ATOM 2747 N N . GLU A 1 349 ? -15.804 15.897 4.616 1.00 93.19 349 GLU A N 1
ATOM 2748 C CA . GLU A 1 349 ? -16.350 16.152 3.276 1.00 93.19 349 GLU A CA 1
ATOM 2749 C C . GLU A 1 349 ? -15.958 15.058 2.277 1.00 93.19 349 GLU A C 1
ATOM 2751 O O . GLU A 1 349 ? -16.769 14.627 1.458 1.00 93.19 349 GLU A O 1
ATOM 2756 N N . ILE A 1 350 ? -14.734 14.530 2.395 1.00 93.25 350 ILE A N 1
ATOM 2757 C CA . ILE A 1 350 ? -14.304 13.346 1.642 1.00 93.25 350 ILE A CA 1
ATOM 2758 C C . ILE A 1 350 ? -15.213 12.154 1.964 1.00 93.25 350 ILE A C 1
ATOM 2760 O O . ILE A 1 350 ? -15.656 11.460 1.053 1.00 93.25 350 ILE A O 1
ATOM 2764 N N . THR A 1 351 ? -15.528 11.933 3.242 1.00 94.69 351 THR A N 1
ATOM 2765 C CA . THR A 1 351 ? -16.413 10.836 3.661 1.00 94.69 351 THR A CA 1
ATOM 2766 C C . THR A 1 351 ? -17.827 11.014 3.127 1.00 94.69 351 THR A C 1
ATOM 2768 O O . THR A 1 351 ? -18.393 10.059 2.603 1.00 94.69 351 THR A O 1
ATOM 2771 N N . LYS A 1 352 ? -18.377 12.235 3.167 1.00 93.75 352 LYS A N 1
ATOM 2772 C CA . LYS A 1 352 ? -19.669 12.536 2.531 1.00 93.75 352 LYS A CA 1
ATOM 2773 C C . LYS A 1 352 ? -19.636 12.183 1.051 1.00 93.75 352 LYS A C 1
ATOM 2775 O O . LYS A 1 352 ? -20.498 11.452 0.584 1.00 93.75 352 LYS A O 1
ATOM 2780 N N . ASN A 1 353 ? -18.617 12.641 0.325 1.00 92.38 353 ASN A N 1
ATOM 2781 C CA . ASN A 1 353 ? -18.463 12.343 -1.096 1.00 92.38 353 ASN A CA 1
ATOM 2782 C C . ASN A 1 353 ? -18.435 10.828 -1.366 1.00 92.38 353 ASN A C 1
ATOM 2784 O O . ASN A 1 353 ? -19.115 10.366 -2.278 1.00 92.38 353 ASN A O 1
ATOM 2788 N N . ILE A 1 354 ? -17.701 10.061 -0.553 1.00 92.94 354 ILE A N 1
ATOM 2789 C CA . ILE A 1 354 ? -17.618 8.596 -0.656 1.00 92.94 354 ILE A CA 1
ATOM 2790 C C . ILE A 1 354 ? -18.993 7.944 -0.474 1.00 92.94 354 ILE A C 1
ATOM 2792 O O . ILE A 1 354 ? -19.375 7.112 -1.293 1.00 92.94 354 ILE A O 1
ATOM 2796 N N . ILE A 1 355 ? -19.731 8.335 0.566 1.00 93.81 355 ILE A N 1
ATOM 2797 C CA . ILE A 1 355 ? -21.026 7.739 0.919 1.00 93.81 355 ILE A CA 1
ATOM 2798 C C . ILE A 1 355 ? -22.117 8.143 -0.081 1.00 93.81 355 ILE A C 1
ATOM 2800 O O . ILE A 1 355 ? -22.834 7.282 -0.571 1.00 93.81 355 ILE A O 1
AT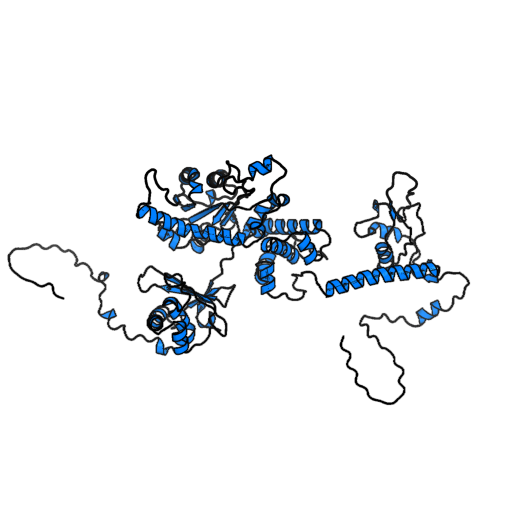OM 2804 N N . TYR A 1 356 ? -22.212 9.426 -0.447 1.00 93.00 356 TYR A N 1
ATOM 2805 C CA . TYR A 1 356 ? -23.244 9.911 -1.371 1.00 93.00 356 TYR A CA 1
ATOM 2806 C C . TYR A 1 356 ? -23.018 9.464 -2.820 1.00 93.00 356 TYR A C 1
ATOM 2808 O O . TYR A 1 356 ? -23.980 9.142 -3.510 1.00 93.00 356 TYR A O 1
ATOM 2816 N N . ASN A 1 357 ? -21.769 9.448 -3.305 1.00 90.69 357 ASN A N 1
ATOM 2817 C CA . ASN A 1 357 ? -21.493 9.005 -4.677 1.00 90.69 357 ASN A CA 1
ATOM 2818 C C . ASN A 1 357 ? -21.442 7.482 -4.806 1.00 90.69 357 ASN A C 1
ATOM 2820 O O . ASN A 1 357 ? -21.588 6.976 -5.916 1.00 90.69 357 ASN A O 1
ATOM 2824 N N . ASN A 1 358 ? -21.148 6.779 -3.708 1.00 90.62 358 ASN A N 1
ATOM 2825 C CA . ASN A 1 358 ? -21.111 5.323 -3.605 1.00 90.62 358 ASN A CA 1
ATOM 2826 C C . ASN A 1 358 ? -20.356 4.608 -4.753 1.00 90.62 358 ASN A C 1
ATOM 2828 O O . ASN A 1 358 ? -20.715 3.516 -5.182 1.00 90.62 358 ASN A O 1
ATOM 2832 N N . LYS A 1 359 ? -19.278 5.213 -5.276 1.00 82.31 359 LYS A N 1
ATOM 2833 C CA . LYS A 1 359 ? -18.561 4.691 -6.460 1.00 82.31 359 LYS A CA 1
ATOM 2834 C C . LYS A 1 359 ? -17.966 3.291 -6.282 1.00 82.31 359 LYS A C 1
ATOM 2836 O O . LYS A 1 359 ? -17.737 2.621 -7.280 1.00 82.31 359 LYS A O 1
ATOM 2841 N N . GLU A 1 360 ? -17.670 2.893 -5.047 1.00 85.12 360 GLU A N 1
ATOM 2842 C CA . GLU A 1 360 ? -17.141 1.564 -4.713 1.00 85.12 360 GLU A CA 1
ATOM 2843 C C . GLU A 1 360 ? -18.147 0.700 -3.933 1.00 85.12 360 GLU A C 1
ATOM 2845 O O . GLU A 1 360 ? -17.738 -0.269 -3.308 1.00 85.12 360 GLU A O 1
ATOM 2850 N N . GLY A 1 361 ? -19.439 1.052 -3.911 1.00 91.12 361 GLY A N 1
ATOM 2851 C CA . GLY A 1 361 ? -20.476 0.200 -3.314 1.00 91.12 361 GLY A CA 1
ATOM 2852 C C . GLY A 1 361 ? -20.450 0.092 -1.782 1.00 91.12 361 GLY A C 1
ATOM 2853 O O . GLY A 1 361 ? -20.987 -0.861 -1.223 1.00 91.12 361 GLY A O 1
ATOM 2854 N N . ILE A 1 362 ? -19.839 1.047 -1.070 1.00 94.25 362 ILE A N 1
ATOM 2855 C CA . ILE A 1 362 ? -19.795 1.048 0.402 1.00 94.25 362 ILE A CA 1
ATOM 2856 C C . ILE A 1 362 ? -21.190 1.028 1.038 1.00 94.25 362 ILE A C 1
ATOM 2858 O O . ILE A 1 362 ? -21.391 0.320 2.025 1.00 94.25 362 ILE A O 1
ATOM 2862 N N . THR A 1 363 ? -22.155 1.779 0.495 1.00 93.44 363 THR A N 1
ATOM 2863 C CA . THR A 1 363 ? -23.511 1.833 1.062 1.00 93.44 363 THR A CA 1
ATOM 2864 C C . THR A 1 363 ? -24.333 0.601 0.714 1.00 93.44 363 THR A C 1
ATOM 2866 O O . THR A 1 363 ? -25.251 0.276 1.456 1.00 93.44 363 THR A O 1
ATOM 2869 N N . ASP A 1 364 ? -23.984 -0.096 -0.372 1.00 93.88 364 ASP A N 1
ATOM 2870 C CA . ASP A 1 364 ? -24.593 -1.381 -0.742 1.00 93.88 364 ASP A CA 1
ATOM 2871 C C . ASP A 1 364 ? -24.045 -2.519 0.130 1.00 93.88 364 ASP A C 1
ATOM 2873 O O . ASP A 1 364 ? -24.735 -3.496 0.426 1.00 93.88 364 ASP A O 1
ATOM 2877 N N . TRP A 1 365 ? -22.787 -2.385 0.558 1.00 95.94 365 TRP A N 1
ATOM 2878 C CA . TRP A 1 365 ? -22.107 -3.348 1.411 1.00 95.94 365 TRP A CA 1
ATOM 2879 C C . TRP A 1 365 ? -22.488 -3.197 2.889 1.00 95.94 365 TRP A C 1
ATOM 2881 O O . TRP A 1 365 ? -22.640 -4.199 3.586 1.00 95.94 365 TRP A O 1
ATOM 2891 N N . LEU A 1 366 ? -22.635 -1.969 3.393 1.00 95.56 366 LEU A N 1
ATOM 2892 C CA . LEU A 1 366 ? -23.042 -1.700 4.776 1.00 95.56 366 LEU A CA 1
ATOM 2893 C C . LEU A 1 366 ? -24.544 -1.912 4.993 1.00 95.56 366 LEU A C 1
ATOM 2895 O O . LEU A 1 366 ? -25.361 -1.728 4.097 1.00 95.56 366 LEU A O 1
ATOM 2899 N N . ARG A 1 367 ? -24.926 -2.252 6.227 1.00 95.06 367 ARG A N 1
ATOM 2900 C CA . ARG A 1 367 ? -26.328 -2.326 6.662 1.00 95.06 367 ARG A CA 1
ATOM 2901 C C . ARG A 1 367 ? -26.618 -1.285 7.738 1.00 95.06 367 ARG A C 1
ATOM 2903 O O . ARG A 1 367 ? -25.709 -0.812 8.419 1.00 95.06 367 ARG A O 1
ATOM 2910 N N . SER A 1 368 ? -27.901 -0.963 7.910 1.00 94.25 368 SER A N 1
ATOM 2911 C CA . SER A 1 368 ? -28.357 -0.162 9.051 1.00 94.25 368 SER A CA 1
ATOM 2912 C C . SER A 1 368 ? -27.835 -0.773 10.353 1.00 94.25 368 SER A C 1
ATOM 2914 O O . SER A 1 368 ? -27.777 -1.993 10.492 1.00 94.25 368 SER A O 1
ATOM 2916 N N . GLU A 1 369 ? -27.483 0.086 11.302 1.00 94.75 369 GLU A N 1
ATOM 2917 C CA . GLU A 1 369 ? -26.900 -0.219 12.608 1.00 94.75 369 GLU A CA 1
ATOM 2918 C C . GLU A 1 369 ? -25.435 -0.698 12.598 1.00 94.75 369 GLU A C 1
ATOM 2920 O O . GLU A 1 369 ? -24.883 -0.931 13.678 1.00 94.75 369 GLU A O 1
ATOM 2925 N N . ASP A 1 370 ? -24.775 -0.798 11.434 1.00 96.56 370 ASP A N 1
ATOM 2926 C CA . ASP A 1 370 ? -23.330 -1.063 11.360 1.00 96.56 370 ASP A CA 1
ATOM 2927 C C . ASP A 1 370 ? -22.508 0.083 11.963 1.00 96.56 370 ASP A C 1
ATOM 2929 O O . ASP A 1 370 ? -22.902 1.252 11.929 1.00 96.56 370 ASP A O 1
ATOM 2933 N N . HIS A 1 371 ? -21.341 -0.246 12.525 1.00 96.50 371 HIS A N 1
ATOM 2934 C CA . HIS A 1 371 ? -20.504 0.724 13.231 1.00 96.50 371 HIS A CA 1
ATOM 2935 C C . HIS A 1 371 ? -19.460 1.348 12.308 1.00 96.50 371 HIS A C 1
ATOM 2937 O O . HIS A 1 371 ? -18.647 0.646 11.703 1.00 96.50 371 HIS A O 1
ATOM 2943 N N . ILE A 1 372 ? -19.422 2.681 12.288 1.00 97.44 372 ILE A N 1
ATOM 2944 C CA . ILE A 1 372 ? -18.381 3.474 11.630 1.00 97.44 372 ILE A CA 1
ATOM 2945 C C . ILE A 1 372 ? -17.576 4.204 12.698 1.00 97.44 372 ILE A C 1
ATOM 2947 O O . ILE A 1 372 ? -18.081 5.069 13.415 1.00 97.44 372 ILE A O 1
ATOM 2951 N N . ILE A 1 373 ? -16.301 3.856 12.807 1.00 96.50 373 ILE A N 1
ATOM 2952 C CA . ILE A 1 373 ? -15.378 4.428 13.779 1.00 96.50 373 ILE A CA 1
ATOM 2953 C C . ILE A 1 373 ? -14.490 5.446 13.078 1.00 96.50 373 ILE A C 1
ATOM 2955 O O . ILE A 1 373 ? -13.788 5.125 12.121 1.00 96.50 373 ILE A O 1
ATOM 2959 N N . VAL A 1 374 ? -14.488 6.667 13.596 1.00 95.69 374 VAL A N 1
ATOM 2960 C CA . VAL A 1 374 ? -13.769 7.800 13.009 1.00 95.69 374 VAL A CA 1
ATOM 2961 C C . VAL A 1 374 ? -13.043 8.611 14.073 1.00 95.69 374 VAL A C 1
ATOM 2963 O O . VAL A 1 374 ? -13.286 8.487 15.279 1.00 95.69 374 VAL A O 1
ATOM 2966 N N . ASP A 1 375 ? -12.103 9.441 13.631 1.00 91.69 375 ASP A N 1
ATOM 2967 C CA . ASP A 1 375 ? -11.472 10.431 14.493 1.00 91.69 375 ASP A CA 1
ATOM 2968 C C . ASP A 1 375 ? -12.369 11.677 14.681 1.00 91.69 375 ASP A C 1
ATOM 2970 O O . ASP A 1 375 ? -13.497 11.763 14.192 1.00 91.69 375 ASP A O 1
ATOM 2974 N N . ARG A 1 376 ? -11.883 12.663 15.439 1.00 90.38 376 ARG A N 1
ATOM 2975 C CA . ARG A 1 376 ? -12.645 13.892 15.719 1.00 90.38 376 ARG A CA 1
ATOM 2976 C C . ARG A 1 376 ? -12.777 14.823 14.505 1.00 90.38 376 ARG A C 1
ATOM 2978 O O . ARG A 1 376 ? -13.648 15.688 14.512 1.00 90.38 376 ARG A O 1
ATOM 2985 N N . GLY A 1 377 ? -11.937 14.676 13.483 1.00 88.81 377 GLY A N 1
ATOM 2986 C CA . GLY A 1 377 ? -11.982 15.446 12.240 1.00 88.81 377 GLY A CA 1
ATOM 2987 C C . GLY A 1 377 ? -13.189 15.130 11.352 1.00 88.81 377 GLY A C 1
ATOM 2988 O O . GLY A 1 377 ? -13.515 15.930 10.480 1.00 88.81 377 GLY A O 1
ATOM 2989 N N . PHE A 1 378 ? -13.900 14.029 11.614 1.00 93.38 378 PHE A N 1
ATOM 2990 C CA . PHE A 1 378 ? -15.108 13.613 10.885 1.00 93.38 378 PHE A CA 1
ATOM 2991 C C . PHE A 1 378 ? -16.408 14.166 11.487 1.00 93.38 378 PHE A C 1
ATOM 2993 O O . PHE A 1 378 ? -17.497 13.827 11.033 1.00 93.38 378 PHE A O 1
ATOM 3000 N N . ARG A 1 379 ? -16.324 15.031 12.509 1.00 92.56 379 ARG A N 1
ATOM 3001 C CA . ARG A 1 379 ? -17.489 15.574 13.231 1.00 92.56 379 ARG A CA 1
ATOM 3002 C C . ARG A 1 379 ? -18.599 16.077 12.303 1.00 92.56 379 ARG A C 1
ATOM 3004 O O . ARG A 1 379 ? -19.775 15.842 12.573 1.00 92.56 379 ARG A O 1
ATOM 3011 N N . ASP A 1 380 ? -18.220 16.753 11.225 1.00 93.12 380 ASP A N 1
ATOM 3012 C CA . ASP A 1 380 ? -19.158 17.432 10.333 1.00 93.12 380 ASP A CA 1
ATOM 3013 C C . ASP A 1 380 ? -19.913 16.477 9.391 1.00 93.12 380 ASP A C 1
ATOM 3015 O O . ASP A 1 380 ? -20.847 16.922 8.726 1.00 93.12 380 ASP A O 1
ATOM 3019 N N . CYS A 1 381 ? -19.552 15.184 9.338 1.00 94.19 381 CYS A N 1
ATOM 3020 C CA . CYS A 1 381 ? -20.274 14.150 8.585 1.00 94.19 381 CYS A CA 1
ATOM 3021 C C . CYS A 1 381 ? -20.991 13.118 9.466 1.00 94.19 381 CYS A C 1
ATOM 3023 O O . CYS A 1 381 ? -21.596 12.192 8.935 1.00 94.19 381 CYS A O 1
ATOM 3025 N N . VAL A 1 382 ? -20.951 13.261 10.797 1.00 95.62 382 VAL A N 1
ATOM 3026 C CA . VAL A 1 382 ? -21.601 12.316 11.726 1.00 95.62 382 VAL A CA 1
ATOM 3027 C C . VAL A 1 382 ? -23.097 12.205 11.437 1.00 95.62 382 VAL A C 1
ATOM 3029 O O . VAL A 1 382 ? -23.591 11.104 11.235 1.00 95.62 382 VAL A O 1
ATOM 3032 N N . LYS A 1 383 ? -23.794 13.344 11.326 1.00 95.56 383 LYS A N 1
ATOM 3033 C CA . LYS A 1 383 ? -25.236 13.367 11.039 1.00 95.56 383 LYS A CA 1
ATOM 3034 C C . LYS A 1 383 ? -25.575 12.747 9.686 1.00 95.56 383 LYS A C 1
ATOM 3036 O O . LYS A 1 383 ? -26.590 12.080 9.564 1.00 95.56 383 LYS A O 1
ATOM 3041 N N . ASP A 1 384 ? -24.737 12.974 8.674 1.00 95.56 384 ASP A N 1
ATOM 3042 C CA . ASP A 1 384 ? -24.930 12.370 7.356 1.00 95.56 384 ASP A CA 1
ATOM 3043 C C . ASP A 1 384 ? -24.872 10.843 7.460 1.00 95.56 384 ASP A C 1
ATOM 3045 O O . ASP A 1 384 ? -25.791 10.167 7.023 1.00 95.56 384 ASP A O 1
ATOM 3049 N N . LEU A 1 385 ? -23.845 10.297 8.112 1.00 96.44 385 LEU A N 1
ATOM 3050 C CA . LEU A 1 385 ? -23.697 8.853 8.314 1.00 96.44 385 LEU A CA 1
ATOM 3051 C C . LEU A 1 385 ? -24.837 8.250 9.156 1.00 96.44 385 LEU A C 1
ATOM 3053 O O . LEU A 1 385 ? -25.317 7.163 8.845 1.00 96.44 385 LEU A O 1
ATOM 3057 N N . GLU A 1 386 ? -25.294 8.958 10.190 1.00 96.75 386 GLU A N 1
ATOM 3058 C CA . GLU A 1 386 ? -26.451 8.553 11.002 1.00 96.75 386 GLU A CA 1
ATOM 3059 C C . GLU A 1 386 ? -27.752 8.546 10.180 1.00 96.75 386 GLU A C 1
ATOM 3061 O O . GLU A 1 386 ? -28.568 7.644 10.349 1.00 96.75 386 GLU A O 1
ATOM 3066 N N . ASN A 1 387 ? -27.929 9.478 9.234 1.00 95.94 387 ASN A N 1
ATOM 3067 C CA . ASN A 1 387 ? -29.083 9.493 8.323 1.00 95.94 387 ASN A CA 1
ATOM 3068 C C . ASN A 1 387 ? -29.091 8.304 7.346 1.00 95.94 387 ASN A C 1
ATOM 3070 O O . ASN A 1 387 ? -30.161 7.889 6.908 1.00 95.94 387 ASN A O 1
ATOM 3074 N N . PHE A 1 388 ? -27.923 7.738 7.024 1.00 94.81 388 PHE A N 1
ATOM 3075 C CA . PHE A 1 388 ? -27.812 6.463 6.300 1.00 94.81 388 PHE A CA 1
ATOM 3076 C C . PHE A 1 388 ? -28.055 5.237 7.206 1.00 94.81 388 PHE A C 1
ATOM 3078 O O . PHE A 1 388 ? -27.993 4.100 6.740 1.00 94.81 388 PHE A O 1
ATOM 3085 N N . GLY A 1 389 ? -28.351 5.451 8.492 1.00 95.69 389 GLY A N 1
ATOM 3086 C CA . GLY A 1 389 ? -28.661 4.407 9.464 1.00 95.69 389 GLY A CA 1
ATOM 3087 C C . GLY A 1 389 ? -27.438 3.816 10.163 1.00 95.69 389 GLY A C 1
ATOM 3088 O O . GLY A 1 389 ? -27.564 2.774 10.794 1.00 95.69 389 GLY A O 1
ATOM 3089 N N . TYR A 1 390 ? -26.250 4.421 10.063 1.00 97.00 390 TYR A N 1
ATOM 3090 C CA . TYR A 1 390 ? -25.028 3.872 10.666 1.00 97.00 390 TYR A CA 1
ATOM 3091 C C . TYR A 1 390 ? -24.782 4.384 12.089 1.00 97.00 390 TYR A C 1
ATOM 3093 O O . TYR A 1 390 ? -25.039 5.542 12.419 1.00 97.00 390 TYR A O 1
ATOM 3101 N N . LYS A 1 391 ? -24.171 3.543 12.930 1.00 96.06 391 LYS A N 1
ATOM 3102 C CA . LYS A 1 391 ? -23.709 3.920 14.272 1.00 96.06 391 LYS A CA 1
ATOM 3103 C C . LYS A 1 391 ? -22.321 4.526 14.211 1.00 96.06 391 LYS A C 1
ATOM 3105 O O . LYS A 1 391 ? -21.312 3.820 14.183 1.00 96.06 391 LYS A O 1
ATOM 3110 N N . VAL A 1 392 ? -22.251 5.850 14.258 1.00 96.62 392 VAL A N 1
ATOM 3111 C CA . VAL A 1 392 ? -20.968 6.552 14.239 1.00 96.62 392 VAL A CA 1
ATOM 3112 C C . VAL A 1 392 ? -20.376 6.634 15.641 1.00 96.62 392 VAL A C 1
ATOM 3114 O O . VAL A 1 392 ? -21.032 7.041 16.602 1.00 96.62 392 VAL A O 1
ATOM 3117 N N . LYS A 1 393 ? -19.105 6.259 15.776 1.00 94.94 393 LYS A N 1
ATOM 3118 C CA . LYS A 1 393 ? -18.364 6.311 17.037 1.00 94.94 393 LYS A CA 1
ATOM 3119 C C . LYS A 1 393 ? -17.103 7.151 16.866 1.00 94.94 393 LYS A C 1
ATOM 3121 O O . LYS A 1 393 ? -16.256 6.858 16.027 1.00 94.94 393 LYS A O 1
ATOM 3126 N N . MET A 1 394 ? -16.957 8.172 17.707 1.00 93.94 394 MET A N 1
ATOM 3127 C CA . MET A 1 394 ? -15.795 9.063 17.724 1.00 93.94 394 MET A CA 1
ATOM 3128 C C . MET A 1 394 ? -15.394 9.427 19.161 1.00 93.94 394 MET A C 1
ATOM 3130 O O . MET A 1 394 ? -16.239 9.389 20.059 1.00 93.94 394 MET A O 1
ATOM 3134 N N . PRO A 1 395 ? -14.126 9.806 19.411 1.00 91.19 395 PRO A N 1
ATOM 3135 C CA . PRO A 1 395 ? -13.708 10.341 20.705 1.00 91.19 395 PRO A CA 1
ATOM 3136 C C . PRO A 1 395 ? -14.530 11.567 21.130 1.00 91.19 395 PRO A C 1
ATOM 3138 O O . PRO A 1 395 ? -14.850 12.423 20.303 1.00 91.19 395 PRO A O 1
ATOM 3141 N N . CYS A 1 396 ? -14.814 11.698 22.428 1.00 86.25 396 CYS A N 1
ATOM 3142 C CA . CYS A 1 396 ? -15.597 12.816 22.950 1.00 86.25 396 CYS A CA 1
ATOM 3143 C C . CYS A 1 396 ? -14.867 14.164 22.772 1.00 86.25 396 CYS A C 1
ATOM 3145 O O . CYS A 1 396 ? -13.634 14.249 22.766 1.00 86.25 396 CYS A O 1
ATOM 3147 N N . PHE A 1 397 ? -15.640 15.248 22.677 1.00 85.31 397 PHE A N 1
ATOM 3148 C CA . PHE A 1 397 ? -15.133 16.622 22.740 1.00 85.31 397 PHE A CA 1
ATOM 3149 C C . PHE A 1 397 ? -15.288 17.181 24.152 1.00 85.31 397 PHE A C 1
ATOM 3151 O O . PHE A 1 397 ? -16.277 16.893 24.822 1.00 85.31 397 PHE A O 1
ATOM 3158 N N . LEU A 1 398 ? -14.331 18.001 24.593 1.00 83.94 398 LEU A N 1
ATOM 3159 C CA . LEU A 1 398 ? -14.523 18.798 25.802 1.00 83.94 398 LEU A CA 1
ATOM 3160 C C . LEU A 1 398 ? -15.631 19.818 25.536 1.00 83.94 398 LEU A C 1
ATOM 3162 O O . LEU A 1 398 ? -15.594 20.534 24.530 1.00 83.94 398 LEU A O 1
ATOM 3166 N N . LYS A 1 399 ? -16.626 19.873 26.421 1.00 82.12 399 LYS A N 1
ATOM 3167 C CA . LYS A 1 399 ? -17.700 20.863 26.325 1.00 82.12 399 LYS A CA 1
ATOM 3168 C C . LYS A 1 399 ? -17.165 22.244 26.706 1.00 82.12 399 LYS A C 1
ATOM 3170 O O . LYS A 1 399 ? -16.176 22.376 27.427 1.00 82.12 399 LYS A O 1
ATOM 3175 N N . LYS A 1 400 ? -17.815 23.302 26.216 1.00 75.12 400 LYS A N 1
ATOM 3176 C CA . LYS A 1 400 ? -17.433 24.681 26.549 1.00 75.12 400 LYS A CA 1
ATOM 3177 C C . LYS A 1 400 ? -17.521 24.874 28.071 1.00 75.12 400 LYS A C 1
ATOM 3179 O O . LYS A 1 400 ? -18.561 24.596 28.654 1.00 75.12 400 LYS A O 1
ATOM 3184 N N . GLY A 1 401 ? -16.426 25.313 28.696 1.00 75.25 401 GLY A N 1
ATOM 3185 C CA . GLY A 1 401 ? -16.318 25.469 30.155 1.00 75.25 401 GLY A CA 1
ATOM 3186 C C . GLY A 1 401 ? -15.838 24.225 30.916 1.00 75.25 401 GLY A C 1
ATOM 3187 O O . GLY A 1 401 ? -15.601 24.305 32.116 1.00 75.25 401 GLY A O 1
ATOM 3188 N N . GLN A 1 402 ? -15.637 23.091 30.240 1.00 80.94 402 GLN A N 1
ATOM 3189 C CA . GLN A 1 402 ? -15.133 21.860 30.843 1.00 80.94 402 GLN A CA 1
ATOM 3190 C C . GLN A 1 402 ? -13.618 21.737 30.616 1.00 80.94 402 GLN A C 1
ATOM 3192 O O . GLN A 1 402 ? -13.150 21.708 29.479 1.00 80.94 402 GLN A O 1
ATOM 3197 N N . SER A 1 403 ? -12.837 21.635 31.694 1.00 77.31 403 SER A N 1
ATOM 3198 C CA . SER A 1 403 ? -11.374 21.476 31.616 1.00 77.31 403 SER A CA 1
ATOM 3199 C C . SER A 1 403 ? -10.923 20.016 31.478 1.00 77.31 403 SER A C 1
ATOM 3201 O O . SER A 1 403 ? -9.792 19.758 31.067 1.00 77.31 403 SER A O 1
ATOM 3203 N N . ARG A 1 404 ? -11.786 19.051 31.833 1.00 81.12 404 ARG A N 1
ATOM 3204 C CA . ARG A 1 404 ? -11.496 17.607 31.835 1.00 81.12 404 ARG A CA 1
ATOM 3205 C C . ARG A 1 404 ? -12.743 16.790 31.512 1.00 81.12 404 ARG A C 1
ATOM 3207 O O . ARG A 1 404 ? -13.830 17.144 31.956 1.00 81.12 404 ARG A O 1
ATOM 3214 N N . PHE A 1 405 ? -12.584 15.676 30.802 1.00 80.31 405 PHE A N 1
ATOM 3215 C CA . PHE A 1 405 ? -13.669 14.715 30.579 1.00 80.31 405 PHE A CA 1
ATOM 3216 C C . PHE A 1 405 ? -14.212 14.159 31.895 1.00 80.31 405 PHE A C 1
ATOM 3218 O O . PHE A 1 405 ? -13.459 13.973 32.853 1.00 80.31 405 PHE A O 1
ATOM 3225 N N . THR A 1 406 ? -15.503 13.832 31.917 1.00 85.25 406 THR A N 1
ATOM 3226 C CA . THR A 1 406 ? -16.041 12.951 32.961 1.00 85.25 406 THR A CA 1
ATOM 3227 C C . THR A 1 406 ? -15.392 11.569 32.864 1.00 85.25 406 THR A C 1
ATOM 3229 O O . THR A 1 406 ? -14.880 11.180 31.810 1.00 85.25 406 THR A O 1
ATOM 3232 N N . THR A 1 407 ? -15.434 10.787 33.944 1.00 79.50 407 THR A N 1
ATOM 3233 C CA . THR A 1 407 ? -14.901 9.415 33.952 1.00 79.50 407 THR A CA 1
ATOM 3234 C C . THR A 1 407 ? -15.487 8.572 32.816 1.00 79.50 407 THR A C 1
ATOM 3236 O O . THR A 1 407 ? -14.747 7.875 32.122 1.00 79.50 407 THR A O 1
ATOM 3239 N N . ASN A 1 408 ? -16.794 8.694 32.562 1.00 83.25 408 ASN A N 1
ATOM 3240 C CA . ASN A 1 408 ? -17.463 7.961 31.490 1.00 83.25 408 ASN A CA 1
ATOM 3241 C C . ASN A 1 408 ? -17.014 8.432 30.092 1.00 83.25 408 ASN A C 1
ATOM 3243 O O . ASN A 1 408 ? -16.619 7.611 29.268 1.00 83.25 408 ASN A O 1
ATOM 3247 N N . GLU A 1 409 ? -16.975 9.746 29.833 1.00 83.38 409 GLU A N 1
ATOM 3248 C CA . GLU A 1 409 ? -16.478 10.302 28.557 1.00 83.38 409 GLU A CA 1
ATOM 3249 C C . GLU A 1 409 ? -15.014 9.908 28.292 1.00 83.38 409 GLU A C 1
ATOM 3251 O O . GLU A 1 409 ? -14.632 9.596 27.159 1.00 83.38 409 GLU A O 1
ATOM 3256 N N . ALA A 1 410 ? -14.188 9.874 29.342 1.00 78.19 410 ALA A N 1
ATOM 3257 C CA . ALA A 1 410 ? -12.804 9.429 29.257 1.00 78.19 410 ALA A CA 1
ATOM 3258 C C . ALA A 1 410 ? -12.702 7.930 28.926 1.00 78.19 410 ALA A C 1
ATOM 3260 O O . ALA A 1 410 ? -11.868 7.543 28.105 1.00 78.19 410 ALA A O 1
ATOM 3261 N N . HIS A 1 411 ? -13.541 7.081 29.528 1.00 78.44 411 HIS A N 1
ATOM 3262 C CA . HIS A 1 411 ? -13.601 5.648 29.219 1.00 78.44 411 HIS A CA 1
ATOM 3263 C C . HIS A 1 411 ? -14.052 5.392 27.780 1.00 78.44 411 HIS A C 1
ATOM 3265 O O . HIS A 1 411 ? -13.345 4.698 27.049 1.00 78.44 411 HIS A O 1
ATOM 3271 N N . GLN A 1 412 ? -15.138 6.032 27.339 1.00 82.75 412 GLN A N 1
ATOM 3272 C CA . GLN A 1 412 ? -15.626 5.935 25.960 1.00 82.75 412 GLN A CA 1
ATOM 3273 C C . GLN A 1 412 ? -14.557 6.377 24.957 1.00 82.75 412 GLN A C 1
ATOM 3275 O O . GLN A 1 412 ? -14.220 5.651 24.023 1.00 82.75 412 GLN A O 1
ATOM 3280 N N . THR A 1 413 ? -13.910 7.517 25.210 1.00 82.88 413 THR A N 1
ATOM 3281 C CA . THR A 1 413 ? -12.801 8.005 24.380 1.00 82.88 413 THR A CA 1
ATOM 3282 C C . THR A 1 413 ? -11.653 6.995 24.292 1.00 82.88 413 THR A C 1
ATOM 3284 O O . THR A 1 413 ? -11.112 6.769 23.206 1.00 82.88 413 THR A O 1
ATOM 3287 N N . ARG A 1 414 ? -11.281 6.351 25.406 1.00 80.19 414 ARG A N 1
ATOM 3288 C CA . ARG A 1 414 ? -10.239 5.311 25.424 1.00 80.19 414 ARG A CA 1
ATOM 3289 C C . ARG A 1 414 ? -10.647 4.080 24.620 1.00 80.19 414 ARG A C 1
ATOM 3291 O O . ARG A 1 414 ? -9.799 3.535 23.919 1.00 80.19 414 ARG A O 1
ATOM 3298 N N . PHE A 1 415 ? -11.904 3.648 24.703 1.00 84.88 415 PHE A N 1
ATOM 3299 C CA . PHE A 1 415 ? -12.407 2.503 23.942 1.00 84.88 415 PHE A CA 1
ATOM 3300 C C . PHE A 1 415 ? -12.345 2.768 22.441 1.00 84.88 415 PHE A C 1
ATOM 3302 O O . PHE A 1 415 ? -11.710 2.004 21.716 1.00 84.88 415 PHE A O 1
ATOM 3309 N N . ILE A 1 416 ? -12.880 3.908 21.996 1.00 87.31 416 ILE A N 1
ATOM 3310 C CA . ILE A 1 416 ? -12.845 4.291 20.582 1.00 87.31 416 ILE A CA 1
ATOM 3311 C C . ILE A 1 416 ? -11.407 4.438 20.082 1.00 87.31 416 ILE A C 1
ATOM 3313 O O . ILE A 1 416 ? -11.065 3.924 19.022 1.00 87.31 416 ILE A O 1
ATOM 3317 N N . THR A 1 417 ? -10.527 5.063 20.869 1.00 82.94 417 THR A N 1
ATOM 3318 C CA . THR A 1 417 ? -9.114 5.223 20.490 1.00 82.94 417 THR A CA 1
ATOM 3319 C C . THR A 1 417 ? -8.398 3.876 20.356 1.00 82.94 417 THR A C 1
ATOM 3321 O O . THR A 1 417 ? -7.625 3.693 19.418 1.00 82.94 417 THR A O 1
ATOM 3324 N N . LYS A 1 418 ? -8.673 2.913 21.249 1.00 79.94 418 LYS A N 1
ATOM 3325 C CA . LYS A 1 418 ? -8.097 1.560 21.180 1.00 79.94 418 LYS A CA 1
ATOM 3326 C C . LYS A 1 418 ? -8.524 0.809 19.926 1.00 79.94 418 LYS A C 1
ATOM 3328 O O . LYS A 1 418 ? -7.686 0.155 19.314 1.00 79.94 418 LYS A O 1
ATOM 3333 N N . ILE A 1 419 ? -9.801 0.897 19.554 1.00 84.06 419 ILE A N 1
ATOM 3334 C CA . ILE A 1 419 ? -10.291 0.247 18.336 1.00 84.06 419 ILE A CA 1
ATOM 3335 C C . ILE A 1 419 ? -9.700 0.945 17.109 1.00 84.06 419 ILE A C 1
ATOM 3337 O O . ILE A 1 419 ? -9.162 0.276 16.233 1.00 84.06 419 ILE A O 1
ATOM 3341 N N . ARG A 1 420 ? -9.723 2.284 17.076 1.00 89.62 420 ARG A N 1
ATOM 3342 C CA . ARG A 1 420 ? -9.248 3.078 15.935 1.00 89.62 420 ARG A CA 1
ATOM 3343 C C . ARG A 1 420 ? -7.760 2.876 15.650 1.00 89.62 420 ARG A C 1
ATOM 3345 O O . ARG A 1 420 ? -7.384 2.881 14.489 1.00 89.62 420 ARG A O 1
ATOM 3352 N N . TRP A 1 421 ? -6.918 2.656 16.663 1.00 86.69 421 TRP A N 1
ATOM 3353 C CA . TRP A 1 421 ? -5.457 2.540 16.512 1.00 86.69 421 TRP A CA 1
ATOM 3354 C C . TRP A 1 421 ? -4.994 1.599 15.379 1.00 86.69 421 TRP A C 1
ATOM 3356 O O . TRP A 1 421 ? -3.966 1.848 14.750 1.00 86.69 421 TRP A O 1
ATOM 3366 N N . VAL A 1 422 ? -5.757 0.546 15.057 1.00 84.00 422 VAL A N 1
ATOM 3367 C CA . VAL A 1 422 ? -5.406 -0.375 13.959 1.00 84.00 422 VAL A CA 1
ATOM 3368 C C . VAL A 1 422 ? -5.318 0.315 12.592 1.00 84.00 422 VAL A C 1
ATOM 3370 O O . VAL A 1 422 ? -4.490 -0.090 11.778 1.00 84.00 422 VAL A O 1
ATOM 3373 N N . VAL A 1 423 ? -6.088 1.383 12.348 1.00 89.62 423 VAL A N 1
ATOM 3374 C CA . VAL A 1 423 ? -6.004 2.151 11.093 1.00 89.62 423 VAL A CA 1
ATOM 3375 C C . VAL A 1 423 ? -4.708 2.951 11.003 1.00 89.62 423 VAL A C 1
ATOM 3377 O O . VAL A 1 423 ? -4.114 3.045 9.932 1.00 89.62 423 VAL A O 1
ATOM 3380 N N . GLU A 1 424 ? -4.197 3.447 12.133 1.00 87.50 424 GLU A N 1
ATOM 3381 C CA . GLU A 1 424 ? -2.900 4.127 12.191 1.00 87.50 424 GLU A CA 1
ATOM 3382 C C . GLU A 1 424 ? -1.769 3.141 11.885 1.00 87.50 424 GLU A C 1
ATOM 3384 O O . GLU A 1 424 ? -0.832 3.471 11.154 1.00 87.50 424 GLU A O 1
ATOM 3389 N N . SER A 1 425 ? -1.888 1.903 12.381 1.00 85.50 425 SER A N 1
ATOM 3390 C CA . SER A 1 425 ? -0.970 0.813 12.045 1.00 85.50 425 SER A CA 1
ATOM 3391 C C . SER A 1 425 ? -1.023 0.467 10.554 1.00 85.50 425 SER A C 1
ATOM 3393 O O . SER A 1 425 ? 0.030 0.410 9.917 1.00 85.50 425 SER A O 1
ATOM 3395 N N . ALA A 1 426 ? -2.220 0.334 9.970 1.00 87.31 426 ALA A N 1
ATOM 3396 C CA . ALA A 1 426 ? -2.393 0.085 8.537 1.00 87.31 426 ALA A CA 1
ATOM 3397 C C . ALA A 1 426 ? -1.778 1.211 7.684 1.00 87.31 426 ALA A C 1
ATOM 3399 O O . ALA A 1 426 ? -0.991 0.951 6.768 1.00 87.31 426 ALA A O 1
ATOM 3400 N N . ASN A 1 427 ? -2.042 2.470 8.050 1.00 89.69 427 ASN A N 1
ATOM 3401 C CA . ASN A 1 427 ? -1.437 3.657 7.445 1.00 89.69 427 ASN A CA 1
ATOM 3402 C C . ASN A 1 427 ? 0.096 3.644 7.545 1.00 89.69 427 ASN A C 1
ATOM 3404 O O . ASN A 1 427 ? 0.791 3.923 6.563 1.00 89.69 427 ASN A O 1
ATOM 3408 N N . GLY A 1 428 ? 0.639 3.291 8.712 1.00 87.31 428 GLY A N 1
ATOM 3409 C CA . GLY A 1 428 ? 2.075 3.119 8.926 1.00 87.31 428 GLY A CA 1
ATOM 3410 C C . GLY A 1 428 ? 2.665 2.018 8.045 1.00 87.31 428 GLY A C 1
ATOM 3411 O O . GLY A 1 428 ? 3.705 2.217 7.416 1.00 87.31 428 GLY A O 1
ATOM 3412 N N . GLY A 1 429 ? 1.968 0.887 7.924 1.00 84.50 429 GLY A N 1
ATOM 3413 C CA . GLY A 1 429 ? 2.358 -0.206 7.046 1.00 84.50 429 GLY A CA 1
ATOM 3414 C C . GLY A 1 429 ? 2.406 0.229 5.586 1.00 84.50 429 GLY A C 1
ATOM 3415 O O . GLY A 1 429 ? 3.409 -0.047 4.927 1.00 84.50 429 GLY A O 1
ATOM 3416 N N . VAL A 1 430 ? 1.422 0.995 5.087 1.00 86.69 430 VAL A N 1
ATOM 3417 C CA . VAL A 1 430 ? 1.482 1.588 3.736 1.00 86.69 430 VAL A CA 1
ATOM 3418 C C . VAL A 1 430 ? 2.720 2.467 3.577 1.00 86.69 430 VAL A C 1
ATOM 3420 O O . VAL A 1 430 ? 3.494 2.249 2.641 1.00 86.69 430 VAL A O 1
ATOM 3423 N N . LYS A 1 431 ? 2.986 3.348 4.545 1.00 86.62 431 LYS A N 1
ATOM 3424 C CA . LYS A 1 431 ? 4.140 4.264 4.555 1.00 86.62 431 LYS A CA 1
ATOM 3425 C C . LYS A 1 431 ? 5.508 3.596 4.728 1.00 86.62 431 LYS A C 1
ATOM 3427 O O . LYS A 1 431 ? 6.521 4.256 4.521 1.00 86.62 431 LYS A O 1
ATOM 3432 N N . GLN A 1 432 ? 5.577 2.287 4.990 1.00 86.25 432 GLN A N 1
ATOM 3433 C CA . GLN A 1 432 ? 6.832 1.537 4.829 1.00 86.25 432 GLN A CA 1
ATOM 3434 C C . GLN A 1 432 ? 7.324 1.506 3.374 1.00 86.25 432 GLN A C 1
ATOM 3436 O O . GLN A 1 432 ? 8.492 1.212 3.122 1.00 86.25 432 GLN A O 1
ATOM 3441 N N . TRP A 1 433 ? 6.443 1.762 2.402 1.00 91.94 433 TRP A N 1
ATOM 3442 C CA . TRP A 1 433 ? 6.865 2.102 1.049 1.00 91.94 433 TRP A CA 1
ATOM 3443 C C . TRP A 1 433 ? 7.381 3.533 1.057 1.00 91.94 433 TRP A C 1
ATOM 3445 O O . TRP A 1 433 ? 6.607 4.487 1.163 1.00 91.94 433 TRP A O 1
ATOM 3455 N N . GLN A 1 434 ? 8.702 3.678 0.948 1.00 93.38 434 GLN A N 1
ATOM 3456 C CA . GLN A 1 434 ? 9.363 4.978 1.019 1.00 93.38 434 GLN A CA 1
ATOM 3457 C C . GLN A 1 434 ? 8.888 5.938 -0.074 1.00 93.38 434 GLN A C 1
ATOM 3459 O O . GLN A 1 434 ? 9.015 7.147 0.097 1.00 93.38 434 GLN A O 1
ATOM 3464 N N . PHE A 1 435 ? 8.292 5.431 -1.158 1.00 93.69 435 PHE A N 1
ATOM 3465 C CA . PHE A 1 435 ? 7.595 6.257 -2.140 1.00 93.69 435 PHE A CA 1
ATOM 3466 C C . PHE A 1 435 ? 6.536 7.175 -1.503 1.00 93.69 435 PHE A C 1
ATOM 3468 O O . PHE A 1 435 ? 6.504 8.355 -1.831 1.00 93.69 435 PHE A O 1
ATOM 3475 N N . PHE A 1 436 ? 5.726 6.677 -0.560 1.00 93.38 436 PHE A N 1
ATOM 3476 C CA . PHE A 1 436 ? 4.693 7.474 0.120 1.00 93.38 436 PHE A CA 1
ATOM 3477 C C . PHE A 1 436 ? 5.212 8.272 1.321 1.00 93.38 436 PHE A C 1
ATOM 3479 O O . PHE A 1 436 ? 4.540 9.193 1.781 1.00 93.38 436 PHE A O 1
ATOM 3486 N N . ASN A 1 437 ? 6.384 7.910 1.845 1.00 91.25 437 ASN A N 1
ATOM 3487 C CA . ASN A 1 437 ? 7.018 8.613 2.960 1.00 91.25 437 ASN A CA 1
ATOM 3488 C C . ASN A 1 437 ? 7.828 9.839 2.495 1.00 91.25 437 ASN A C 1
ATOM 3490 O O . ASN A 1 437 ? 7.997 10.805 3.237 1.00 91.25 437 ASN A O 1
ATOM 3494 N N . LYS A 1 438 ? 8.329 9.805 1.255 1.00 91.44 438 LYS A N 1
ATOM 3495 C CA . LYS A 1 438 ? 9.052 10.905 0.608 1.00 91.44 438 LYS A CA 1
ATOM 3496 C C . LYS A 1 438 ? 8.089 11.859 -0.107 1.00 91.44 438 LYS A C 1
ATOM 3498 O O . LYS A 1 438 ? 6.928 11.545 -0.348 1.00 91.44 438 LYS A O 1
ATOM 3503 N N . THR A 1 439 ? 8.596 13.030 -0.487 1.00 94.19 439 THR A N 1
ATOM 3504 C CA . THR A 1 439 ? 7.865 13.974 -1.341 1.00 94.19 439 THR A CA 1
ATOM 3505 C C . THR A 1 439 ? 7.788 13.439 -2.773 1.00 94.19 439 THR A C 1
ATOM 3507 O O . THR A 1 439 ? 8.811 13.310 -3.448 1.00 94.19 439 THR A O 1
ATOM 3510 N N . ILE A 1 440 ? 6.577 13.150 -3.243 1.00 93.69 440 ILE A N 1
ATOM 3511 C CA . ILE A 1 440 ? 6.311 12.551 -4.554 1.00 93.69 440 ILE A CA 1
ATOM 3512 C C . ILE A 1 440 ? 6.370 13.627 -5.655 1.00 93.69 440 ILE A C 1
ATOM 3514 O O . ILE A 1 440 ? 5.826 14.720 -5.474 1.00 93.69 440 ILE A O 1
ATOM 3518 N N . PRO A 1 441 ? 6.993 13.352 -6.817 1.00 91.00 441 PRO A N 1
ATOM 3519 C CA . PRO A 1 441 ? 6.964 14.275 -7.947 1.00 91.00 441 PRO A CA 1
ATOM 3520 C C . PRO A 1 441 ? 5.550 14.527 -8.473 1.00 91.00 441 PRO A C 1
ATOM 3522 O O . PRO A 1 441 ? 4.747 13.602 -8.596 1.00 91.00 441 PRO A O 1
ATOM 3525 N N . ASN A 1 442 ? 5.261 15.765 -8.872 1.00 88.81 442 ASN A N 1
ATOM 3526 C CA . ASN A 1 442 ? 3.911 16.155 -9.312 1.00 88.81 442 ASN A CA 1
ATOM 3527 C C . ASN A 1 442 ? 3.448 15.416 -10.568 1.00 88.81 442 ASN A C 1
ATOM 3529 O O . ASN A 1 442 ? 2.258 15.183 -10.747 1.00 88.81 442 ASN A O 1
ATOM 3533 N N . SER A 1 443 ? 4.394 15.005 -11.413 1.00 86.12 443 SER A N 1
ATOM 3534 C CA . SER A 1 443 ? 4.141 14.179 -12.596 1.00 86.12 443 SER A CA 1
ATOM 3535 C C . SER A 1 443 ? 3.624 12.775 -12.267 1.00 86.12 443 SER A C 1
ATOM 3537 O O . SER A 1 443 ? 3.229 12.047 -13.171 1.00 86.12 443 SER A O 1
ATOM 3539 N N . MET A 1 444 ? 3.639 12.369 -10.994 1.00 88.69 444 MET A N 1
ATOM 3540 C CA . MET A 1 444 ? 3.169 11.058 -10.548 1.00 88.69 444 MET A CA 1
ATOM 3541 C C . MET A 1 444 ? 1.860 11.124 -9.755 1.00 88.69 444 MET A C 1
ATOM 3543 O O . MET A 1 444 ? 1.425 10.083 -9.274 1.00 88.69 444 MET A O 1
ATOM 3547 N N . ILE A 1 445 ? 1.225 12.300 -9.620 1.00 89.62 445 ILE A N 1
ATOM 3548 C CA . ILE A 1 445 ? -0.003 12.472 -8.819 1.00 89.62 445 ILE A CA 1
ATOM 3549 C C . ILE A 1 445 ? -1.109 11.513 -9.269 1.00 89.62 445 ILE A C 1
ATOM 3551 O O . ILE A 1 445 ? -1.717 10.856 -8.430 1.00 89.62 445 ILE A O 1
ATOM 3555 N N . GLU A 1 446 ? -1.317 11.377 -10.579 1.00 89.94 446 GLU A N 1
ATOM 3556 C CA . GLU A 1 446 ? -2.342 10.493 -11.156 1.00 89.94 446 GLU A CA 1
ATOM 3557 C C . GLU A 1 446 ? -2.119 9.016 -10.800 1.00 89.94 446 GLU A C 1
ATOM 3559 O O . GLU A 1 446 ? -3.071 8.254 -10.693 1.00 89.94 446 GLU A O 1
ATOM 3564 N N . LYS A 1 447 ? -0.867 8.621 -10.534 1.00 90.44 447 LYS A N 1
ATOM 3565 C CA . LYS A 1 447 ? -0.495 7.240 -10.191 1.00 90.44 447 LYS A CA 1
ATOM 3566 C C . LYS A 1 447 ? -0.585 6.948 -8.695 1.00 90.44 447 LYS A C 1
ATOM 3568 O O . LYS A 1 447 ? -0.479 5.793 -8.297 1.00 90.44 447 LYS A O 1
ATOM 3573 N N . ILE A 1 448 ? -0.743 7.974 -7.850 1.00 92.00 448 ILE A N 1
ATOM 3574 C CA . ILE A 1 448 ? -0.761 7.803 -6.389 1.00 92.00 448 ILE A CA 1
ATOM 3575 C C . ILE A 1 448 ? -1.901 6.875 -5.978 1.00 92.00 448 ILE A C 1
ATOM 3577 O O . ILE A 1 448 ? -1.659 5.983 -5.173 1.00 92.00 448 ILE A O 1
ATOM 3581 N N . GLY A 1 449 ? -3.103 7.057 -6.536 1.00 90.12 449 GLY A N 1
ATOM 3582 C CA . GLY A 1 449 ? -4.268 6.223 -6.212 1.00 90.12 449 GLY A CA 1
ATOM 3583 C C . GLY A 1 449 ? -4.034 4.761 -6.544 1.00 90.12 449 GLY A C 1
ATOM 3584 O O . GLY A 1 449 ? -4.151 3.904 -5.671 1.00 90.12 449 GLY A O 1
ATOM 3585 N N . ASP A 1 450 ? -3.595 4.496 -7.772 1.00 91.56 450 ASP A N 1
ATOM 3586 C CA . ASP A 1 450 ? -3.272 3.148 -8.231 1.00 91.56 450 ASP A CA 1
ATOM 3587 C C . ASP A 1 450 ? -2.224 2.485 -7.337 1.00 91.56 450 ASP A C 1
ATOM 3589 O O . ASP A 1 450 ? -2.437 1.389 -6.821 1.00 91.56 450 ASP A O 1
ATOM 3593 N N . TYR A 1 451 ? -1.108 3.169 -7.080 1.00 92.19 451 TYR A N 1
ATOM 3594 C CA . TYR A 1 451 ? -0.053 2.628 -6.228 1.00 92.19 451 TYR A CA 1
ATOM 3595 C C . TYR A 1 451 ? -0.542 2.374 -4.809 1.00 92.19 451 TYR A C 1
ATOM 3597 O O . TYR A 1 451 ? -0.156 1.380 -4.200 1.00 92.19 451 TYR A O 1
ATOM 3605 N N . PHE A 1 452 ? -1.396 3.241 -4.268 1.00 89.06 452 PHE A N 1
ATOM 3606 C CA . PHE A 1 452 ? -1.904 3.073 -2.913 1.00 89.06 452 PHE A CA 1
ATOM 3607 C C . PHE A 1 452 ? -2.746 1.793 -2.803 1.00 89.06 452 PHE A C 1
ATOM 3609 O O . PHE A 1 452 ? -2.620 1.051 -1.830 1.00 89.06 452 PHE A O 1
ATOM 3616 N N . ARG A 1 453 ? -3.522 1.488 -3.850 1.00 88.94 453 ARG A N 1
ATOM 3617 C CA . ARG A 1 453 ? -4.398 0.310 -3.942 1.00 88.94 453 ARG A CA 1
ATOM 3618 C C . ARG A 1 453 ? -3.663 -1.009 -4.196 1.00 88.94 453 ARG A C 1
ATOM 3620 O O . ARG A 1 453 ? -4.203 -2.074 -3.928 1.00 88.94 453 ARG A O 1
ATOM 3627 N N . MET A 1 454 ? -2.420 -0.973 -4.675 1.00 87.75 454 MET A N 1
ATOM 3628 C CA . MET A 1 454 ? -1.611 -2.187 -4.887 1.00 87.75 454 MET A CA 1
ATOM 3629 C C . MET A 1 454 ? -1.072 -2.795 -3.592 1.00 87.75 454 MET A C 1
ATOM 3631 O O . MET A 1 454 ? -0.550 -3.912 -3.598 1.00 87.75 454 MET A O 1
ATOM 3635 N N . LYS A 1 455 ? -1.131 -2.062 -2.478 1.00 77.81 455 LYS A N 1
ATOM 3636 C CA . LYS A 1 455 ? -0.611 -2.543 -1.206 1.00 77.81 455 LYS A CA 1
ATOM 3637 C C . LYS A 1 455 ? -1.571 -3.552 -0.583 1.00 77.81 455 LYS A C 1
ATOM 3639 O O . LYS A 1 455 ? -2.543 -3.172 0.061 1.00 77.81 455 LYS A O 1
ATOM 3644 N N . LYS A 1 456 ? -1.231 -4.836 -0.673 1.00 66.62 456 LYS A N 1
ATOM 3645 C CA . LYS A 1 456 ? -1.864 -5.870 0.150 1.00 66.62 456 LYS A CA 1
ATOM 3646 C C . LYS A 1 456 ? -1.259 -5.866 1.553 1.00 66.62 456 LYS A C 1
ATOM 3648 O O . LYS A 1 456 ? -0.039 -5.963 1.709 1.00 66.62 456 LYS A O 1
ATOM 3653 N N . TYR A 1 457 ? -2.102 -5.766 2.579 1.00 52.38 457 TYR A N 1
ATOM 3654 C CA . TYR A 1 457 ? -1.678 -6.020 3.954 1.00 52.38 457 TYR A CA 1
ATOM 3655 C C . TYR A 1 457 ? -1.706 -7.531 4.192 1.00 52.38 457 TYR A C 1
ATOM 3657 O O . TYR A 1 457 ? -2.754 -8.106 4.475 1.00 52.38 457 TYR A O 1
ATOM 3665 N N . ASN A 1 458 ? -0.557 -8.191 4.059 1.00 49.00 458 ASN A N 1
ATOM 3666 C CA . ASN A 1 458 ? -0.434 -9.571 4.514 1.00 49.00 458 ASN A CA 1
ATOM 3667 C C . ASN A 1 458 ? -0.372 -9.547 6.042 1.00 49.00 458 ASN A C 1
ATOM 3669 O O . ASN A 1 458 ? 0.669 -9.265 6.638 1.00 49.00 458 ASN A O 1
ATOM 3673 N N . LYS A 1 459 ? -1.515 -9.794 6.684 1.00 48.00 459 LYS A N 1
ATOM 3674 C CA . LYS A 1 459 ? -1.525 -10.208 8.085 1.00 48.00 459 LYS A CA 1
ATOM 3675 C C . LYS A 1 459 ? -0.719 -11.500 8.159 1.00 48.00 459 LYS A C 1
ATOM 3677 O O . LYS A 1 459 ? -0.990 -12.415 7.388 1.00 48.00 459 LYS A O 1
ATOM 3682 N N . VAL A 1 460 ? 0.251 -11.538 9.071 1.00 53.34 460 VAL A N 1
ATOM 3683 C CA . VAL A 1 460 ? 1.018 -12.747 9.391 1.00 53.34 460 VAL A CA 1
ATOM 3684 C C . VAL A 1 460 ? 0.025 -13.886 9.590 1.00 53.34 460 VAL A C 1
ATOM 3686 O O . VAL A 1 460 ? -0.833 -13.814 10.478 1.00 53.34 460 VAL A O 1
ATOM 3689 N N . SER A 1 461 ? 0.076 -14.880 8.707 1.00 55.44 461 SER A N 1
ATOM 3690 C CA . SER A 1 461 ? -0.822 -16.026 8.780 1.00 55.44 461 SER A CA 1
ATOM 3691 C C . SER A 1 461 ? -0.322 -16.927 9.897 1.00 55.44 461 SER A C 1
ATOM 3693 O O . SER A 1 461 ? 0.730 -17.552 9.780 1.00 55.44 461 SER A O 1
ATOM 3695 N N . TRP A 1 462 ? -1.096 -17.018 10.970 1.00 70.94 462 TRP A N 1
ATOM 3696 C CA . TRP A 1 462 ? -0.810 -17.915 12.081 1.00 70.94 462 TRP A CA 1
ATOM 3697 C C . TRP A 1 462 ? -1.422 -19.279 11.806 1.00 70.94 462 TRP A C 1
ATOM 3699 O O . TRP A 1 462 ? -2.576 -19.377 11.394 1.00 70.94 462 TRP A O 1
ATOM 3709 N N . THR A 1 463 ? -0.646 -20.329 12.031 1.00 79.88 463 THR A N 1
ATOM 3710 C CA . THR A 1 463 ? -1.115 -21.709 11.906 1.00 79.88 463 THR A CA 1
ATOM 3711 C C . THR A 1 463 ? -0.944 -22.373 13.259 1.00 79.88 463 THR A C 1
ATOM 3713 O O . THR A 1 463 ? 0.168 -22.382 13.788 1.00 79.88 463 THR A O 1
ATOM 3716 N N . ALA A 1 464 ? -2.031 -22.884 13.833 1.00 84.62 464 ALA A N 1
ATOM 3717 C CA . ALA A 1 464 ? -1.966 -23.635 15.078 1.00 84.62 464 ALA A CA 1
ATOM 3718 C C . ALA A 1 464 ? -1.313 -24.998 14.817 1.00 84.62 464 ALA A C 1
ATOM 3720 O O . ALA A 1 464 ? -1.669 -25.692 13.865 1.00 84.62 464 ALA A O 1
ATOM 3721 N N . LYS A 1 465 ? -0.339 -25.354 15.647 1.00 85.69 465 LYS A N 1
ATOM 3722 C CA . LYS A 1 465 ? 0.412 -26.605 15.598 1.00 85.69 465 LYS A CA 1
ATOM 3723 C C . LYS A 1 465 ? 0.647 -27.109 17.018 1.00 85.69 465 LYS A C 1
ATOM 3725 O O . LYS A 1 465 ? 0.745 -26.314 17.953 1.00 85.69 465 LYS A O 1
ATOM 3730 N N . GLU A 1 466 ? 0.761 -28.419 17.181 1.00 88.06 466 GLU A N 1
ATOM 3731 C CA . GLU A 1 466 ? 1.229 -29.018 18.434 1.00 88.06 466 GLU A CA 1
ATOM 3732 C C . GLU A 1 466 ? 2.676 -28.604 18.719 1.00 88.06 466 GLU A C 1
ATOM 3734 O O . GLU A 1 466 ? 3.437 -28.317 17.798 1.00 88.06 466 GLU A O 1
ATOM 3739 N N . ALA A 1 467 ? 3.083 -28.579 19.987 1.00 85.44 467 ALA A N 1
ATOM 3740 C CA . ALA A 1 467 ? 4.377 -28.034 20.404 1.00 85.44 467 ALA A CA 1
ATOM 3741 C C . ALA A 1 467 ? 5.598 -28.603 19.665 1.00 85.44 467 ALA A C 1
ATOM 3743 O O . ALA A 1 467 ? 6.550 -27.867 19.400 1.00 85.44 467 ALA A O 1
ATOM 3744 N N . ASN A 1 468 ? 5.583 -29.893 19.327 1.00 85.56 468 ASN A N 1
ATOM 3745 C CA . ASN A 1 468 ? 6.688 -30.535 18.613 1.00 85.56 468 ASN A CA 1
ATOM 3746 C C . ASN A 1 468 ? 6.770 -30.088 17.146 1.00 85.56 468 ASN A C 1
ATOM 3748 O O . ASN A 1 468 ? 7.870 -29.893 16.640 1.00 85.56 468 ASN A O 1
ATOM 3752 N N . ASP A 1 469 ? 5.631 -29.832 16.499 1.00 86.31 469 ASP A N 1
ATOM 3753 C CA . ASP A 1 469 ? 5.570 -29.334 15.117 1.00 86.31 469 ASP A CA 1
ATOM 3754 C C . ASP A 1 469 ? 5.709 -27.811 15.038 1.00 86.31 469 ASP A C 1
ATOM 3756 O O . ASP A 1 469 ? 6.156 -27.255 14.032 1.00 86.31 469 ASP A O 1
ATOM 3760 N N . ALA A 1 470 ? 5.278 -27.120 16.093 1.00 83.62 470 ALA A N 1
ATOM 3761 C CA . ALA A 1 470 ? 5.337 -25.674 16.201 1.00 83.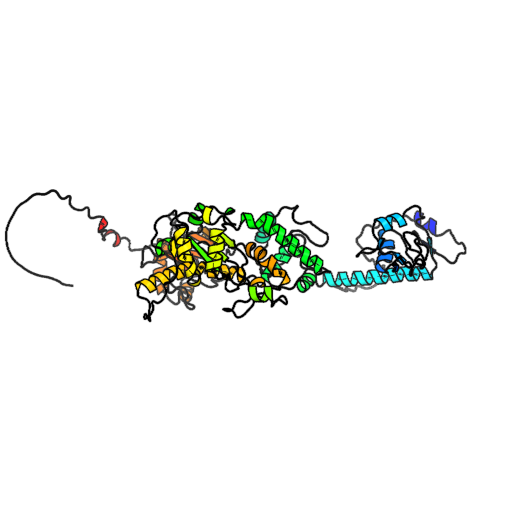62 470 ALA A CA 1
ATOM 3762 C C . ALA A 1 470 ? 6.759 -25.179 16.481 1.00 83.62 470 ALA A C 1
ATOM 3764 O O . ALA A 1 470 ? 7.137 -24.098 16.044 1.00 83.62 470 ALA A O 1
ATOM 3765 N N . ALA A 1 471 ? 7.518 -25.959 17.252 1.00 84.88 471 ALA A N 1
ATOM 3766 C CA . ALA A 1 471 ? 8.717 -25.501 17.935 1.00 84.88 471 ALA A CA 1
ATOM 3767 C C . ALA A 1 471 ? 9.765 -26.622 18.062 1.00 84.88 471 ALA A C 1
ATOM 3769 O O . ALA A 1 471 ? 10.348 -26.815 19.136 1.00 84.88 471 ALA A O 1
ATOM 3770 N N . LEU A 1 472 ? 9.975 -27.398 16.990 1.00 85.69 472 LEU A N 1
ATOM 3771 C CA . LEU A 1 472 ? 10.907 -28.538 16.974 1.00 85.69 472 LEU A CA 1
ATOM 3772 C C . LEU A 1 472 ? 12.317 -28.123 17.418 1.00 85.69 472 LEU A C 1
ATOM 3774 O O . LEU A 1 472 ? 12.925 -28.753 18.277 1.00 85.69 472 LEU A O 1
ATOM 3778 N N . ASP A 1 473 ? 12.776 -26.999 16.873 1.00 88.06 473 ASP A N 1
ATOM 3779 C CA . ASP A 1 473 ? 14.112 -26.434 17.057 1.00 88.06 473 ASP A CA 1
ATOM 3780 C C . ASP A 1 473 ? 14.215 -25.467 18.255 1.00 88.06 473 ASP A C 1
ATOM 3782 O O . ASP A 1 473 ? 15.162 -24.683 18.344 1.00 88.06 473 ASP A O 1
ATOM 3786 N N . PHE A 1 474 ? 13.223 -25.447 19.151 1.00 92.31 474 PHE A N 1
ATOM 3787 C CA . PHE A 1 474 ? 13.248 -24.552 20.309 1.00 92.31 474 PHE A CA 1
ATOM 3788 C C . PHE A 1 474 ? 14.351 -24.969 21.299 1.00 92.31 474 PHE A C 1
ATOM 3790 O O . PHE A 1 474 ? 14.450 -26.163 21.599 1.00 92.31 474 PHE A O 1
ATOM 3797 N N . PRO A 1 475 ? 15.159 -24.030 21.836 1.00 91.50 475 PRO A N 1
ATOM 3798 C CA . PRO A 1 475 ? 16.274 -24.364 22.716 1.00 91.50 475 PRO A CA 1
ATOM 3799 C C . PRO A 1 475 ? 15.819 -25.149 23.946 1.00 91.50 475 PRO A C 1
ATOM 3801 O O . PRO A 1 475 ? 14.936 -24.708 24.686 1.00 91.50 475 PRO A O 1
ATOM 3804 N N . LYS A 1 476 ? 16.448 -26.302 24.180 1.00 92.25 476 LYS A N 1
ATOM 3805 C CA . LYS A 1 476 ? 16.304 -27.044 25.432 1.00 92.25 476 LYS A CA 1
ATOM 3806 C C . LYS A 1 476 ? 17.119 -26.331 26.508 1.00 92.25 476 LYS A C 1
ATOM 3808 O O . LYS A 1 476 ? 18.275 -26.009 26.261 1.00 92.25 476 LYS A O 1
ATOM 3813 N N . MET A 1 477 ? 16.509 -26.099 27.664 1.00 91.25 477 MET A N 1
ATOM 3814 C CA . MET A 1 477 ? 17.148 -25.434 28.801 1.00 91.25 477 MET A CA 1
ATOM 3815 C C . MET A 1 477 ? 16.960 -26.277 30.055 1.00 91.25 477 MET A C 1
ATOM 3817 O O . MET A 1 477 ? 15.945 -26.969 30.193 1.00 91.25 477 MET A O 1
ATOM 3821 N N . ASP A 1 478 ? 17.912 -26.214 30.974 1.00 91.44 478 ASP A N 1
ATOM 3822 C CA . ASP A 1 478 ? 17.735 -26.734 32.322 1.00 91.44 478 ASP A CA 1
ATOM 3823 C C . ASP A 1 478 ? 16.991 -25.735 33.231 1.00 91.44 478 ASP A C 1
ATOM 3825 O O . ASP A 1 478 ? 16.593 -24.634 32.834 1.00 91.44 478 ASP A O 1
ATOM 3829 N N . PHE A 1 479 ? 16.721 -26.146 34.471 1.00 88.38 479 PHE A N 1
ATOM 3830 C CA . PHE A 1 479 ? 15.965 -25.313 35.404 1.00 88.38 479 PHE A CA 1
ATOM 3831 C C . PHE A 1 479 ? 16.760 -24.094 35.906 1.00 88.38 479 PHE A C 1
ATOM 3833 O O . PHE A 1 479 ? 16.150 -23.074 36.231 1.00 88.38 479 PHE A O 1
ATOM 3840 N N . ASN A 1 480 ? 18.093 -24.176 35.957 1.00 88.81 480 ASN A N 1
ATOM 3841 C CA . ASN A 1 480 ? 18.947 -23.071 36.387 1.00 88.81 480 ASN A CA 1
ATOM 3842 C C . ASN A 1 480 ? 18.992 -21.987 35.308 1.00 88.81 480 ASN A C 1
ATOM 3844 O O . ASN A 1 480 ? 18.758 -20.821 35.614 1.00 88.81 480 ASN A O 1
ATOM 3848 N N . GLU A 1 481 ? 19.164 -22.373 34.044 1.00 88.62 481 GLU A N 1
ATOM 3849 C CA . GLU A 1 481 ? 19.108 -21.465 32.892 1.00 88.62 481 GLU A CA 1
ATOM 3850 C C . GLU A 1 481 ? 17.752 -20.752 32.809 1.00 88.62 481 GLU A C 1
ATOM 3852 O O . GLU A 1 481 ? 17.665 -19.542 32.586 1.00 88.62 481 GLU A O 1
ATOM 3857 N N . LEU A 1 482 ? 16.665 -21.487 33.061 1.00 89.69 482 LEU A N 1
ATOM 3858 C CA . LEU A 1 482 ? 15.329 -20.910 33.169 1.00 89.69 482 LEU A CA 1
ATOM 3859 C C . LEU A 1 482 ? 15.226 -19.899 34.313 1.00 89.69 482 LEU A C 1
ATOM 3861 O O . LEU A 1 482 ? 14.626 -18.839 34.136 1.00 89.69 482 LEU A O 1
ATOM 3865 N N . GLN A 1 483 ? 15.788 -20.215 35.480 1.00 88.12 483 GLN A N 1
ATOM 3866 C CA . GLN A 1 483 ? 15.771 -19.329 36.641 1.00 88.12 483 GLN A CA 1
ATOM 3867 C C . GLN A 1 483 ? 16.571 -18.048 36.388 1.00 88.12 483 GLN A C 1
ATOM 3869 O O . GLN A 1 483 ? 16.136 -16.977 36.819 1.00 88.12 483 GLN A O 1
ATOM 3874 N N . GLU A 1 484 ? 17.694 -18.137 35.679 1.00 85.38 484 GLU A N 1
ATOM 3875 C CA . GLU A 1 484 ? 18.470 -16.980 35.234 1.00 85.38 484 GLU A CA 1
ATOM 3876 C C . GLU A 1 484 ? 17.666 -16.127 34.247 1.00 85.38 484 GLU A C 1
ATOM 3878 O O . GLU A 1 484 ? 17.523 -14.921 34.451 1.00 85.38 484 GLU A O 1
ATOM 3883 N N . LEU A 1 485 ? 17.037 -16.747 33.242 1.00 85.62 485 LEU A N 1
ATOM 3884 C CA . LEU A 1 485 ? 16.221 -16.047 32.245 1.00 85.62 485 LEU A CA 1
ATOM 3885 C C . LEU A 1 485 ? 15.018 -15.326 32.874 1.00 85.62 485 LEU A C 1
ATOM 3887 O O . LEU A 1 485 ? 14.692 -14.195 32.500 1.00 85.62 485 LEU A O 1
ATOM 3891 N N . THR A 1 486 ? 14.344 -15.953 33.843 1.00 85.06 486 THR A N 1
ATOM 3892 C CA . THR A 1 486 ? 13.192 -15.352 34.535 1.00 85.06 486 THR A CA 1
ATOM 3893 C C . THR A 1 486 ? 13.579 -14.438 35.696 1.00 85.06 486 THR A C 1
ATOM 3895 O O . THR A 1 486 ? 12.689 -13.805 36.272 1.00 85.06 486 THR A O 1
ATOM 3898 N N . LEU A 1 487 ? 14.872 -14.352 36.031 1.00 82.31 487 LEU A N 1
ATOM 3899 C CA . LEU A 1 487 ? 15.424 -13.637 37.188 1.00 82.31 487 LEU A CA 1
ATOM 3900 C C . LEU A 1 487 ? 14.803 -14.078 38.516 1.00 82.31 487 LEU A C 1
ATOM 3902 O O . LEU A 1 487 ? 14.442 -13.269 39.374 1.00 82.31 487 LEU A O 1
ATOM 3906 N N . GLY A 1 488 ? 14.664 -15.392 38.671 1.00 81.50 488 GLY A N 1
ATOM 3907 C CA . GLY A 1 488 ? 14.238 -16.028 39.907 1.00 81.50 488 GLY A CA 1
ATOM 3908 C C . GLY A 1 488 ? 13.044 -16.963 39.754 1.00 81.50 488 GLY A C 1
ATOM 3909 O O . GLY A 1 488 ? 12.325 -16.991 38.756 1.00 81.50 488 GLY A O 1
ATOM 3910 N N . ILE A 1 489 ? 12.812 -17.727 40.818 1.00 84.38 489 ILE A N 1
ATOM 3911 C CA . ILE A 1 489 ? 11.863 -18.847 40.854 1.00 84.38 489 ILE A CA 1
ATOM 3912 C C . ILE A 1 489 ? 10.388 -18.434 40.841 1.00 84.38 489 ILE A C 1
ATOM 3914 O O . ILE A 1 489 ? 9.518 -19.272 40.622 1.00 84.38 489 ILE A O 1
ATOM 3918 N N . TYR A 1 490 ? 10.070 -17.168 41.120 1.00 83.56 490 TYR A N 1
ATOM 3919 C CA . TYR A 1 490 ? 8.685 -16.747 41.347 1.00 83.56 490 TYR A CA 1
ATOM 3920 C C . TYR A 1 490 ? 7.800 -16.945 40.109 1.00 83.56 490 TYR A C 1
ATOM 3922 O O . TYR A 1 490 ? 6.701 -17.490 40.213 1.00 83.56 490 TYR A O 1
ATOM 3930 N N . GLN A 1 491 ? 8.285 -16.544 38.930 1.00 87.38 491 GLN A N 1
ATOM 3931 C CA . GLN A 1 491 ? 7.530 -16.728 37.688 1.00 87.38 491 GLN A CA 1
ATOM 3932 C C . GLN A 1 491 ? 7.475 -18.206 37.286 1.00 87.38 491 GLN A C 1
ATOM 3934 O O . GLN A 1 491 ? 6.435 -18.661 36.825 1.00 87.38 491 GLN A O 1
ATOM 3939 N N . LEU A 1 492 ? 8.539 -18.977 37.546 1.00 87.19 492 LEU A N 1
ATOM 3940 C CA . LEU A 1 492 ? 8.589 -20.418 37.270 1.00 87.19 492 LEU A CA 1
ATOM 3941 C C . LEU A 1 492 ? 7.636 -21.236 38.151 1.00 87.19 492 LEU A C 1
ATOM 3943 O O . LEU A 1 492 ? 7.039 -22.204 37.684 1.00 87.19 492 LEU A O 1
ATOM 3947 N N . LYS A 1 493 ? 7.425 -20.829 39.409 1.00 86.12 493 LYS A N 1
ATOM 3948 C CA . LYS A 1 493 ? 6.410 -21.445 40.279 1.00 86.12 493 LYS A CA 1
ATOM 3949 C C . LYS A 1 493 ? 5.008 -21.311 39.683 1.00 86.12 493 LYS A C 1
ATOM 3951 O O . LYS A 1 493 ? 4.241 -22.266 39.716 1.00 86.12 493 LYS A O 1
ATOM 3956 N N . GLN A 1 494 ? 4.693 -20.153 39.102 1.00 86.19 494 GLN A N 1
ATOM 3957 C CA . GLN A 1 494 ? 3.412 -19.930 38.424 1.00 86.19 494 GLN A CA 1
ATOM 3958 C C . GLN A 1 494 ? 3.346 -20.570 37.037 1.00 86.19 494 GLN A C 1
ATOM 3960 O O . GLN A 1 494 ? 2.274 -20.999 36.616 1.00 86.19 494 GLN A O 1
ATOM 3965 N N . ALA A 1 495 ? 4.481 -20.651 36.338 1.00 88.69 495 ALA A N 1
ATOM 3966 C CA . ALA A 1 495 ? 4.581 -21.215 34.999 1.00 88.69 495 ALA A CA 1
ATOM 3967 C C . ALA A 1 495 ? 3.993 -22.627 34.923 1.00 88.69 495 ALA A C 1
ATOM 3969 O O . ALA A 1 495 ? 3.309 -22.939 33.953 1.00 88.69 495 ALA A O 1
ATOM 3970 N N . ARG A 1 496 ? 4.191 -23.448 35.963 1.00 85.94 496 ARG A N 1
ATOM 3971 C CA . ARG A 1 496 ? 3.618 -24.801 36.057 1.00 85.94 496 ARG A CA 1
ATOM 3972 C C . ARG A 1 496 ? 2.091 -24.803 35.996 1.00 85.94 496 ARG A C 1
ATOM 3974 O O . ARG A 1 496 ? 1.535 -25.582 35.226 1.00 85.94 496 ARG A O 1
ATOM 3981 N N . SER A 1 497 ? 1.429 -23.916 36.745 1.00 84.56 497 SER A N 1
ATOM 3982 C CA . SER A 1 497 ? -0.041 -23.835 36.762 1.00 84.56 497 SER A CA 1
ATOM 3983 C C . SER A 1 497 ? -0.587 -23.482 35.390 1.00 84.56 497 SER A C 1
ATOM 3985 O O . SER A 1 497 ? -1.328 -24.264 34.805 1.00 84.56 497 SER A O 1
ATOM 3987 N N . TYR A 1 498 ? -0.091 -22.377 34.823 1.00 87.25 498 TYR A N 1
ATOM 3988 C CA . TYR A 1 498 ? -0.463 -21.953 33.476 1.00 87.25 498 TYR A CA 1
ATOM 3989 C C . TYR A 1 498 ? -0.196 -23.042 32.442 1.00 87.25 498 TYR A C 1
ATOM 3991 O O . TYR A 1 498 ? -1.028 -23.293 31.585 1.00 87.25 498 TYR A O 1
ATOM 3999 N N . THR A 1 499 ? 0.954 -23.711 32.521 1.00 86.56 499 THR A N 1
ATOM 4000 C CA . THR A 1 499 ? 1.287 -24.784 31.580 1.00 86.56 499 THR A CA 1
ATOM 4001 C C . THR A 1 499 ? 0.268 -25.913 31.648 1.00 86.56 499 THR A C 1
ATOM 4003 O O . THR A 1 499 ? -0.177 -26.367 30.606 1.00 86.56 499 THR A O 1
ATOM 4006 N N . THR A 1 500 ? -0.126 -26.326 32.855 1.00 83.94 500 THR A N 1
ATOM 4007 C CA . THR A 1 500 ? -1.082 -27.426 33.058 1.00 83.94 500 THR A CA 1
ATOM 4008 C C . THR A 1 500 ? -2.463 -27.073 32.507 1.00 83.94 500 THR A C 1
ATOM 4010 O O . THR A 1 500 ? -3.066 -27.883 31.815 1.00 83.94 500 THR A O 1
ATOM 4013 N N . GLU A 1 501 ? -2.928 -25.842 32.741 1.00 81.88 501 GLU A N 1
ATOM 4014 C CA . GLU A 1 501 ? -4.193 -25.321 32.193 1.00 81.88 501 GLU A CA 1
ATOM 4015 C C . GLU A 1 501 ? -4.194 -25.237 30.656 1.00 81.88 501 GLU A C 1
ATOM 4017 O O . GLU A 1 501 ? -5.253 -25.186 30.033 1.00 81.88 501 GLU A O 1
ATOM 4022 N N . HIS A 1 502 ? -3.010 -25.214 30.038 1.00 82.50 502 HIS A N 1
ATOM 4023 C CA . HIS A 1 502 ? -2.826 -25.140 28.590 1.00 82.50 502 HIS A CA 1
ATOM 4024 C C . HIS A 1 502 ? -2.594 -26.496 27.910 1.00 82.50 502 HIS A C 1
ATOM 4026 O O . HIS A 1 502 ? -2.474 -26.531 26.682 1.00 82.50 502 HIS A O 1
ATOM 4032 N N . LEU A 1 503 ? -2.552 -27.595 28.669 1.00 83.69 503 LEU A N 1
ATOM 4033 C CA . LEU A 1 503 ? -2.451 -28.938 28.105 1.00 83.69 503 LEU A CA 1
ATOM 4034 C C . LEU A 1 503 ? -3.789 -29.351 27.484 1.00 83.69 503 LEU A C 1
ATOM 4036 O O . LEU A 1 503 ? -4.851 -29.210 28.087 1.00 83.69 503 LEU A O 1
ATOM 4040 N N . ASN A 1 504 ? -3.732 -29.900 26.275 1.00 78.50 504 ASN A N 1
ATOM 4041 C CA . ASN A 1 504 ? -4.855 -30.605 25.669 1.00 78.50 504 ASN A CA 1
ATOM 4042 C C . ASN A 1 504 ? -5.027 -32.008 26.292 1.00 78.50 504 ASN A C 1
ATOM 4044 O O . ASN A 1 504 ? -4.215 -32.453 27.105 1.00 78.50 504 ASN A O 1
ATOM 4048 N N . LEU A 1 505 ? -6.064 -32.739 25.863 1.00 72.88 505 LEU A N 1
ATOM 4049 C CA . LEU A 1 505 ? -6.344 -34.113 26.318 1.00 72.88 505 LEU A CA 1
ATOM 4050 C C . LEU A 1 505 ? -5.173 -35.087 26.085 1.00 72.88 505 LEU A C 1
ATOM 4052 O O . LEU A 1 505 ? -5.068 -36.096 26.774 1.00 72.88 505 LEU A O 1
ATOM 4056 N N . ASN A 1 506 ? -4.275 -34.763 25.152 1.00 72.56 506 ASN A N 1
ATOM 4057 C CA . ASN A 1 506 ? -3.101 -35.564 24.815 1.00 72.56 506 ASN A CA 1
ATOM 4058 C C . ASN A 1 506 ? -1.849 -35.146 25.613 1.00 72.56 506 ASN A C 1
ATOM 4060 O O . ASN A 1 506 ? -0.756 -35.642 25.342 1.00 72.56 506 ASN A O 1
ATOM 4064 N N . GLY A 1 507 ? -1.969 -34.218 26.571 1.00 76.38 507 GLY A N 1
ATOM 4065 C CA . GLY A 1 507 ? -0.849 -33.737 27.384 1.00 76.38 507 GLY A CA 1
ATOM 4066 C C . GLY A 1 507 ? 0.130 -32.829 26.629 1.00 76.38 507 GLY A C 1
ATOM 4067 O O . GLY A 1 507 ? 1.292 -32.711 27.026 1.00 76.38 507 GLY A O 1
ATOM 4068 N N . SER A 1 508 ? -0.313 -32.194 25.541 1.00 81.56 508 SER A N 1
ATOM 4069 C CA . SER A 1 508 ? 0.491 -31.282 24.724 1.00 81.56 508 SER A CA 1
ATOM 4070 C C . SER A 1 508 ? -0.124 -29.881 24.645 1.00 81.56 508 SER A C 1
ATOM 4072 O O . SER A 1 508 ? -1.336 -29.714 24.750 1.00 81.56 508 SER A O 1
ATOM 4074 N N . CYS A 1 509 ? 0.709 -28.852 24.483 1.00 84.75 509 CYS A N 1
ATOM 4075 C CA . CYS A 1 509 ? 0.243 -27.482 24.261 1.00 84.75 509 CYS A CA 1
ATOM 4076 C C . CYS A 1 509 ? 0.230 -27.154 22.762 1.00 84.75 509 CYS A C 1
ATOM 4078 O O . CYS A 1 509 ? 1.189 -27.439 22.040 1.00 84.75 509 CYS A O 1
ATOM 4080 N N . THR A 1 510 ? -0.809 -26.454 22.312 1.00 85.69 510 THR A N 1
ATOM 4081 C CA . THR A 1 510 ? -0.882 -25.912 20.949 1.00 85.69 510 THR A CA 1
ATOM 4082 C C . THR A 1 510 ? -0.314 -24.500 20.877 1.00 85.69 510 THR A C 1
ATOM 4084 O O . THR A 1 510 ? -0.615 -23.650 21.720 1.00 85.69 510 THR A O 1
ATOM 4087 N N . PHE A 1 511 ? 0.446 -24.225 19.823 1.00 89.50 511 PHE A N 1
ATOM 4088 C CA . PHE A 1 511 ? 1.084 -22.943 19.563 1.00 89.50 511 PHE A CA 1
ATOM 4089 C C . PHE A 1 511 ? 0.788 -22.456 18.151 1.00 89.50 511 PHE A C 1
ATOM 4091 O O . PHE A 1 511 ? 0.629 -23.239 17.220 1.00 89.50 511 PHE A O 1
ATOM 4098 N N . GLU A 1 512 ? 0.734 -21.144 17.983 1.00 88.12 512 GLU A N 1
ATOM 4099 C CA . GLU A 1 512 ? 0.559 -20.505 16.690 1.00 88.12 512 GLU A CA 1
ATOM 4100 C C . GLU A 1 512 ? 1.926 -20.148 16.100 1.00 88.12 512 GLU A C 1
ATOM 4102 O O . GLU A 1 512 ? 2.707 -19.420 16.714 1.00 88.12 512 GLU A O 1
ATOM 4107 N N . VAL A 1 513 ? 2.202 -20.626 14.886 1.00 83.50 513 VAL A N 1
ATOM 4108 C CA . VAL A 1 513 ? 3.430 -20.311 14.144 1.00 83.50 513 VAL A CA 1
ATOM 4109 C C . VAL A 1 513 ? 3.106 -19.415 12.960 1.00 83.50 513 VAL A C 1
ATOM 4111 O O . VAL A 1 513 ? 2.174 -19.691 12.196 1.00 83.50 513 VAL A O 1
ATOM 4114 N N . ALA A 1 514 ? 3.880 -18.344 12.807 1.00 72.50 514 ALA A N 1
ATOM 4115 C CA . ALA A 1 514 ? 3.797 -17.453 11.660 1.00 72.50 514 ALA A CA 1
ATOM 4116 C C . ALA A 1 514 ? 4.325 -18.159 10.401 1.00 72.50 514 ALA A C 1
ATOM 4118 O O . ALA A 1 514 ? 5.468 -18.614 10.383 1.00 72.50 514 ALA A O 1
ATOM 4119 N N . LYS A 1 515 ? 3.530 -18.220 9.323 1.00 67.19 515 LYS A N 1
ATOM 4120 C CA . LYS A 1 515 ? 3.979 -18.796 8.038 1.00 67.19 515 LYS A CA 1
ATOM 4121 C C . LYS A 1 515 ? 5.228 -18.099 7.495 1.00 67.19 515 LYS A C 1
ATOM 4123 O O . LYS A 1 515 ? 6.062 -18.726 6.858 1.00 67.19 515 LYS A O 1
ATOM 4128 N N . GLU A 1 516 ? 5.344 -16.799 7.737 1.00 63.59 516 GLU A N 1
ATOM 4129 C CA . GLU A 1 516 ? 6.408 -15.942 7.220 1.00 63.59 516 GLU A CA 1
ATOM 4130 C C . GLU A 1 516 ? 7.669 -15.933 8.099 1.00 63.59 516 GLU A C 1
ATOM 4132 O O . GLU A 1 516 ? 8.717 -15.470 7.644 1.00 63.59 516 GLU A O 1
ATOM 4137 N N . SER A 1 517 ? 7.553 -16.408 9.344 1.00 71.00 517 SER A N 1
ATOM 4138 C CA . SER A 1 517 ? 8.606 -16.432 10.367 1.00 71.00 517 SER A CA 1
ATOM 4139 C C . SER A 1 517 ? 8.400 -17.645 11.284 1.00 71.00 517 SER A C 1
ATOM 4141 O O . SER A 1 517 ? 7.820 -17.507 12.364 1.00 71.00 517 SER A O 1
ATOM 4143 N N . PRO A 1 518 ? 8.828 -18.850 10.863 1.00 78.81 518 PRO A N 1
ATOM 4144 C CA . PRO A 1 518 ? 8.650 -20.069 11.656 1.00 78.81 518 PRO A CA 1
ATOM 4145 C C . PRO A 1 518 ? 9.416 -20.041 12.990 1.00 78.81 518 PRO A C 1
ATOM 4147 O O . PRO A 1 518 ? 9.124 -20.813 13.893 1.00 78.81 518 PRO A O 1
ATOM 4150 N N . ASP A 1 519 ? 10.364 -19.119 13.119 1.00 84.00 519 ASP A N 1
ATOM 4151 C CA . ASP A 1 519 ? 11.168 -18.792 14.292 1.00 84.00 519 ASP A CA 1
ATOM 4152 C C . ASP A 1 519 ? 10.456 -17.865 15.302 1.00 84.00 519 ASP A C 1
ATOM 4154 O O . ASP A 1 519 ? 11.036 -17.468 16.315 1.00 84.00 519 ASP A O 1
ATOM 4158 N N . LEU A 1 520 ? 9.186 -17.523 15.057 1.00 87.88 520 LEU A N 1
ATOM 4159 C CA . LEU A 1 520 ? 8.342 -16.745 15.959 1.00 87.88 520 LEU A CA 1
ATOM 4160 C C . LEU A 1 520 ? 7.123 -17.555 16.399 1.00 87.88 520 LEU A C 1
ATOM 4162 O O . LEU A 1 520 ? 6.201 -17.807 15.620 1.00 87.88 520 LEU A O 1
ATOM 4166 N N . ILE A 1 521 ? 7.081 -17.875 17.691 1.00 90.44 521 ILE A N 1
ATOM 4167 C CA . ILE A 1 521 ? 5.939 -18.549 18.306 1.00 90.44 521 ILE A CA 1
ATOM 4168 C C . ILE A 1 521 ? 5.017 -17.529 18.950 1.00 90.44 521 ILE A C 1
ATOM 4170 O O . ILE A 1 521 ? 5.460 -16.617 19.655 1.00 90.44 521 ILE A O 1
ATOM 4174 N N . ARG A 1 522 ? 3.717 -17.737 18.756 1.00 92.06 522 ARG A N 1
ATOM 4175 C CA . ARG A 1 522 ? 2.654 -17.062 19.483 1.00 92.06 522 ARG A CA 1
ATOM 4176 C C . ARG A 1 522 ? 1.848 -18.068 20.296 1.00 92.06 522 ARG A C 1
ATOM 4178 O O . ARG A 1 522 ? 1.575 -19.183 19.861 1.00 92.06 522 ARG A O 1
ATOM 4185 N N . SER A 1 523 ? 1.445 -17.664 21.492 1.00 89.81 523 SER A N 1
ATOM 4186 C CA . SER A 1 523 ? 0.486 -18.403 22.308 1.00 89.81 523 SER A CA 1
ATOM 4187 C C . SER A 1 523 ? -0.508 -17.446 22.941 1.00 89.81 523 SER A C 1
ATOM 4189 O O . SER A 1 523 ? -0.174 -16.297 23.236 1.00 89.81 523 SER A O 1
ATOM 4191 N N . ARG A 1 524 ? -1.734 -17.915 23.162 1.00 88.12 524 ARG A N 1
ATOM 4192 C CA . ARG A 1 524 ? -2.786 -17.147 23.822 1.00 88.12 524 ARG A CA 1
ATOM 4193 C C . ARG A 1 524 ? -3.069 -17.745 25.190 1.00 88.12 524 ARG A C 1
ATOM 4195 O O . ARG A 1 524 ? -3.551 -18.868 25.281 1.00 88.12 524 ARG A O 1
ATOM 4202 N N . ILE A 1 525 ? -2.821 -16.960 26.235 1.00 87.12 525 ILE A N 1
ATOM 4203 C CA . ILE A 1 525 ? -2.900 -17.394 27.632 1.00 87.12 525 ILE A CA 1
ATOM 4204 C C . ILE A 1 525 ? -4.026 -16.683 28.370 1.00 87.12 525 ILE A C 1
ATOM 4206 O O . ILE A 1 525 ? -4.177 -15.463 28.275 1.00 87.12 525 ILE A O 1
ATOM 4210 N N . GLN A 1 526 ? -4.817 -17.447 29.119 1.00 84.75 526 GLN A N 1
ATOM 4211 C CA . GLN A 1 526 ? -5.860 -16.932 30.003 1.00 84.75 526 GLN A CA 1
ATOM 4212 C C . GLN A 1 526 ? -5.230 -16.222 31.211 1.00 84.75 526 GLN A C 1
ATOM 4214 O O . GLN A 1 526 ? -4.233 -16.674 31.756 1.00 84.75 526 GLN A O 1
ATOM 4219 N N . SER A 1 527 ? -5.785 -15.096 31.658 1.00 81.38 527 SER A N 1
ATOM 4220 C CA . SER A 1 527 ? -5.323 -14.448 32.888 1.00 81.38 527 SER A CA 1
ATOM 4221 C C . SER A 1 527 ? -5.805 -15.207 34.122 1.00 81.38 527 SER A C 1
ATOM 4223 O O . SER A 1 527 ? -7.010 -15.361 34.293 1.00 81.38 527 SER A O 1
ATOM 4225 N N . ARG A 1 528 ? -4.901 -15.511 35.066 1.00 80.25 528 ARG A N 1
ATOM 4226 C CA . ARG A 1 528 ? -5.285 -16.089 36.373 1.00 80.25 528 ARG A CA 1
ATOM 4227 C C . ARG A 1 528 ? -6.224 -15.223 37.221 1.00 80.25 528 ARG A C 1
ATOM 4229 O O . ARG A 1 528 ? -6.796 -15.705 38.182 1.00 80.25 528 ARG A O 1
ATOM 4236 N N . LEU A 1 529 ? -6.301 -13.916 36.943 1.00 77.19 529 LEU A N 1
ATOM 4237 C CA . LEU A 1 529 ? -7.070 -12.968 37.761 1.00 77.19 529 LEU A CA 1
ATOM 4238 C C . LEU A 1 529 ? -8.469 -12.701 37.198 1.00 77.19 529 LEU A C 1
ATOM 4240 O O . LEU A 1 529 ? -9.306 -12.147 37.903 1.00 77.19 529 LEU A O 1
ATOM 4244 N N . LYS A 1 530 ? -8.698 -12.989 35.909 1.00 78.12 530 LYS A N 1
ATOM 4245 C CA . LYS A 1 530 ? -9.940 -12.645 35.206 1.00 78.12 530 LYS A CA 1
ATOM 4246 C C . LYS A 1 530 ? -10.260 -13.677 34.127 1.00 78.12 530 LYS A C 1
ATOM 4248 O O . LYS A 1 530 ? -9.575 -13.735 33.103 1.00 78.12 530 LYS A O 1
ATOM 4253 N N . ALA A 1 531 ? -11.372 -14.388 34.302 1.00 70.06 531 ALA A N 1
ATOM 4254 C CA . ALA A 1 531 ? -11.863 -15.411 33.374 1.00 70.06 531 ALA A CA 1
ATOM 4255 C C . ALA A 1 531 ? -12.185 -14.884 31.958 1.00 70.06 531 ALA A C 1
ATOM 4257 O O . ALA A 1 531 ? -12.139 -15.630 30.987 1.00 70.06 531 ALA A O 1
ATOM 4258 N N . SER A 1 532 ? -12.438 -13.585 31.785 1.00 69.12 532 SER A N 1
ATOM 4259 C CA . SER A 1 532 ? -12.684 -12.986 30.462 1.00 69.12 532 SER A CA 1
ATOM 4260 C C . SER A 1 532 ? -11.424 -12.455 29.767 1.00 69.12 532 SER A C 1
ATOM 4262 O O . SER A 1 532 ? -11.468 -12.078 28.597 1.00 69.12 532 SER A O 1
ATOM 4264 N N . THR A 1 533 ? -10.288 -12.376 30.466 1.00 72.94 533 THR A N 1
ATOM 4265 C CA . THR A 1 533 ? -9.089 -11.702 29.948 1.00 72.94 533 THR A CA 1
ATOM 4266 C C . THR A 1 533 ? -8.071 -12.710 29.437 1.00 72.94 533 THR A C 1
ATOM 4268 O O . THR A 1 533 ? -7.574 -13.527 30.206 1.00 72.94 533 THR A O 1
ATOM 4271 N N . LYS A 1 534 ? -7.693 -12.594 28.161 1.00 85.88 534 LYS A N 1
ATOM 4272 C CA . LYS A 1 534 ? -6.624 -13.381 27.530 1.00 85.88 534 LYS A CA 1
ATOM 4273 C C . LYS A 1 534 ? -5.506 -12.460 27.044 1.00 85.88 534 LYS A C 1
ATOM 4275 O O . LYS A 1 534 ? -5.771 -11.348 26.584 1.00 85.88 534 LYS A O 1
ATOM 4280 N N . TYR A 1 535 ? -4.267 -12.923 27.136 1.00 87.25 535 TYR A N 1
ATOM 4281 C CA . TYR A 1 535 ? -3.078 -12.222 26.665 1.00 87.25 535 TYR A CA 1
ATOM 4282 C C . TYR A 1 535 ? -2.386 -13.022 25.569 1.00 87.25 535 TYR A C 1
ATOM 4284 O O . TYR A 1 535 ? -2.304 -14.244 25.645 1.00 87.25 535 TYR A O 1
ATOM 4292 N N . ASP A 1 536 ? -1.856 -12.320 24.575 1.00 89.94 536 ASP A N 1
ATOM 4293 C CA . ASP A 1 536 ? -1.008 -12.931 23.562 1.00 89.94 536 ASP A CA 1
ATOM 4294 C C . ASP A 1 536 ? 0.454 -12.835 24.020 1.00 89.94 536 ASP A C 1
ATOM 4296 O O . ASP A 1 536 ? 0.915 -11.783 24.480 1.00 89.94 536 ASP A O 1
ATOM 4300 N N . VAL A 1 537 ? 1.169 -13.948 23.915 1.00 91.44 537 VAL A N 1
ATOM 4301 C CA . VAL A 1 537 ? 2.590 -14.109 24.221 1.00 91.44 537 VAL A CA 1
ATOM 4302 C C . VAL A 1 537 ? 3.318 -14.397 22.919 1.00 91.44 537 VAL A C 1
ATOM 4304 O O . VAL A 1 537 ? 2.859 -15.222 22.136 1.00 91.44 537 VAL A O 1
ATOM 4307 N N . TYR A 1 538 ? 4.445 -13.731 22.703 1.00 92.94 538 TYR A N 1
ATOM 4308 C CA . TYR A 1 538 ? 5.273 -13.838 21.510 1.00 92.94 538 TYR A CA 1
ATOM 4309 C C . TYR A 1 538 ? 6.705 -14.153 21.926 1.00 92.94 538 TYR A C 1
ATOM 4311 O O . TYR A 1 538 ? 7.261 -13.455 22.779 1.00 92.94 538 TYR A O 1
ATOM 4319 N N . VAL A 1 539 ? 7.298 -15.182 21.326 1.00 92.38 539 VAL A N 1
ATOM 4320 C CA . VAL A 1 539 ? 8.659 -15.638 21.631 1.00 92.38 539 VAL A CA 1
ATOM 4321 C C . VAL A 1 539 ? 9.417 -15.889 20.323 1.00 92.38 539 VAL A C 1
ATOM 4323 O O . VAL A 1 539 ? 9.233 -16.941 19.708 1.00 92.38 539 VAL A O 1
ATOM 4326 N N . PRO A 1 540 ? 10.236 -14.929 19.857 1.00 89.69 540 PRO A N 1
ATOM 4327 C CA . PRO A 1 540 ? 11.216 -15.173 18.803 1.00 89.69 540 PRO A CA 1
ATOM 4328 C C . PRO A 1 540 ? 12.391 -16.010 19.327 1.00 89.69 540 PRO A C 1
ATOM 4330 O O . PRO A 1 540 ? 12.964 -15.713 20.381 1.00 89.69 540 PRO A O 1
ATOM 4333 N N . TYR A 1 541 ? 12.790 -17.034 18.581 1.00 90.62 541 TYR A N 1
ATOM 4334 C CA . TYR A 1 541 ? 13.863 -17.950 18.965 1.00 90.62 541 TYR A CA 1
ATOM 4335 C C . TYR A 1 541 ? 14.682 -18.401 17.755 1.00 90.62 541 TYR A C 1
ATOM 4337 O O . TYR A 1 541 ? 14.302 -18.214 16.612 1.00 90.62 541 TYR A O 1
ATOM 4345 N N . ASN A 1 542 ? 15.830 -19.011 18.004 1.00 86.25 542 ASN A N 1
ATOM 4346 C CA . ASN A 1 542 ? 16.587 -19.761 17.010 1.00 86.25 542 ASN A CA 1
ATOM 4347 C C . ASN A 1 542 ? 17.070 -21.070 17.654 1.00 86.25 542 ASN A C 1
ATOM 4349 O O . ASN A 1 542 ? 16.845 -21.295 18.840 1.00 86.25 542 ASN A O 1
ATOM 4353 N N . LYS A 1 543 ? 17.777 -21.918 16.897 1.00 81.44 543 LYS A N 1
ATOM 4354 C CA . LYS A 1 543 ? 18.282 -23.216 17.390 1.00 81.44 543 LYS A CA 1
ATOM 4355 C C . LYS A 1 543 ? 19.149 -23.135 18.654 1.00 81.44 543 LYS A C 1
ATOM 4357 O O . LYS A 1 543 ? 19.273 -24.125 19.362 1.00 81.44 543 LYS A O 1
ATOM 4362 N N . LYS A 1 544 ? 19.801 -21.997 18.905 1.00 81.31 544 LYS A N 1
ATOM 4363 C CA . LYS A 1 544 ? 20.751 -21.810 20.011 1.00 81.31 544 LYS A CA 1
ATOM 4364 C C . LYS A 1 544 ? 20.164 -21.023 21.176 1.00 81.31 544 LYS A C 1
ATOM 4366 O O . LYS A 1 544 ? 20.548 -21.271 22.311 1.00 81.31 544 LYS A O 1
ATOM 4371 N N . SER A 1 545 ? 19.293 -20.050 20.917 1.00 86.38 545 SER A N 1
ATOM 4372 C CA . SER A 1 545 ? 18.831 -19.126 21.952 1.00 86.38 545 SER A CA 1
ATOM 4373 C C . SER A 1 545 ? 17.455 -18.529 21.677 1.00 86.38 545 SER A C 1
ATOM 4375 O O . SER A 1 545 ? 16.969 -18.465 20.547 1.00 86.38 545 SER A O 1
ATOM 4377 N N . ILE A 1 546 ? 16.839 -18.036 22.749 1.00 89.31 546 ILE A N 1
ATOM 4378 C CA . ILE A 1 546 ? 15.649 -17.191 22.685 1.00 89.31 546 ILE A CA 1
ATOM 4379 C C . ILE A 1 546 ? 16.122 -15.758 22.434 1.00 89.31 546 ILE A C 1
ATOM 4381 O O . ILE A 1 546 ? 16.957 -15.239 23.170 1.00 89.31 546 ILE A O 1
ATOM 4385 N N . SER A 1 547 ? 15.616 -15.129 21.373 1.00 84.75 547 SER A N 1
ATOM 4386 C CA . SER A 1 547 ? 16.075 -13.801 20.928 1.00 84.75 547 SER A CA 1
ATOM 4387 C C . SER A 1 547 ? 15.360 -12.656 21.651 1.00 84.75 547 SER A C 1
ATOM 4389 O O . SER A 1 547 ? 15.819 -11.517 21.630 1.00 84.75 547 SER A O 1
ATOM 4391 N N . GLY A 1 548 ? 14.227 -12.950 22.286 1.00 87.50 548 GLY A N 1
ATOM 4392 C CA . GLY A 1 548 ? 13.454 -12.010 23.086 1.00 87.50 548 GLY A CA 1
ATOM 4393 C C . GLY A 1 548 ? 12.068 -12.559 23.403 1.00 87.50 548 GLY A C 1
ATOM 4394 O O . GLY A 1 548 ? 11.748 -13.703 23.085 1.00 87.50 548 GLY A O 1
ATOM 4395 N N . TRP A 1 549 ? 11.230 -11.734 24.025 1.00 91.25 549 TRP A N 1
ATOM 4396 C CA . TRP A 1 549 ? 9.838 -12.069 24.310 1.00 91.25 549 TRP A CA 1
ATOM 4397 C C . TRP A 1 549 ? 8.983 -10.817 24.469 1.00 91.25 549 TRP A C 1
ATOM 4399 O O . TRP A 1 549 ? 9.469 -9.743 24.824 1.00 91.25 549 TRP A O 1
ATOM 4409 N N . TYR A 1 550 ? 7.682 -10.972 24.250 1.00 90.88 550 TYR A N 1
ATOM 4410 C CA . TYR A 1 550 ? 6.692 -9.946 24.543 1.00 90.88 550 TYR A CA 1
ATOM 4411 C C . TYR A 1 550 ? 5.376 -10.584 24.976 1.00 90.88 550 TYR A C 1
ATOM 4413 O O . TYR A 1 550 ? 4.956 -11.604 24.437 1.00 90.88 550 TYR A O 1
ATOM 4421 N N . CYS A 1 551 ? 4.688 -9.964 25.929 1.00 89.81 551 CYS A N 1
ATOM 4422 C CA . CYS A 1 551 ? 3.322 -10.333 26.281 1.00 89.81 551 CYS A CA 1
ATOM 4423 C C . CYS A 1 551 ? 2.431 -9.091 26.308 1.00 89.81 551 CYS A C 1
ATOM 4425 O O . CYS A 1 551 ? 2.848 -8.019 26.739 1.00 89.81 551 CYS A O 1
ATOM 4427 N N . THR A 1 552 ? 1.172 -9.229 25.897 1.00 88.25 552 THR A N 1
ATOM 4428 C CA . THR A 1 552 ? 0.206 -8.118 25.919 1.00 88.25 552 THR A CA 1
ATOM 4429 C C . THR A 1 552 ? -0.335 -7.800 27.318 1.00 88.25 552 THR A C 1
ATOM 4431 O O . THR A 1 552 ? -1.224 -6.959 27.459 1.00 88.25 552 THR A O 1
ATOM 4434 N N . CYS A 1 553 ? 0.159 -8.465 28.368 1.00 84.19 553 CYS A N 1
ATOM 4435 C CA . CYS A 1 553 ? -0.195 -8.128 29.742 1.00 84.19 553 CYS A CA 1
ATOM 4436 C C . CYS A 1 553 ? 0.505 -6.834 30.198 1.00 84.19 553 CYS A C 1
ATOM 4438 O O . CYS A 1 553 ? 1.523 -6.449 29.620 1.00 84.19 553 CYS A O 1
ATOM 4440 N N . PRO A 1 554 ? 0.035 -6.178 31.276 1.00 83.25 554 PRO A N 1
ATOM 4441 C CA . PRO A 1 554 ? 0.636 -4.930 31.764 1.00 83.25 554 PRO A CA 1
ATOM 4442 C C . PRO A 1 554 ? 2.142 -5.018 32.070 1.00 83.25 554 PRO A C 1
ATOM 4444 O O . PRO A 1 554 ? 2.844 -4.016 32.026 1.00 83.25 554 PRO A O 1
ATOM 4447 N N . ASN A 1 555 ? 2.640 -6.223 32.362 1.00 79.94 555 ASN A N 1
ATOM 4448 C CA . ASN A 1 555 ? 4.043 -6.499 32.675 1.00 79.94 555 ASN A CA 1
ATOM 4449 C C . ASN A 1 555 ? 4.831 -7.109 31.503 1.00 79.94 555 ASN A C 1
ATOM 4451 O O . ASN A 1 555 ? 5.969 -7.526 31.696 1.00 79.94 555 ASN A O 1
ATOM 4455 N N . GLY A 1 556 ? 4.240 -7.248 30.317 1.00 80.00 556 GLY A N 1
ATOM 4456 C CA . GLY A 1 556 ? 4.816 -8.061 29.248 1.00 80.00 556 GLY A CA 1
ATOM 4457 C C . GLY A 1 556 ? 5.836 -7.355 28.352 1.00 80.00 556 GLY A C 1
ATOM 4458 O O . GLY A 1 556 ? 6.455 -8.022 27.533 1.00 80.00 556 GLY A O 1
ATOM 4459 N N . ALA A 1 557 ? 6.047 -6.046 28.538 1.00 76.38 557 ALA A N 1
ATOM 4460 C CA . ALA A 1 557 ? 7.066 -5.245 27.846 1.00 76.38 557 ALA A CA 1
ATOM 4461 C C . ALA A 1 557 ? 8.373 -5.074 28.653 1.00 76.38 557 ALA A C 1
ATOM 4463 O O . ALA A 1 557 ? 9.152 -4.160 28.388 1.00 76.38 557 ALA A O 1
ATOM 4464 N N . ARG A 1 558 ? 8.589 -5.884 29.699 1.00 73.19 558 ARG A N 1
ATOM 4465 C CA . ARG A 1 558 ? 9.792 -5.791 30.540 1.00 73.19 558 ARG A CA 1
ATOM 4466 C C . ARG A 1 558 ? 11.044 -6.133 29.728 1.00 73.19 558 ARG A C 1
ATOM 4468 O O . ARG A 1 558 ? 11.055 -7.121 29.006 1.00 73.19 558 ARG A O 1
ATOM 4475 N N . VAL A 1 559 ? 12.090 -5.325 29.905 1.00 58.50 559 VAL A N 1
ATOM 4476 C CA . VAL A 1 559 ? 13.402 -5.492 29.248 1.00 58.50 559 VAL A CA 1
ATOM 4477 C C . VAL A 1 559 ? 14.295 -6.484 30.010 1.00 58.50 559 VAL A C 1
ATOM 4479 O O . VAL A 1 559 ? 15.216 -7.055 29.441 1.00 58.50 559 VAL A O 1
ATOM 4482 N N . VAL A 1 560 ? 14.017 -6.698 31.300 1.00 68.12 560 VAL A N 1
ATOM 4483 C CA . VAL A 1 560 ? 14.809 -7.524 32.219 1.00 68.12 560 VAL A CA 1
ATOM 4484 C C . VAL A 1 560 ? 13.843 -8.454 32.969 1.00 68.12 560 VAL A C 1
ATOM 4486 O O . VAL A 1 560 ? 12.888 -7.987 33.599 1.00 68.12 560 VAL A O 1
ATOM 4489 N N . GLY A 1 561 ? 14.047 -9.770 32.841 1.00 79.69 561 GLY A N 1
ATOM 4490 C CA . GLY A 1 561 ? 13.109 -10.808 33.291 1.00 79.69 561 GLY A CA 1
ATOM 4491 C C . GLY A 1 561 ? 11.829 -10.872 32.446 1.00 79.69 561 GLY A C 1
ATOM 4492 O O . GLY A 1 561 ? 11.723 -10.257 31.384 1.00 79.69 561 GLY A O 1
ATOM 4493 N N . CYS A 1 562 ? 10.816 -11.609 32.910 1.00 86.62 562 CYS A N 1
ATOM 4494 C CA . CYS A 1 562 ? 9.562 -11.761 32.168 1.00 86.62 562 CYS A CA 1
ATOM 4495 C C . CYS A 1 562 ? 8.328 -11.906 33.078 1.00 86.62 562 CYS A C 1
ATOM 4497 O O . CYS A 1 562 ? 8.430 -11.982 34.304 1.00 86.62 562 CYS A O 1
ATOM 4499 N N . CYS A 1 563 ? 7.131 -11.875 32.488 1.00 90.88 563 CYS A N 1
ATOM 4500 C CA . CYS A 1 563 ? 5.889 -12.153 33.212 1.00 90.88 563 CYS A CA 1
ATOM 4501 C C . CYS A 1 563 ? 5.609 -13.665 33.262 1.00 90.88 563 CYS A C 1
ATOM 4503 O O . CYS A 1 563 ? 6.125 -14.416 32.438 1.00 90.88 563 CYS A O 1
ATOM 4505 N N . ALA A 1 564 ? 4.735 -14.104 34.174 1.00 91.00 564 ALA A N 1
ATOM 4506 C CA . ALA A 1 564 ? 4.361 -15.515 34.311 1.00 91.00 564 ALA A CA 1
ATOM 4507 C C . ALA A 1 564 ? 3.865 -16.158 33.001 1.00 91.00 564 ALA A C 1
ATOM 4509 O O . ALA A 1 564 ? 4.123 -17.334 32.779 1.00 91.00 564 ALA A O 1
ATOM 4510 N N . HIS A 1 565 ? 3.206 -15.390 32.123 1.00 91.75 565 HIS A N 1
ATOM 4511 C CA . HIS A 1 565 ? 2.725 -15.878 30.824 1.00 91.75 565 HIS A CA 1
ATOM 4512 C C . HIS A 1 565 ? 3.872 -16.171 29.843 1.00 91.75 565 HIS A C 1
ATOM 4514 O O . HIS A 1 565 ? 3.821 -17.131 29.089 1.00 91.75 565 HIS A O 1
ATOM 4520 N N . VAL A 1 566 ? 4.919 -15.340 29.828 1.00 92.75 566 VAL A N 1
ATOM 4521 C CA . VAL A 1 566 ? 6.118 -15.620 29.021 1.00 92.75 566 VAL A CA 1
ATOM 4522 C C . VAL A 1 566 ? 6.867 -16.801 29.628 1.00 92.75 566 VAL A C 1
ATOM 4524 O O . VAL A 1 566 ? 7.243 -17.726 28.911 1.00 92.75 566 VAL A O 1
ATOM 4527 N N . ALA A 1 567 ? 7.037 -16.783 30.954 1.00 93.19 567 ALA A N 1
ATOM 4528 C CA . ALA A 1 567 ? 7.720 -17.839 31.682 1.00 93.19 567 ALA A CA 1
ATOM 4529 C C . ALA A 1 567 ? 7.066 -19.205 31.451 1.00 93.19 567 ALA A C 1
ATOM 4531 O O . ALA A 1 567 ? 7.793 -20.171 31.284 1.00 93.19 567 ALA A O 1
ATOM 4532 N N . SER A 1 568 ? 5.732 -19.300 31.393 1.00 93.62 568 SER A N 1
ATOM 4533 C CA . SER A 1 568 ? 5.029 -20.561 31.120 1.00 93.62 568 SER A CA 1
ATOM 4534 C C . SER A 1 568 ? 5.305 -21.113 29.728 1.00 93.62 568 SER A C 1
ATOM 4536 O O . SER A 1 568 ? 5.586 -22.303 29.604 1.00 93.62 568 SER A O 1
ATOM 4538 N N . ILE A 1 569 ? 5.297 -20.267 28.693 1.00 93.81 569 ILE A N 1
ATOM 4539 C CA . ILE A 1 569 ? 5.596 -20.718 27.327 1.00 93.81 569 ILE A CA 1
ATOM 4540 C C . ILE A 1 569 ? 7.030 -21.213 27.214 1.00 93.81 569 ILE A C 1
ATOM 4542 O O . ILE A 1 569 ? 7.258 -22.309 26.705 1.00 93.81 569 ILE A O 1
ATOM 4546 N N . ILE A 1 570 ? 7.983 -20.431 27.723 1.00 94.00 570 ILE A N 1
ATOM 4547 C CA . ILE A 1 570 ? 9.396 -20.809 27.687 1.00 94.00 570 ILE A CA 1
ATOM 4548 C C . ILE A 1 570 ? 9.613 -22.081 28.515 1.00 94.00 570 ILE A C 1
ATOM 4550 O O . ILE A 1 570 ? 10.181 -23.033 28.000 1.00 94.00 570 ILE A O 1
ATOM 4554 N N . TYR A 1 571 ? 9.086 -22.140 29.743 1.00 94.19 571 TYR A N 1
ATOM 4555 C CA . TYR A 1 571 ? 9.181 -23.302 30.632 1.00 94.19 571 TYR A CA 1
ATOM 4556 C C . TYR A 1 571 ? 8.674 -24.588 29.978 1.00 94.19 571 TYR A C 1
ATOM 4558 O O . TYR A 1 571 ? 9.333 -25.626 30.059 1.00 94.19 571 TYR A O 1
ATOM 4566 N N . TYR A 1 572 ? 7.515 -24.536 29.319 1.00 93.38 572 TYR A N 1
ATOM 4567 C CA . TYR A 1 572 ? 6.970 -25.710 28.655 1.00 93.38 572 TYR A CA 1
ATOM 4568 C C . TYR A 1 572 ? 7.828 -26.151 27.466 1.00 93.38 572 TYR A C 1
ATOM 4570 O O . TYR A 1 572 ? 8.207 -27.321 27.393 1.00 93.38 572 TYR A O 1
ATOM 4578 N N . LEU A 1 573 ? 8.165 -25.219 26.567 1.00 93.19 573 LEU A N 1
ATOM 4579 C CA . LEU A 1 573 ? 8.893 -25.513 25.331 1.00 93.19 573 LEU A CA 1
ATOM 4580 C C . LEU A 1 573 ? 10.355 -25.917 25.567 1.00 93.19 573 LEU A C 1
ATOM 4582 O O . LEU A 1 573 ? 10.870 -26.765 24.843 1.00 93.19 573 LEU A O 1
ATOM 4586 N N . SER A 1 574 ? 11.035 -25.356 26.567 1.00 93.06 574 SER A N 1
ATOM 4587 C CA . SER A 1 574 ? 12.451 -25.657 26.809 1.00 93.06 574 SER A CA 1
ATOM 4588 C C . SER A 1 574 ? 12.679 -26.798 27.802 1.00 93.06 574 SER A C 1
ATOM 4590 O O . SER A 1 574 ? 13.694 -27.485 27.693 1.00 93.06 574 SER A O 1
ATOM 4592 N N . TYR A 1 575 ? 11.748 -27.036 28.738 1.00 92.12 575 TYR A N 1
ATOM 4593 C CA . TYR A 1 575 ? 11.963 -27.953 29.864 1.00 92.12 575 TYR A CA 1
ATOM 4594 C C . TYR A 1 575 ? 10.820 -28.951 30.090 1.00 92.12 575 TYR A C 1
ATOM 4596 O O . TYR A 1 575 ? 11.060 -30.161 30.085 1.00 92.12 575 TYR A O 1
ATOM 4604 N N . ALA A 1 576 ? 9.580 -28.492 30.297 1.00 90.19 576 ALA A N 1
ATOM 4605 C CA . ALA A 1 576 ? 8.509 -29.359 30.799 1.00 90.19 576 ALA A CA 1
ATOM 4606 C C . ALA A 1 576 ? 8.039 -30.406 29.777 1.00 90.19 576 ALA A C 1
ATOM 4608 O O . ALA A 1 576 ? 7.758 -31.539 30.168 1.00 90.19 576 ALA A O 1
ATOM 4609 N N . ARG A 1 577 ? 8.037 -30.083 28.473 1.00 89.50 577 ARG A N 1
ATOM 4610 C CA . ARG A 1 577 ? 7.685 -31.049 27.413 1.00 89.50 577 ARG A CA 1
ATOM 4611 C C . ARG A 1 577 ? 8.615 -32.267 27.360 1.00 89.50 577 ARG A C 1
ATOM 4613 O O . ARG A 1 577 ? 8.218 -33.315 26.870 1.00 89.50 577 ARG A O 1
ATOM 4620 N N . TYR A 1 578 ? 9.832 -32.141 27.896 1.00 88.19 578 TYR A N 1
ATOM 4621 C CA . TYR A 1 578 ? 10.821 -33.221 27.980 1.00 88.19 578 TYR A CA 1
ATOM 4622 C C . TYR A 1 578 ? 10.830 -33.941 29.334 1.00 88.19 578 TYR A C 1
ATOM 4624 O O . TYR A 1 578 ? 11.511 -34.950 29.479 1.00 88.19 578 TYR A O 1
ATOM 4632 N N . ASN A 1 579 ? 10.109 -33.418 30.329 1.00 84.25 579 ASN A N 1
ATOM 4633 C CA . ASN A 1 579 ? 10.136 -33.888 31.711 1.00 84.25 579 ASN A CA 1
ATOM 4634 C C . ASN A 1 579 ? 8.708 -33.971 32.267 1.00 84.25 579 ASN A C 1
ATOM 4636 O O . ASN A 1 579 ? 8.418 -33.371 33.293 1.00 84.25 579 ASN A O 1
ATOM 4640 N N . GLN A 1 580 ? 7.797 -34.684 31.600 1.00 74.50 580 GLN A N 1
ATOM 4641 C CA . GLN A 1 580 ? 6.351 -34.640 31.888 1.00 74.50 580 GLN A CA 1
ATOM 4642 C C . GLN A 1 580 ? 5.963 -34.893 33.360 1.00 74.50 580 GLN A C 1
ATOM 4644 O O . GLN A 1 580 ? 4.951 -34.372 33.820 1.00 74.50 580 GLN A O 1
ATOM 4649 N N . GLN A 1 581 ? 6.792 -35.601 34.134 1.00 75.12 581 GLN A N 1
ATOM 4650 C CA . GLN A 1 581 ? 6.612 -35.786 35.582 1.00 75.12 581 GLN A CA 1
ATOM 4651 C C . GLN A 1 581 ? 6.532 -34.462 36.371 1.00 75.12 581 GLN A C 1
ATOM 4653 O O . GLN A 1 581 ? 5.993 -34.433 37.471 1.00 75.12 581 GLN A O 1
ATOM 4658 N N . VAL A 1 582 ? 7.038 -33.347 35.830 1.00 77.56 582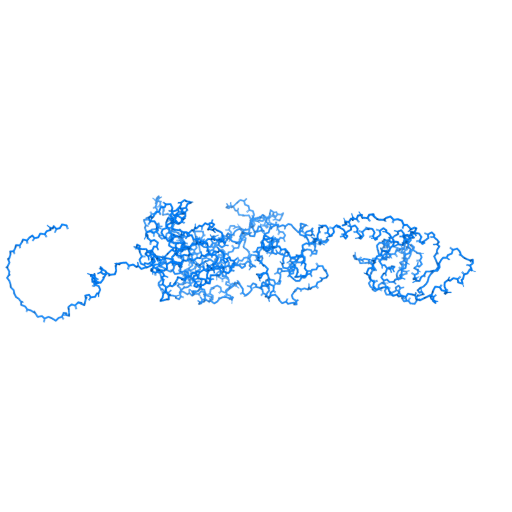 VAL A N 1
ATOM 4659 C CA . VAL A 1 582 ? 6.980 -32.026 36.484 1.00 77.56 582 VAL A CA 1
ATOM 4660 C C . VAL A 1 582 ? 5.632 -31.315 36.320 1.00 77.56 582 VAL A C 1
ATOM 4662 O O . VAL A 1 582 ? 5.414 -30.287 36.963 1.00 77.56 582 VAL A O 1
ATOM 4665 N N . LEU A 1 583 ? 4.746 -31.843 35.467 1.00 72.69 583 LEU A N 1
ATOM 4666 C CA . LEU A 1 583 ? 3.426 -31.279 35.160 1.00 72.69 583 LEU A CA 1
ATOM 4667 C C . LEU A 1 583 ? 2.310 -31.814 36.073 1.00 72.69 583 LEU A C 1
ATOM 4669 O O . LEU A 1 583 ? 1.192 -31.311 36.024 1.00 72.69 583 LEU A O 1
ATOM 4673 N N . THR A 1 584 ? 2.590 -32.790 36.942 1.00 66.25 584 THR A N 1
ATOM 4674 C CA . THR A 1 584 ? 1.609 -33.280 37.922 1.00 66.25 584 THR A CA 1
ATOM 4675 C C . THR A 1 584 ? 1.363 -32.238 39.017 1.00 66.25 584 THR A C 1
ATOM 4677 O O . THR A 1 584 ? 2.276 -31.906 39.782 1.00 66.25 584 THR A O 1
ATOM 4680 N N . GLN A 1 585 ? 0.130 -31.737 39.124 1.00 61.59 585 GLN A N 1
ATOM 4681 C CA . GLN A 1 585 ? -0.301 -30.857 40.215 1.00 61.59 585 GLN A CA 1
ATOM 4682 C C . GLN A 1 585 ? -0.823 -31.653 41.418 1.00 61.59 585 GLN A C 1
ATOM 4684 O O . GLN A 1 585 ? -1.419 -32.713 41.262 1.00 61.59 585 GLN A O 1
ATOM 4689 N N . ARG A 1 586 ? -0.610 -31.130 42.634 1.00 54.78 586 ARG A N 1
ATOM 4690 C CA . ARG A 1 586 ? -0.952 -31.799 43.907 1.00 54.78 586 ARG A CA 1
ATOM 4691 C C . ARG A 1 586 ? -2.278 -31.343 44.545 1.00 54.78 586 ARG A C 1
ATOM 4693 O O . ARG A 1 586 ? -2.546 -31.737 45.671 1.00 54.78 586 ARG A O 1
ATOM 4700 N N . THR A 1 587 ? -3.088 -30.501 43.899 1.00 54.53 587 THR A N 1
ATOM 4701 C CA . THR A 1 587 ? -4.074 -29.657 44.617 1.00 54.53 587 THR A CA 1
ATOM 4702 C C . THR A 1 587 ? -5.511 -29.693 44.086 1.00 54.53 587 THR A C 1
ATOM 4704 O O . THR A 1 587 ? -6.211 -28.693 44.194 1.00 54.53 587 THR A O 1
ATOM 4707 N N . TYR A 1 588 ? -5.992 -30.823 43.561 1.00 54.44 588 TYR A N 1
ATOM 4708 C CA . TYR A 1 588 ? -7.426 -30.962 43.245 1.00 54.44 588 TYR A CA 1
ATOM 4709 C C . TYR A 1 588 ? -8.306 -31.184 44.489 1.00 54.44 588 TYR A C 1
ATOM 4711 O O . TYR A 1 588 ? -9.459 -30.776 44.490 1.00 54.44 588 TYR A O 1
ATOM 4719 N N . SER A 1 589 ? -7.750 -31.704 45.592 1.00 56.72 589 SER A N 1
ATOM 4720 C CA . SER A 1 589 ? -8.540 -32.082 46.779 1.00 56.72 589 SER A CA 1
ATOM 4721 C C . SER A 1 589 ? -9.278 -30.927 47.464 1.00 56.72 589 SER A C 1
ATOM 4723 O O . SER A 1 589 ? -10.241 -31.166 48.179 1.00 56.72 589 SER A O 1
ATOM 4725 N N . TYR A 1 590 ? -8.811 -29.685 47.298 1.00 60.41 590 TYR A N 1
ATOM 4726 C CA . TYR A 1 590 ? -9.467 -28.508 47.875 1.00 60.41 590 TYR A CA 1
ATOM 4727 C C . TYR A 1 590 ? -10.554 -27.940 46.961 1.00 60.41 590 TYR A C 1
ATOM 4729 O O . TYR A 1 590 ? -11.479 -27.305 47.453 1.00 60.41 590 TYR A O 1
ATOM 4737 N N . TYR A 1 591 ? -10.458 -28.154 45.648 1.00 59.50 591 TYR A N 1
ATOM 4738 C CA . TYR A 1 591 ? -11.440 -27.629 44.700 1.00 59.50 591 TYR A CA 1
ATOM 4739 C C . TYR A 1 591 ? -12.773 -28.369 44.842 1.00 59.50 591 TYR A C 1
ATOM 4741 O O . TYR A 1 591 ? -13.813 -27.733 44.937 1.00 59.50 591 TYR A O 1
ATOM 4749 N N . ASP A 1 592 ? -12.713 -29.692 45.018 1.00 64.94 592 ASP A N 1
ATOM 4750 C CA . ASP A 1 592 ? -13.886 -30.542 45.276 1.00 64.94 592 ASP A CA 1
ATOM 4751 C C . ASP A 1 592 ? -14.557 -30.252 46.633 1.00 64.94 592 ASP A C 1
ATOM 4753 O O . ASP A 1 592 ? -15.673 -30.697 46.888 1.00 64.94 592 ASP A O 1
ATOM 4757 N N . SER A 1 593 ? -13.882 -29.509 47.520 1.00 71.19 593 SER A N 1
ATOM 4758 C CA . SER A 1 593 ? -14.432 -29.081 48.814 1.00 71.19 593 SER A CA 1
ATOM 4759 C C . SER A 1 593 ? -15.140 -27.721 48.769 1.00 71.19 593 SER A C 1
ATOM 4761 O O . SER A 1 593 ? -15.629 -27.256 49.796 1.00 71.19 593 SER A O 1
ATOM 4763 N N . ILE A 1 594 ? -15.180 -27.071 47.601 1.00 69.44 594 ILE A N 1
ATOM 4764 C CA . ILE A 1 594 ? -15.802 -25.761 47.392 1.00 69.44 594 ILE A CA 1
ATOM 4765 C C . ILE A 1 594 ? -17.025 -25.952 46.491 1.00 69.44 594 ILE A C 1
ATOM 4767 O O . ILE A 1 594 ? -16.891 -26.304 45.324 1.00 69.44 594 ILE A O 1
ATOM 4771 N N . THR A 1 595 ? -18.218 -25.707 47.028 1.00 69.62 595 THR A N 1
ATOM 4772 C CA . THR A 1 595 ? -19.480 -25.773 46.276 1.00 69.62 595 THR A CA 1
ATOM 4773 C C . THR A 1 595 ? -19.711 -24.470 45.506 1.00 69.62 595 THR A C 1
ATOM 4775 O O . THR A 1 595 ? -19.556 -23.388 46.079 1.00 69.62 595 THR A O 1
ATOM 4778 N N . ASP A 1 596 ? -20.090 -24.551 44.227 1.00 67.81 596 ASP A N 1
ATOM 4779 C CA . ASP A 1 596 ? -20.508 -23.374 43.458 1.00 67.81 596 ASP A CA 1
ATOM 4780 C C . ASP A 1 596 ? -21.870 -22.882 43.978 1.00 67.81 596 ASP A C 1
ATOM 4782 O O . ASP A 1 596 ? -22.794 -23.664 44.195 1.00 67.81 596 ASP A O 1
ATOM 4786 N N . ALA A 1 597 ? -22.012 -21.575 44.195 1.00 65.81 597 ALA A N 1
ATOM 4787 C CA . ALA A 1 597 ? -23.271 -20.989 44.648 1.00 65.81 597 ALA A CA 1
ATOM 4788 C C . ALA A 1 597 ? -24.386 -21.104 43.591 1.00 65.81 597 ALA A C 1
ATOM 4790 O O . ALA A 1 597 ? -25.559 -21.032 43.943 1.00 65.81 597 ALA A O 1
ATOM 4791 N N . LEU A 1 598 ? -24.034 -21.300 42.315 1.00 60.56 598 LEU A N 1
ATOM 4792 C CA . LEU A 1 598 ? -24.988 -21.583 41.238 1.00 60.56 598 LEU A CA 1
ATOM 4793 C C . LEU A 1 598 ? -25.595 -22.992 41.318 1.00 60.56 598 LEU A C 1
ATOM 4795 O O . LEU A 1 598 ? -26.639 -23.221 40.711 1.00 60.56 598 LEU A O 1
ATOM 4799 N N . ASP A 1 599 ? -24.982 -23.908 42.073 1.00 62.84 599 ASP A N 1
ATOM 4800 C CA . ASP A 1 599 ? -25.495 -25.269 42.279 1.00 62.84 599 ASP A CA 1
ATOM 4801 C C . ASP A 1 599 ? -26.525 -25.348 43.422 1.00 62.84 599 ASP A C 1
ATOM 4803 O O . ASP A 1 599 ? -27.102 -26.409 43.671 1.00 62.84 599 ASP A O 1
ATOM 4807 N N . TYR A 1 600 ? -26.808 -24.233 44.109 1.00 59.16 600 TYR A N 1
ATOM 4808 C CA . TYR A 1 600 ? -27.972 -24.138 44.986 1.00 59.16 600 TYR A CA 1
ATOM 4809 C C . TYR A 1 600 ? -29.234 -23.992 44.132 1.00 59.16 600 TYR A C 1
ATOM 4811 O O . TYR A 1 600 ? -29.580 -22.902 43.682 1.00 59.16 600 TYR A O 1
ATOM 4819 N N . SER A 1 601 ? -29.951 -25.098 43.926 1.00 53.66 601 SER A N 1
ATOM 4820 C CA . SER A 1 601 ? -31.350 -25.037 43.508 1.00 53.66 601 SER A CA 1
ATOM 4821 C C . SER A 1 601 ? -32.135 -24.255 44.562 1.00 53.66 601 SER A C 1
ATOM 4823 O O . SER A 1 601 ? -32.151 -24.666 45.727 1.00 53.66 601 SER A O 1
ATOM 4825 N N . GLU A 1 602 ? -32.765 -23.144 44.169 1.00 52.16 602 GLU A N 1
ATOM 4826 C CA . GLU A 1 602 ? -33.734 -22.447 45.019 1.00 52.16 602 GLU A CA 1
ATOM 4827 C C . GLU A 1 602 ? -34.745 -23.477 45.553 1.00 52.16 602 GLU A C 1
ATOM 4829 O O . GLU A 1 602 ? -35.236 -24.304 44.771 1.00 52.16 602 GLU A O 1
ATOM 4834 N N . PRO A 1 603 ? -35.033 -23.499 46.870 1.00 49.91 603 PRO A N 1
ATOM 4835 C CA . PRO A 1 603 ? -36.121 -24.317 47.371 1.00 49.91 603 PRO A CA 1
ATOM 4836 C C . PRO A 1 603 ? -37.381 -23.869 46.637 1.00 49.91 603 PRO A C 1
ATOM 4838 O O . PRO A 1 603 ? -37.676 -22.679 46.588 1.00 49.91 603 PRO A O 1
ATOM 4841 N N . SER A 1 604 ? -38.091 -24.814 46.027 1.00 44.81 604 SER A N 1
ATOM 4842 C CA . SER A 1 604 ? -39.374 -24.540 45.396 1.00 44.81 604 SER A CA 1
ATOM 4843 C C . SER A 1 604 ? -40.287 -23.857 46.411 1.00 44.81 604 SER A C 1
ATOM 4845 O O . SER A 1 604 ? -40.622 -24.475 47.424 1.00 44.81 604 SER A O 1
ATOM 4847 N N . ASP A 1 605 ? -40.680 -22.616 46.129 1.00 48.00 605 ASP A N 1
ATOM 4848 C CA . ASP A 1 605 ? -41.734 -21.914 46.852 1.00 48.00 605 ASP A CA 1
ATOM 4849 C C . ASP A 1 605 ? -43.033 -22.722 46.730 1.00 48.00 605 ASP A C 1
ATOM 4851 O O . ASP A 1 605 ? -43.786 -22.621 45.760 1.00 48.00 605 ASP A O 1
ATOM 4855 N N . THR A 1 606 ? -43.279 -23.580 47.715 1.00 41.91 606 THR A N 1
ATOM 4856 C CA . THR A 1 606 ? -44.615 -24.060 48.046 1.00 41.91 606 THR A CA 1
ATOM 4857 C C . THR A 1 606 ? -44.998 -23.431 49.368 1.00 41.91 606 THR A C 1
ATOM 4859 O O . THR A 1 606 ? -44.474 -23.805 50.417 1.00 41.91 606 THR A O 1
ATOM 4862 N N . ASP A 1 607 ? -45.902 -22.462 49.274 1.00 45.16 607 ASP A N 1
ATOM 4863 C CA . ASP A 1 607 ? -46.597 -21.819 50.378 1.00 45.16 607 ASP A CA 1
ATOM 4864 C C . ASP A 1 607 ? -47.125 -22.835 51.403 1.00 45.16 607 ASP A C 1
ATOM 4866 O O . ASP A 1 607 ? -47.931 -23.707 51.068 1.00 45.16 607 ASP A O 1
ATOM 4870 N N . SER A 1 608 ? -46.779 -22.642 52.676 1.00 41.47 608 SER A N 1
ATOM 4871 C CA . SER A 1 608 ? -47.688 -22.939 53.787 1.00 41.47 608 SER A CA 1
ATOM 4872 C C . SER A 1 608 ? -47.321 -22.125 55.032 1.00 41.47 608 SER A C 1
ATOM 4874 O O . SER A 1 608 ? -46.315 -22.377 55.687 1.00 41.47 608 SER A O 1
ATOM 4876 N N . ILE A 1 609 ? -48.173 -21.127 55.256 1.00 42.12 609 ILE A N 1
ATOM 4877 C CA . ILE A 1 609 ? -48.663 -20.475 56.483 1.00 42.12 609 ILE A CA 1
ATOM 4878 C C . ILE A 1 609 ? -48.295 -21.117 57.850 1.00 42.12 609 ILE A C 1
ATOM 4880 O O . ILE A 1 609 ? -48.196 -22.335 57.963 1.00 42.12 609 ILE A O 1
ATOM 4884 N N . ASP A 1 610 ? -48.264 -20.226 58.861 1.00 37.91 610 ASP A N 1
ATOM 4885 C CA . ASP A 1 610 ? -48.245 -20.375 60.342 1.00 37.91 610 ASP A CA 1
ATOM 4886 C C . ASP A 1 610 ? -46.867 -20.394 61.023 1.00 37.91 610 ASP A C 1
ATOM 4888 O O . ASP A 1 610 ? -45.933 -21.019 60.541 1.00 37.91 610 ASP A O 1
ATOM 4892 N N . SER A 1 611 ? -46.627 -19.800 62.196 1.00 37.28 611 SER A N 1
ATOM 4893 C CA . SER A 1 611 ? -47.312 -18.848 63.084 1.00 37.28 611 SER A CA 1
ATOM 4894 C C . SER A 1 611 ? -46.328 -18.603 64.243 1.00 37.28 611 SER A C 1
ATOM 4896 O O . SER A 1 611 ? -45.670 -19.547 64.673 1.00 37.28 611 SER A O 1
ATOM 4898 N N . ASP A 1 612 ? -46.308 -17.371 64.738 1.00 34.66 612 ASP A N 1
ATOM 4899 C CA . ASP A 1 612 ? -45.983 -16.918 66.099 1.00 34.66 612 ASP A CA 1
ATOM 4900 C C . ASP A 1 612 ? -44.612 -17.152 66.786 1.00 34.66 612 ASP A C 1
ATOM 4902 O O . ASP A 1 612 ? -43.955 -18.184 66.704 1.00 34.66 612 ASP A O 1
ATOM 4906 N N . ASP A 1 613 ? -44.304 -16.118 67.580 1.00 35.19 613 ASP A N 1
ATOM 4907 C CA . ASP A 1 613 ? -43.516 -16.056 68.815 1.00 35.19 613 ASP A CA 1
ATOM 4908 C C . ASP A 1 613 ? -41.986 -15.853 68.822 1.00 35.19 613 ASP A C 1
ATOM 4910 O O . ASP A 1 613 ? -41.155 -16.734 68.629 1.00 35.19 613 ASP A O 1
ATOM 4914 N N . GLU A 1 614 ? -41.662 -14.603 69.172 1.00 37.19 614 GLU A N 1
ATOM 4915 C CA . GLU A 1 614 ? -40.918 -14.201 70.370 1.00 37.19 614 GLU A CA 1
ATOM 4916 C C . GLU A 1 614 ? -39.531 -14.812 70.684 1.00 37.19 614 GLU A C 1
ATOM 4918 O O . GLU A 1 614 ? -39.363 -15.907 71.207 1.00 37.19 614 GLU A O 1
ATOM 4923 N N . ASN A 1 615 ? -38.573 -13.880 70.653 1.00 33.78 615 ASN A N 1
ATOM 4924 C CA . ASN A 1 615 ? -37.577 -13.614 71.693 1.00 33.78 615 ASN A CA 1
ATOM 4925 C C . ASN A 1 615 ? -36.204 -14.310 71.649 1.00 33.78 615 ASN A C 1
ATOM 4927 O O . ASN A 1 615 ? -36.037 -15.524 71.634 1.00 33.78 615 ASN A O 1
ATOM 4931 N N . SER A 1 616 ? -35.222 -13.440 71.895 1.00 32.00 616 SER A N 1
ATOM 4932 C CA . SER A 1 616 ? -33.927 -13.681 72.528 1.00 32.00 616 SER A CA 1
ATOM 4933 C C . SER A 1 616 ? -32.728 -14.139 71.674 1.00 32.00 616 SER A C 1
ATOM 4935 O O . SER A 1 616 ? -32.603 -15.263 71.214 1.00 32.00 616 SER A O 1
ATOM 4937 N N . ASN A 1 617 ? -31.750 -13.228 71.687 1.00 32.44 617 ASN A N 1
ATOM 4938 C CA . ASN A 1 617 ? -30.358 -13.465 72.062 1.00 32.44 617 ASN A CA 1
ATOM 4939 C C . ASN A 1 617 ? -29.314 -13.952 71.035 1.00 32.44 617 ASN A C 1
ATOM 4941 O O . ASN A 1 617 ? -29.236 -15.115 70.671 1.00 32.44 617 ASN A O 1
ATOM 4945 N N . ILE A 1 618 ? -28.342 -13.040 70.869 1.00 33.59 618 ILE A N 1
ATOM 4946 C CA . ILE A 1 618 ? -26.897 -13.244 71.098 1.00 33.59 618 ILE A CA 1
ATOM 4947 C C . ILE A 1 618 ? -26.058 -13.728 69.906 1.00 33.59 618 ILE A C 1
ATOM 4949 O O . ILE A 1 618 ? -26.195 -14.848 69.446 1.00 33.59 618 ILE A O 1
ATOM 4953 N N . LEU A 1 619 ? -25.147 -12.812 69.520 1.00 29.56 619 LEU A N 1
ATOM 4954 C CA . LEU A 1 619 ? -23.720 -12.929 69.153 1.00 29.56 619 LEU A CA 1
ATOM 4955 C C . LEU A 1 619 ? -23.269 -14.165 68.326 1.00 29.56 619 LEU A C 1
ATOM 4957 O O . LEU A 1 619 ? -23.656 -15.292 68.572 1.00 29.56 619 LEU A O 1
ATOM 4961 N N . TYR A 1 620 ? -22.340 -14.081 67.374 1.00 33.16 620 TYR A N 1
ATOM 4962 C CA . TYR A 1 620 ? -21.045 -13.399 67.400 1.00 33.16 620 TYR A CA 1
ATOM 4963 C C . TYR A 1 620 ? -20.563 -13.137 65.963 1.00 33.16 620 TYR A C 1
ATOM 4965 O O . TYR A 1 620 ? -20.558 -14.037 65.128 1.00 33.16 620 TYR A O 1
ATOM 4973 N N . THR A 1 621 ? -20.040 -11.939 65.708 1.00 38.31 621 THR A N 1
ATOM 4974 C CA . THR A 1 621 ? -18.902 -11.770 64.792 1.00 38.31 621 THR A CA 1
ATOM 4975 C C . THR A 1 621 ? -17.658 -12.318 65.488 1.00 38.31 621 THR A C 1
ATOM 4977 O O . THR A 1 621 ? -17.509 -12.024 66.671 1.00 38.31 621 THR A O 1
ATOM 4980 N N . LEU A 1 622 ? -16.805 -13.066 64.777 1.00 27.09 622 LEU A N 1
ATOM 4981 C CA . LEU A 1 622 ? -15.379 -13.403 65.027 1.00 27.09 622 LEU A CA 1
ATOM 4982 C C . LEU A 1 622 ? -15.043 -14.548 64.034 1.00 27.09 622 LEU A C 1
ATOM 4984 O O . LEU A 1 622 ? -15.825 -15.486 63.946 1.00 27.09 622 LEU A O 1
ATOM 4988 N N . VAL A 1 623 ? -13.982 -14.582 63.223 1.00 35.38 623 VAL A N 1
ATOM 4989 C CA . VAL A 1 623 ? -12.664 -13.922 63.144 1.00 35.38 623 VAL A CA 1
ATOM 4990 C C . VAL A 1 623 ? -12.301 -13.777 61.668 1.00 35.38 623 VAL A C 1
ATOM 4992 O O . VAL A 1 623 ? -12.617 -14.722 60.910 1.00 35.38 623 VAL A O 1
#

Foldseek 3Di:
DDDDDDDDDDDDDDDPPDDDDPDDDPDDDPVVVVVPPPDPDDDQWDKDQAFEQDDDLQAASQPRHGPVPVPFDKDWQDLLLQLCCCVVPRYHYDGNHMHTPVQADPNGGDPVSSVSVVPPTGSMDIDHPVRVVVSVVSNVVSVVVVVVVVVVCVVQPADDPDPPDDDDDQVVLCQQQVDGNVVLVVLLVQFDCVLDDDDPLDDLSRLLSLLSNCQQVVDDLVVNCVRSVPPDSVVSVVSNVSNLVRCLVGPLCCFEFQNNDALVCCLPPVADPLLCVLVVHPPSSAFAKEKDKDKFAADQDPPPVQNQQQQAPVVRGGIWIWMFIGGLNLFTHHIDDRGTRHPCDFSQNVVVCCCVVVPRVPLVRHDAAHEYQYEPSNVVNCVVCVVSRYHYAYQDDQDVPGPDDDPVSVSSNVSSCSSNVSNVVSSVVSVSRVSRVDHHYPVCNVVPRSSSSSDRDPDQDWDKDWLCVLDVLAAADDPVVLCQQQVHCPLVVLLLVQLLVQQDPVRIHIWIAGPVQSQKIKDWTADPVDNVDIKIKIWRAGNHGTPDIAIPDPQRPDPGHHHSVNSNVSCVNRPCVVVVVSNDDDDPPVVVVDDDPVPDDDDPPDDDDDDDDDDDYDDDDDD

Sequence (623 aa):
MKIDVETQTDGVAEEQMKIDIGTQTKVITEKQMNQYENQSTSSNGIQLPFYRLPKSNKICSICGKSFSSKSISCQEINQSTRVQCLLDHNIYIPIGNRCCLNHHSENGLSIQSIEKLKTNKENHCTIKRDDLIIILNDMKEELQTKDSKIDELKQNPPLNFDDNGIKMSDTSFKALTGLNQDQLNDLCSHISASALRHTDIRSPRTTITCLLIKLRLGVSHQTLCTLFSIEDVRKMSRIFDSASSALIKYFVPKHLGFDHINRSEVINHHTRPHAKILLGDDDPNKAILILDGTYCYIQKSGNNLLQRRTYSLHKGKPLVKPMMIVASDGYIISAIGPFLADRTHNDAEITKNIIYNNKEGITDWLRSEDHIIVDRGFRDCVKDLENFGYKVKMPCFLKKGQSRFTTNEAHQTRFITKIRWVVESANGGVKQWQFFNKTIPNSMIEKIGDYFRMKKYNKVSWTAKEANDAALDFPKMDFNELQELTLGIYQLKQARSYTTEHLNLNGSCTFEVAKESPDLIRSRIQSRLKASTKYDVYVPYNKKSISGWYCTCPNGARVVGCCAHVASIIYYLSYARYNQQVLTQRTYSYYDSITDALDYSEPSDTDSIDSDDENSNILYTLV

Nearest PDB structures (foldseek):
  3eo3-assembly3_A  TM=4.482E-01  e=2.304E+00  Homo sapiens
  3r8f-assembly1_D  TM=2.759E-01  e=1.211E+00  Aquifex aeolicus
  3eo3-assembly2_C-2  TM=4.924E-01  e=7.101E+00  Homo sapiens
  6lxd-assembly1_A  TM=1.579E-01  e=3.178E+00  Homo sapiens

Secondary structure (DSSP, 8-state):
----------S-----------S------TTTTTTTSS-----SEEEESSEEPPP-SSB-TTT--BTTSTT--EEE--HHHHHHHHHHH-EE--TT-EEEGGGEETTEE-HHHHHHHHTT--S-EEEEHHHHHHHHHHHHHHHHHHHHHHHHHHHSPPP--STTS----HHHHHHHHSS-HHHHHHHHHTS-TTTS--BTTB-HHHHHHHHHHHHHH---HHHHHHHTT-S-HHHHHHHHHHHHHHHHHHTHHHHSSTTTS-HHHIIIIIS-HHHHHHHT---TT--EEEEEE--EEBPPPSSHHHHHHHEETTTT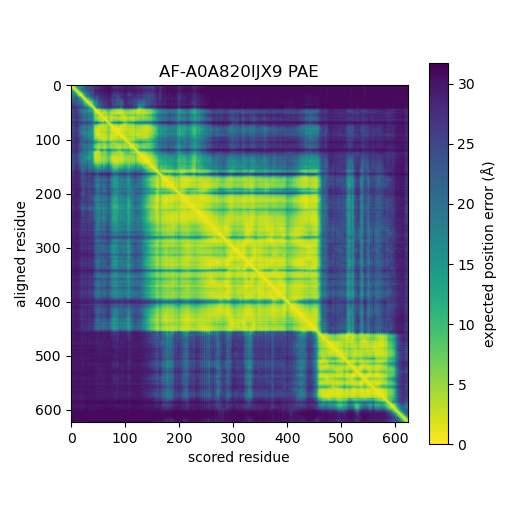EEEEEEEEEEETTS-EEEEEEEEP-STT--HHHHHHHHHHH-TT-HHHH--TT-EEE--GGGGGGHHHHHHTT-EEE-PPPPPTT-SS--HHHHHHHHHHHHHHHHHHHHHHHHHTSHHHHS-B-GGGHHHHHHHHHT-------EEEEEHHHH-TTPPP--HHHHHHHHTSHHHHHHHHHHHHHT--TTS--EEEEETTEEEEEEEEEEETTEEEEEEEEEEEB-SS-B---EESSTTTT-SSS--HHHHHHHHHHHTGGG-GGGG--S-STTTTTS--GGG-PPPP-------------------

InterPro domains:
  IPR007527 Zinc finger, SWIM-type [PS50966] (535-574)
  IPR027806 Harbinger transposase-derived nuclease domain [PF13359] (291-452)

Mean predicted aligned error: 18.49 Å